Protein AF-A0A821YCB8-F1 (afdb_monomer_lite)

Foldseek 3Di:
DVCLVPDPDDVSSVVVLVVCCVVCVLALLSLLVSLVVLLVVLVDDVPPPDPVPVVPPPPDDDPDDDDDDDDDDDPSNVRSVVSNVSSLVSLCSLVVSVDLAQLSLVLNLLVCVQVVVLVVSLVSLVSSCVSCVQALVSLLVNLVSLVSDPDNDPVNLQSSLVSLCCSQVPDHDCLCPPVNVVSLQVLLLSCLVPVVPPCSCPPPDPVSRDQQWAQKKKKKKKSDFQWFKKKWKQAFVRDIDIQVNQADPQGKGWDHGSNGTIDIIMITHRDHDFDKMWIKMWGADDPDPDSNQWMKMKMWMWGRRSDPPIDIHIFIDTGNDHGDIGTGDMDGDPPPVVPPCVVCVVPPPPDPVAWQAPQAAQQPRDPRARFKKKAFQQQQRHIHHPVCVVVVSQCVRPRHHSPTHIDIDGHNPPCPPDLSPDRQQPAWQAPAAAPQPRDPGQGFKWKQWPVGGIHHSVCVVVCVDDPPTDIDIHGHHD

Radius of gyration: 27.01 Å; chains: 1; bounding box: 58×59×82 Å

Structure (mmCIF, N/CA/C/O backbone):
data_AF-A0A821YCB8-F1
#
_entry.id   AF-A0A821YCB8-F1
#
loop_
_atom_site.group_PDB
_atom_site.id
_atom_site.type_symbol
_atom_site.label_atom_id
_atom_site.label_alt_id
_atom_site.label_comp_id
_atom_site.label_asym_id
_atom_site.label_entity_id
_atom_site.label_seq_id
_atom_site.pdbx_PDB_ins_code
_atom_site.Cartn_x
_atom_site.Cartn_y
_atom_site.Cartn_z
_atom_site.occupancy
_atom_site.B_iso_or_equiv
_atom_site.auth_seq_id
_atom_site.auth_comp_id
_atom_site.auth_asym_id
_atom_site.auth_atom_id
_atom_site.pdbx_PDB_model_num
ATOM 1 N N . MET A 1 1 ? -16.887 1.663 26.866 1.00 72.56 1 MET A N 1
ATOM 2 C CA . MET A 1 1 ? -17.347 2.264 25.593 1.00 72.56 1 MET A CA 1
ATOM 3 C C . MET A 1 1 ? -18.757 2.841 25.676 1.00 72.56 1 MET A C 1
ATOM 5 O O . MET A 1 1 ? -18.925 3.984 25.273 1.00 72.56 1 MET A O 1
ATOM 9 N N . ASP A 1 2 ? -19.744 2.137 26.234 1.00 75.94 2 ASP A N 1
ATOM 10 C CA . ASP A 1 2 ? -21.153 2.592 26.218 1.00 75.94 2 ASP A CA 1
ATOM 11 C C . ASP A 1 2 ? -21.387 3.951 26.894 1.00 75.94 2 ASP A C 1
ATOM 13 O O . ASP A 1 2 ? -22.091 4.799 26.352 1.00 75.94 2 ASP A O 1
ATOM 17 N N . LYS A 1 3 ? -20.701 4.220 28.015 1.00 76.12 3 LYS A N 1
ATOM 18 C CA . LYS A 1 3 ? -20.752 5.528 28.693 1.00 76.12 3 LYS A CA 1
ATOM 19 C C . LYS A 1 3 ? -20.265 6.676 27.800 1.00 76.12 3 LYS A C 1
ATOM 21 O O . LYS A 1 3 ? -20.901 7.722 27.748 1.00 76.12 3 LYS A O 1
ATOM 26 N N . ILE A 1 4 ? -19.165 6.474 27.071 1.00 77.56 4 ILE A N 1
ATOM 27 C CA . ILE A 1 4 ? -18.590 7.489 26.172 1.00 77.56 4 ILE A CA 1
ATOM 28 C C . ILE A 1 4 ? -19.491 7.687 24.951 1.00 77.56 4 ILE A C 1
ATOM 30 O O . ILE A 1 4 ? -19.751 8.820 24.573 1.00 77.56 4 ILE A O 1
ATOM 34 N N . LYS A 1 5 ? -20.039 6.608 24.378 1.00 76.81 5 LYS A N 1
ATOM 35 C CA . LYS A 1 5 ? -20.983 6.697 23.251 1.00 76.81 5 LYS A CA 1
ATOM 36 C C . LYS A 1 5 ? -22.289 7.414 23.616 1.00 76.81 5 LYS A C 1
ATOM 38 O O . LYS A 1 5 ? -22.926 7.986 22.742 1.00 76.81 5 LYS A O 1
ATOM 43 N N . SER A 1 6 ? -22.678 7.403 24.893 1.00 74.94 6 SER A N 1
ATOM 44 C CA . SER A 1 6 ? -23.862 8.117 25.394 1.00 74.94 6 SER A CA 1
ATOM 45 C C . SER A 1 6 ? -23.642 9.614 25.676 1.00 74.94 6 SER A C 1
ATOM 47 O O . SER A 1 6 ? -24.578 10.302 26.081 1.00 74.94 6 SER A O 1
ATOM 49 N N . SER A 1 7 ? -22.424 10.138 25.494 1.00 75.00 7 SER A N 1
ATOM 50 C CA . SER A 1 7 ? -22.111 11.545 25.771 1.00 75.00 7 SER A CA 1
ATOM 51 C C . SER A 1 7 ? -22.818 12.498 24.805 1.00 75.00 7 SER A C 1
ATOM 53 O O . SER A 1 7 ? -22.852 12.248 23.603 1.00 75.00 7 SER A O 1
ATOM 55 N N . THR A 1 8 ? -23.287 13.639 25.307 1.00 68.94 8 THR A N 1
ATOM 56 C CA . THR A 1 8 ? -24.001 14.650 24.509 1.00 68.94 8 THR A CA 1
ATOM 57 C C . THR A 1 8 ? -23.088 15.666 23.819 1.00 68.94 8 THR A C 1
ATOM 59 O O . THR A 1 8 ? -23.525 16.320 22.876 1.00 68.94 8 THR A O 1
ATOM 62 N N . ASN A 1 9 ? -21.838 15.829 24.271 1.00 77.50 9 ASN A N 1
ATOM 63 C CA . ASN A 1 9 ? -20.856 16.734 23.667 1.00 77.50 9 ASN A CA 1
ATOM 64 C C . ASN A 1 9 ? -19.400 16.270 23.898 1.00 77.50 9 ASN A C 1
ATOM 66 O O . ASN A 1 9 ? -19.131 15.424 24.758 1.00 77.50 9 ASN A O 1
ATOM 70 N N . LEU A 1 10 ? -18.462 16.860 23.144 1.00 79.50 10 LEU A N 1
ATOM 71 C CA . LEU A 1 10 ? -17.020 16.568 23.179 1.00 79.50 10 LEU A CA 1
ATOM 72 C C . LEU A 1 10 ? -16.418 16.601 24.593 1.00 79.50 10 LEU A C 1
ATOM 74 O O . LEU A 1 10 ? -15.664 15.707 24.974 1.00 79.50 10 LEU A O 1
ATOM 78 N N . GLN A 1 11 ? -16.733 17.638 25.372 1.00 79.44 11 GLN A N 1
ATOM 79 C CA . GLN A 1 11 ? -16.132 17.848 26.691 1.00 79.44 11 GLN A CA 1
ATOM 80 C C . GLN A 1 11 ? -16.571 16.773 27.687 1.00 79.44 11 GLN A C 1
ATOM 82 O O . GLN A 1 11 ? -15.747 16.253 28.438 1.00 79.44 11 GLN A O 1
ATOM 87 N N . VAL A 1 12 ? -17.850 16.390 27.655 1.00 84.81 12 VAL A N 1
ATOM 88 C CA . VAL A 1 12 ? -18.380 15.293 28.470 1.00 84.81 12 VAL A CA 1
ATOM 89 C C . VAL A 1 12 ? -17.726 13.973 28.063 1.00 84.81 12 VAL A C 1
ATOM 91 O O . VAL A 1 12 ? -17.289 13.226 28.937 1.00 84.81 12 VAL A O 1
ATOM 94 N N . ALA A 1 13 ? -17.583 13.704 26.760 1.00 84.12 13 ALA A N 1
ATOM 95 C CA . ALA A 1 13 ? -16.898 12.506 26.271 1.00 84.12 13 ALA A CA 1
ATOM 96 C C . ALA A 1 13 ? -15.454 12.419 26.796 1.00 84.12 13 ALA A C 1
ATOM 98 O O . ALA A 1 13 ? -15.029 11.377 27.302 1.00 84.12 13 ALA A O 1
ATOM 99 N N . TYR A 1 14 ? -14.715 13.530 26.728 1.00 83.00 14 TYR A N 1
ATOM 100 C CA . TYR A 1 14 ? -13.330 13.595 27.191 1.00 83.00 14 TYR A CA 1
ATOM 101 C C . TYR A 1 14 ? -13.216 13.473 28.716 1.00 83.00 14 TYR A C 1
ATOM 103 O O . TYR A 1 14 ? -12.328 12.784 29.214 1.00 83.00 14 TYR A O 1
ATOM 111 N N . GLN A 1 15 ? -14.146 14.057 29.475 1.00 83.69 15 GLN A N 1
ATOM 112 C CA . GLN A 1 15 ? -14.168 13.911 30.931 1.00 83.69 15 GLN A CA 1
ATOM 113 C C . GLN A 1 15 ? -14.460 12.468 31.366 1.00 83.69 15 GLN A C 1
ATOM 115 O O . GLN A 1 15 ? -13.841 11.973 32.310 1.00 83.69 15 GLN A O 1
ATOM 120 N N . ILE A 1 16 ? -15.360 11.767 30.666 1.00 86.88 16 ILE A N 1
ATOM 121 C CA . ILE A 1 16 ? -15.608 10.339 30.909 1.00 86.88 16 ILE A CA 1
ATOM 122 C C . ILE A 1 16 ? -14.332 9.536 30.637 1.00 86.88 16 ILE A C 1
ATOM 124 O O . ILE A 1 16 ? -13.970 8.689 31.452 1.00 86.88 16 ILE A O 1
ATOM 128 N N . TYR A 1 17 ? -13.614 9.834 29.548 1.00 86.69 17 TYR A N 1
ATOM 129 C CA . TYR A 1 17 ? -12.307 9.230 29.279 1.00 86.69 17 TYR A CA 1
ATOM 130 C C . TYR A 1 17 ? -11.317 9.452 30.435 1.00 86.69 17 TYR A C 1
ATOM 132 O O . TYR A 1 17 ? -10.706 8.487 30.887 1.00 86.69 17 TYR A O 1
ATOM 140 N N . LEU A 1 18 ? -11.182 10.679 30.953 1.00 85.69 18 LEU A N 1
ATOM 141 C CA . LEU A 1 18 ? -10.259 10.976 32.058 1.00 85.69 18 LEU A CA 1
ATOM 142 C C . LEU A 1 18 ? -10.586 10.181 33.330 1.00 85.69 18 LEU A C 1
ATOM 144 O O . LEU A 1 18 ? -9.669 9.706 34.002 1.00 85.69 18 LEU A O 1
ATOM 148 N N . ASN A 1 19 ? -11.872 10.006 33.636 1.00 87.00 19 ASN A N 1
ATOM 149 C CA . ASN A 1 19 ? -12.313 9.230 34.794 1.00 87.00 19 ASN A CA 1
ATOM 150 C C . ASN A 1 19 ? -12.021 7.731 34.610 1.00 87.00 19 ASN A C 1
ATOM 152 O O . ASN A 1 19 ? -11.480 7.088 35.504 1.00 87.00 19 ASN A O 1
ATOM 156 N N . GLU A 1 20 ? -12.338 7.174 33.438 1.00 87.56 20 GLU A N 1
ATOM 157 C CA . GLU A 1 20 ? -12.141 5.747 33.148 1.00 87.56 20 GLU A CA 1
ATOM 158 C C . GLU A 1 20 ? -10.653 5.399 32.931 1.00 87.56 20 GLU A C 1
ATOM 160 O O . GLU A 1 20 ? -10.237 4.277 33.225 1.00 87.56 20 GLU A O 1
ATOM 165 N N . ARG A 1 21 ? -9.810 6.356 32.497 1.00 85.19 21 ARG A N 1
ATOM 166 C CA . ARG A 1 21 ? -8.357 6.157 32.312 1.00 85.19 21 ARG A CA 1
ATOM 167 C C . ARG A 1 21 ? -7.697 5.613 33.576 1.00 85.19 21 ARG A C 1
ATOM 169 O O . ARG A 1 21 ? -6.786 4.802 33.467 1.00 85.19 21 ARG A O 1
ATOM 176 N N . GLN A 1 22 ? -8.160 6.006 34.763 1.00 81.94 22 GLN A N 1
ATOM 177 C CA . GLN A 1 22 ? -7.607 5.518 36.031 1.00 81.94 22 GLN A CA 1
ATOM 178 C C . GLN A 1 22 ? -7.753 3.998 36.187 1.00 81.94 22 GLN A C 1
ATOM 180 O O . GLN A 1 22 ? -6.857 3.344 36.715 1.00 81.94 22 GLN A O 1
ATOM 185 N N . SER A 1 23 ? -8.852 3.426 35.692 1.00 86.25 23 SER A N 1
ATOM 186 C CA . SER A 1 23 ? -9.135 1.991 35.784 1.00 86.25 23 SER A CA 1
ATOM 187 C C . SER A 1 23 ? -8.474 1.176 34.671 1.00 86.25 23 SER A C 1
ATOM 189 O O . SER A 1 23 ? -8.124 0.020 34.892 1.00 86.25 23 SER A O 1
ATOM 191 N N . TYR A 1 24 ? -8.263 1.772 33.493 1.00 84.06 24 TYR A N 1
ATOM 192 C CA . TYR A 1 24 ? -7.744 1.083 32.302 1.00 84.06 24 TYR A CA 1
ATOM 193 C C . TYR A 1 24 ? -6.355 1.565 31.866 1.00 84.06 24 TYR A C 1
ATOM 195 O O . TYR A 1 24 ? -5.937 1.306 30.740 1.00 84.06 24 TYR A O 1
ATOM 203 N N . ALA A 1 25 ? -5.612 2.230 32.756 1.00 77.75 25 ALA A N 1
ATOM 204 C CA . ALA A 1 25 ? -4.367 2.926 32.428 1.00 77.75 25 ALA A CA 1
ATOM 205 C C . ALA A 1 25 ? -3.329 2.058 31.701 1.00 77.75 25 ALA A C 1
ATOM 207 O O . ALA A 1 25 ? -2.576 2.589 30.894 1.00 77.75 25 ALA A O 1
ATOM 208 N N . LYS A 1 26 ? -3.300 0.746 31.975 1.00 80.75 26 LYS A N 1
ATOM 209 C CA . LYS A 1 26 ? -2.349 -0.225 31.406 1.00 80.75 26 LYS A CA 1
ATOM 210 C C . LYS A 1 26 ? -2.875 -0.989 30.187 1.00 80.75 26 LYS A C 1
ATOM 212 O O . LYS A 1 26 ? -2.212 -1.909 29.726 1.00 80.75 26 LYS A O 1
ATOM 217 N N . SER A 1 27 ? -4.076 -0.678 29.702 1.00 85.25 27 SER A N 1
ATOM 218 C CA . SER A 1 27 ? -4.721 -1.405 28.607 1.00 85.25 27 SER A CA 1
ATOM 219 C C . SER A 1 27 ? -4.570 -0.632 27.291 1.00 85.25 27 SER A C 1
ATOM 221 O O . SER A 1 27 ? -5.209 0.407 27.131 1.00 85.25 27 SER A O 1
ATOM 223 N N . PRO A 1 28 ? -3.768 -1.105 26.318 1.00 82.31 28 PRO A N 1
ATOM 224 C CA . PRO A 1 28 ? -3.627 -0.415 25.036 1.00 82.31 28 PRO A CA 1
ATOM 225 C C . PRO A 1 28 ? -4.937 -0.351 24.241 1.00 82.31 28 PRO A C 1
ATOM 227 O O . PRO A 1 28 ? -5.244 0.671 23.630 1.00 82.31 28 PRO A O 1
ATOM 230 N N . SER A 1 29 ? -5.741 -1.421 24.284 1.00 83.62 29 SER A N 1
ATOM 231 C CA . SER A 1 29 ? -7.026 -1.496 23.580 1.00 83.62 29 SER A CA 1
ATOM 232 C C . SER A 1 29 ? -7.989 -0.387 24.004 1.00 83.62 29 SER A C 1
ATOM 234 O O . SER A 1 29 ? -8.654 0.185 23.145 1.00 83.62 29 SER A O 1
ATOM 236 N N . PHE A 1 30 ? -7.989 -0.008 25.287 1.00 86.25 30 PHE A N 1
ATOM 237 C CA . PHE A 1 30 ? -8.768 1.118 25.803 1.00 86.25 30 PHE A CA 1
ATOM 238 C C . PHE A 1 30 ? -8.435 2.436 25.085 1.00 86.25 30 PHE A C 1
ATOM 240 O O . PHE A 1 30 ? -9.341 3.138 24.633 1.00 86.25 30 PHE A O 1
ATOM 247 N N . TYR A 1 31 ? -7.150 2.767 24.931 1.00 84.75 31 TYR A N 1
ATOM 248 C CA . TYR A 1 31 ? -6.736 4.003 24.259 1.00 84.75 31 TYR A CA 1
ATOM 249 C C . TYR A 1 31 ? -7.060 3.982 22.762 1.00 84.75 31 TYR A C 1
ATOM 251 O O . TYR A 1 31 ? -7.510 4.992 22.216 1.00 84.75 31 TYR A O 1
ATOM 259 N N . PHE A 1 32 ? -6.890 2.840 22.093 1.00 84.69 32 PHE A N 1
ATOM 260 C CA . PHE A 1 32 ? -7.240 2.710 20.679 1.00 84.69 32 PHE A CA 1
ATOM 261 C C . PHE A 1 32 ? -8.749 2.813 20.430 1.00 84.69 32 PHE A C 1
ATOM 263 O O . PHE A 1 32 ? -9.163 3.505 19.502 1.00 84.69 32 PHE A O 1
ATOM 270 N N . ASP A 1 33 ? -9.579 2.170 21.252 1.00 85.62 33 ASP A N 1
ATOM 271 C CA . ASP A 1 33 ? -11.039 2.201 21.102 1.00 85.62 33 ASP A CA 1
ATOM 272 C C . ASP A 1 33 ? -11.583 3.621 21.288 1.00 85.62 33 ASP A C 1
ATOM 274 O O . ASP A 1 33 ? -12.412 4.096 20.507 1.00 85.62 33 ASP A O 1
ATOM 278 N N . ILE A 1 34 ? -11.082 4.324 22.308 1.00 86.88 34 ILE A N 1
ATOM 279 C CA . ILE A 1 34 ? -11.509 5.690 22.602 1.00 86.88 34 ILE A CA 1
ATOM 280 C C . ILE A 1 34 ? -10.988 6.654 21.540 1.00 86.88 34 ILE A C 1
ATOM 282 O O . ILE A 1 34 ? -11.780 7.421 21.001 1.00 86.88 34 ILE A O 1
ATOM 286 N N . SER A 1 35 ? -9.703 6.610 21.180 1.00 86.06 35 SER A N 1
ATOM 287 C CA . SER A 1 35 ? -9.177 7.483 20.118 1.00 86.06 35 SER A CA 1
ATOM 288 C C . SER A 1 35 ? -9.914 7.274 18.790 1.00 86.06 35 SER A C 1
ATOM 290 O O . SER A 1 35 ? -10.313 8.251 18.159 1.00 86.06 35 SER A O 1
ATOM 292 N N . SER A 1 36 ? -10.205 6.022 18.416 1.00 85.00 36 SER A N 1
ATOM 293 C CA . SER A 1 36 ? -11.003 5.692 17.225 1.00 85.00 36 SER A CA 1
ATOM 294 C C . SER A 1 36 ? -12.398 6.317 17.264 1.00 85.00 36 SER A C 1
ATOM 296 O O . SER A 1 36 ? -12.869 6.832 16.251 1.00 85.00 36 SER A O 1
ATOM 298 N N . TYR A 1 37 ? -13.047 6.337 18.433 1.00 87.06 37 TYR A N 1
ATOM 299 C CA . TYR A 1 37 ? -14.326 7.023 18.606 1.00 87.06 37 TYR A CA 1
ATOM 300 C C . TYR A 1 37 ? -14.207 8.534 18.359 1.00 87.06 37 TYR A C 1
ATOM 302 O O . TYR A 1 37 ? -14.986 9.075 17.575 1.00 87.06 37 TYR A O 1
ATOM 310 N N . PHE A 1 38 ? -13.207 9.208 18.935 1.00 85.31 38 PHE A N 1
ATOM 311 C CA . PHE A 1 38 ? -12.985 10.640 18.690 1.00 85.31 38 PHE A CA 1
ATOM 312 C C . PHE A 1 38 ? -12.712 10.934 17.204 1.00 85.31 38 PHE A C 1
ATOM 314 O O . PHE A 1 38 ? -13.330 11.836 16.641 1.00 85.31 38 PHE A O 1
ATOM 321 N N . PHE A 1 39 ? -11.889 10.123 16.531 1.00 84.38 39 PHE A N 1
ATOM 322 C CA . PHE A 1 39 ? -11.669 10.259 15.086 1.00 84.38 39 PHE A CA 1
ATOM 323 C C . PHE A 1 39 ? -12.941 10.017 14.261 1.00 84.38 39 PHE A C 1
ATOM 325 O O . PHE A 1 39 ? -13.139 10.668 13.238 1.00 84.38 39 PHE A O 1
ATOM 332 N N . SER A 1 40 ? -13.825 9.111 14.692 1.00 82.88 40 SER A N 1
ATOM 333 C CA . SER A 1 40 ? -15.095 8.865 13.996 1.00 82.88 40 SER A CA 1
ATOM 334 C C . SER A 1 40 ? -16.049 10.063 14.067 1.00 82.88 40 SER A C 1
ATOM 336 O O . SER A 1 40 ? -16.742 10.350 13.093 1.00 82.88 40 SER A O 1
ATOM 338 N N . LEU A 1 41 ? -16.037 10.810 15.178 1.00 82.62 41 LEU A N 1
ATOM 339 C CA . LEU A 1 41 ? -16.846 12.021 15.341 1.00 82.62 41 LEU A CA 1
ATOM 340 C C . LEU A 1 41 ? -16.345 13.169 14.459 1.00 82.62 41 LEU A C 1
ATOM 342 O O . LEU A 1 41 ? -17.163 13.875 13.867 1.00 82.62 41 LEU A O 1
ATOM 346 N N . ALA A 1 42 ? -15.023 13.292 14.296 1.00 76.56 42 ALA A N 1
ATOM 347 C CA . ALA A 1 42 ? -14.410 14.261 13.384 1.00 76.56 42 ALA A CA 1
ATOM 348 C C . ALA A 1 42 ? -14.820 14.047 11.910 1.00 76.56 42 ALA A C 1
ATOM 350 O O . ALA A 1 42 ? -14.833 14.996 11.134 1.00 76.56 42 ALA A O 1
ATOM 351 N N . ARG A 1 43 ? -15.191 12.814 11.526 1.00 66.44 43 ARG A N 1
ATOM 352 C CA . ARG A 1 43 ? -15.569 12.423 10.150 1.00 66.44 43 ARG A CA 1
ATOM 353 C C . ARG A 1 43 ? -17.081 12.484 9.857 1.00 66.44 43 ARG A C 1
ATOM 355 O O . ARG A 1 43 ? -17.508 12.083 8.775 1.00 66.44 43 ARG A O 1
ATOM 362 N N . SER A 1 44 ? -17.912 12.918 10.807 1.00 45.50 44 SER A N 1
ATOM 363 C CA . SER A 1 44 ? -19.381 12.892 10.683 1.00 45.50 44 SER A CA 1
ATOM 364 C C . SER A 1 44 ? -19.946 13.981 9.726 1.00 45.50 44 SER A C 1
ATOM 366 O O . SER A 1 44 ? -19.297 14.992 9.469 1.00 45.50 44 SER A O 1
ATOM 368 N N . PRO A 1 45 ? -21.143 13.786 9.124 1.00 36.88 45 PRO A N 1
ATOM 369 C CA . PRO A 1 45 ? -21.494 14.257 7.773 1.00 36.88 45 PRO A CA 1
ATOM 370 C C . PRO A 1 45 ? -21.863 15.744 7.618 1.00 36.88 45 PRO A C 1
ATOM 372 O O . PRO A 1 45 ? -22.367 16.128 6.562 1.00 36.88 45 PRO A O 1
ATOM 375 N N . THR A 1 46 ? -21.614 16.599 8.609 1.00 31.06 46 THR A N 1
ATOM 376 C CA . THR A 1 46 ? -21.758 18.058 8.430 1.00 31.06 46 THR A CA 1
ATOM 377 C C . THR A 1 46 ? -20.641 18.670 7.579 1.00 31.06 46 THR A C 1
ATOM 379 O O . THR A 1 46 ? -20.788 19.797 7.120 1.00 31.06 46 THR A O 1
ATOM 382 N N . SER A 1 47 ? -19.581 17.912 7.286 1.00 31.62 47 SER A N 1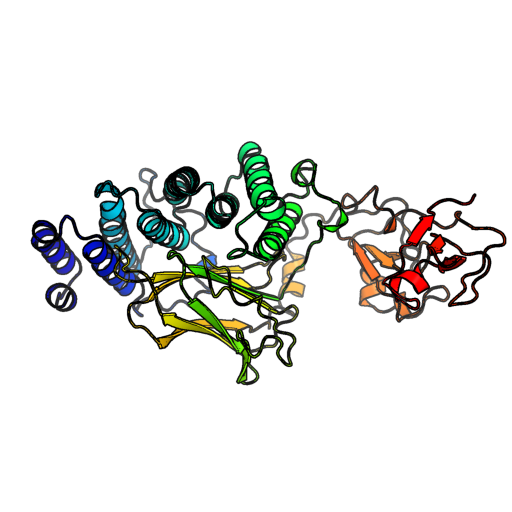
ATOM 383 C CA . SER A 1 47 ? -18.511 18.256 6.342 1.00 31.62 47 SER A CA 1
ATOM 384 C C . SER A 1 47 ? -18.409 17.221 5.213 1.00 31.62 47 SER A C 1
ATOM 386 O O . SER A 1 47 ? -17.352 16.667 4.930 1.00 31.62 47 SER A O 1
ATOM 388 N N . LYS A 1 48 ? -19.517 16.945 4.511 1.00 29.88 48 LYS A N 1
ATOM 389 C CA . LYS A 1 48 ? -19.421 16.364 3.162 1.00 29.88 48 LYS A CA 1
ATOM 390 C C . LYS A 1 48 ? -18.968 17.446 2.181 1.00 29.88 48 LYS A C 1
ATOM 392 O O . LYS A 1 48 ? -19.774 17.962 1.411 1.00 29.88 48 LYS A O 1
ATOM 397 N N . SER A 1 49 ? -17.679 17.755 2.182 1.00 24.73 49 SER A N 1
ATOM 398 C CA . SER A 1 49 ? -17.006 17.967 0.909 1.00 24.73 49 SER A CA 1
ATOM 399 C C . SER A 1 49 ? -16.409 16.618 0.520 1.00 24.73 49 SER A C 1
ATOM 401 O O . SER A 1 49 ? -15.822 15.904 1.333 1.00 24.73 49 SER A O 1
ATOM 403 N N . SER A 1 50 ? -16.679 16.189 -0.709 1.00 28.41 50 SER A N 1
ATOM 404 C CA . SER A 1 50 ? -16.029 15.026 -1.305 1.00 28.41 50 SER A CA 1
ATOM 405 C C . SER A 1 50 ? -14.522 15.096 -1.060 1.00 28.41 50 SER A C 1
ATOM 407 O O . SER A 1 50 ? -13.965 16.192 -1.102 1.00 28.41 50 SER A O 1
ATOM 409 N N . ALA A 1 51 ? -13.850 13.951 -0.918 1.00 35.69 51 ALA A N 1
ATOM 410 C CA . ALA A 1 51 ? -12.384 13.826 -0.840 1.00 35.69 51 ALA A CA 1
ATOM 411 C C . ALA A 1 51 ? -11.605 14.538 -1.985 1.00 35.69 51 ALA A C 1
ATOM 413 O O . ALA A 1 51 ? -10.382 14.580 -1.990 1.00 35.69 51 ALA A O 1
ATOM 414 N N . ILE A 1 52 ? -12.321 15.152 -2.930 1.00 30.80 52 ILE A N 1
ATOM 415 C CA . ILE A 1 52 ? -11.858 15.989 -4.034 1.00 30.80 52 ILE A CA 1
ATOM 416 C C . ILE A 1 52 ? -11.616 17.465 -3.625 1.00 30.80 52 ILE A C 1
ATOM 418 O O . ILE A 1 52 ? -10.775 18.113 -4.244 1.00 30.80 52 ILE A O 1
ATOM 422 N N . ASP A 1 53 ? -12.257 18.004 -2.579 1.00 25.78 53 ASP A N 1
ATOM 423 C CA . ASP A 1 53 ? -12.138 19.440 -2.236 1.00 25.78 53 ASP A CA 1
ATOM 424 C C . ASP A 1 53 ? -11.108 19.743 -1.132 1.00 25.78 53 ASP A C 1
ATOM 426 O O . ASP A 1 53 ? -10.524 20.828 -1.107 1.00 25.78 53 ASP A O 1
ATOM 430 N N . THR A 1 54 ? -10.808 18.786 -0.251 1.00 28.81 54 THR A N 1
ATOM 431 C CA . THR A 1 54 ? -9.866 18.982 0.873 1.00 28.81 54 THR A CA 1
ATOM 432 C C . THR A 1 54 ? -8.391 18.873 0.445 1.00 28.81 54 THR A C 1
ATOM 434 O O . THR A 1 54 ? -7.489 19.278 1.177 1.00 28.81 54 THR A O 1
ATOM 437 N N . PHE A 1 55 ? -8.126 18.397 -0.778 1.00 30.92 55 PHE A N 1
ATOM 438 C CA . PHE A 1 55 ? -6.774 18.202 -1.321 1.00 30.92 55 PHE A CA 1
ATOM 439 C C . PHE A 1 55 ? -6.058 19.520 -1.684 1.00 30.92 55 PHE A C 1
ATOM 441 O O . PHE A 1 55 ? -4.833 19.581 -1.682 1.00 30.92 55 PHE A O 1
ATOM 448 N N . ASN A 1 56 ? -6.797 20.608 -1.937 1.00 27.48 56 ASN A N 1
ATOM 449 C CA . ASN A 1 56 ? -6.212 21.878 -2.394 1.00 27.48 56 ASN A CA 1
ATOM 450 C C . ASN A 1 56 ? -5.938 22.909 -1.279 1.00 27.48 56 ASN A C 1
ATOM 452 O O . ASN A 1 56 ? -5.435 23.989 -1.584 1.00 27.48 56 ASN A O 1
ATOM 456 N N . GLN A 1 57 ? -6.246 22.621 -0.004 1.00 27.28 57 GLN A N 1
ATOM 457 C CA . GLN A 1 57 ? -6.099 23.603 1.091 1.00 27.28 57 GLN A CA 1
ATOM 458 C C . GLN A 1 57 ? -5.112 23.221 2.208 1.00 27.28 57 GLN A C 1
ATOM 460 O O . GLN A 1 57 ? -4.669 24.106 2.936 1.00 27.28 57 GLN A O 1
ATOM 465 N N . HIS A 1 58 ? -4.681 21.962 2.327 1.00 30.73 58 HIS A N 1
ATOM 466 C CA . HIS A 1 58 ? -3.816 21.538 3.443 1.00 30.73 58 HIS A CA 1
ATOM 467 C C . HIS A 1 58 ? -2.303 21.686 3.218 1.00 30.73 58 HIS A C 1
ATOM 469 O O . HIS A 1 58 ? -1.516 21.316 4.087 1.00 30.73 58 HIS A O 1
ATOM 475 N N . HIS A 1 59 ? -1.859 22.305 2.120 1.00 26.73 59 HIS A N 1
ATOM 476 C CA . HIS A 1 59 ? -0.424 22.494 1.871 1.00 26.73 59 HIS A CA 1
ATOM 477 C C . HIS A 1 59 ? 0.258 23.563 2.748 1.00 26.73 59 HIS A C 1
ATOM 479 O O . HIS A 1 59 ? 1.454 23.811 2.588 1.00 26.73 59 HIS A O 1
ATOM 485 N N . SER A 1 60 ? -0.449 24.181 3.700 1.00 26.67 60 SER A N 1
ATOM 486 C CA . SER A 1 60 ? 0.140 25.204 4.566 1.00 26.67 60 SER A CA 1
ATOM 487 C C . SER A 1 60 ? -0.593 25.394 5.897 1.00 26.67 60 SER A C 1
ATOM 489 O O . SER A 1 60 ? -1.085 26.484 6.164 1.00 26.67 60 SER A O 1
ATOM 491 N N . MET A 1 61 ? -0.652 24.388 6.771 1.00 25.06 61 MET A N 1
ATOM 492 C CA . MET A 1 61 ? -0.896 24.655 8.197 1.00 25.06 61 MET A CA 1
ATOM 493 C C . MET A 1 61 ? 0.009 23.790 9.070 1.00 25.06 61 MET A C 1
ATOM 495 O O . MET A 1 61 ? -0.246 22.620 9.333 1.00 25.06 61 MET A O 1
ATOM 499 N N . SER A 1 62 ? 1.099 24.414 9.516 1.00 24.58 62 SER A N 1
ATOM 500 C CA . SER A 1 62 ? 1.885 23.959 10.654 1.00 24.58 62 SER A CA 1
ATOM 501 C C . SER A 1 62 ? 0.984 23.913 11.892 1.00 24.58 62 SER A C 1
ATOM 503 O O . SER A 1 62 ? 0.451 24.940 12.307 1.00 24.58 62 SER A O 1
ATOM 505 N N . ILE A 1 63 ? 0.846 22.735 12.502 1.00 35.75 63 ILE A N 1
ATOM 506 C CA . ILE A 1 63 ? 0.171 22.557 13.801 1.00 35.75 63 ILE A CA 1
ATOM 507 C C . ILE A 1 63 ? 1.010 23.161 14.954 1.00 35.75 63 ILE A C 1
ATOM 509 O O . ILE A 1 63 ? 0.520 23.321 16.068 1.00 35.75 63 ILE A O 1
ATOM 513 N N . PHE A 1 64 ? 2.245 23.606 14.691 1.00 28.92 64 PHE A N 1
ATOM 514 C CA . PHE A 1 64 ? 3.098 24.291 15.663 1.00 28.92 64 PHE A CA 1
ATOM 515 C C . PHE A 1 64 ? 3.790 25.506 15.032 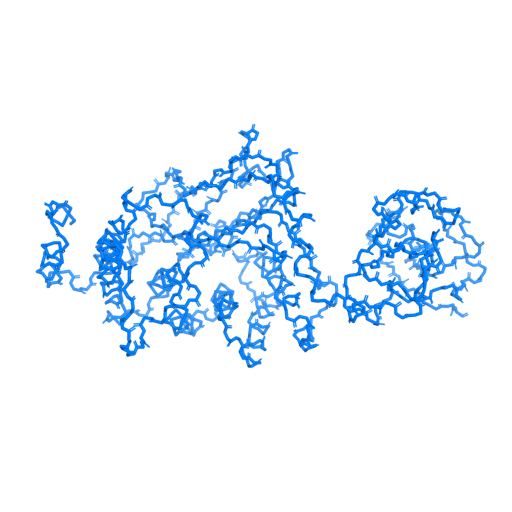1.00 28.92 64 PHE A C 1
ATOM 517 O O . PHE A 1 64 ? 4.928 25.448 14.572 1.00 28.92 64 PHE A O 1
ATOM 524 N N . GLY A 1 65 ? 3.088 26.637 15.001 1.00 22.61 65 GLY A N 1
ATOM 525 C CA . GLY A 1 65 ? 3.641 27.931 14.608 1.00 22.61 65 GLY A CA 1
ATOM 526 C C . GLY A 1 65 ? 2.848 29.056 15.257 1.00 22.61 65 GLY A C 1
ATOM 527 O O . GLY A 1 65 ? 1.631 29.116 15.122 1.00 22.61 65 GLY A O 1
ATOM 528 N N . ALA A 1 66 ? 3.536 29.906 16.016 1.00 23.50 66 ALA A N 1
ATOM 529 C CA . ALA A 1 66 ? 2.951 31.006 16.766 1.00 23.50 66 ALA A CA 1
ATOM 530 C C . ALA A 1 66 ? 2.094 31.936 15.885 1.00 23.50 66 ALA A C 1
ATOM 532 O O . ALA A 1 66 ? 2.459 32.253 14.758 1.00 23.50 66 ALA A O 1
ATOM 533 N N . GLN A 1 67 ? 0.963 32.352 16.461 1.00 27.42 67 GLN A N 1
ATOM 534 C CA . GLN A 1 67 ? 0.061 33.441 16.075 1.00 27.42 67 GLN A CA 1
ATOM 535 C C . GLN A 1 67 ? 0.396 34.210 14.783 1.00 27.42 67 GLN A C 1
ATOM 537 O O . GLN A 1 67 ? 1.330 34.999 14.737 1.00 27.42 67 GLN A O 1
ATOM 542 N N . THR A 1 68 ? -0.512 34.145 13.812 1.00 21.61 68 THR A N 1
ATOM 543 C CA . THR A 1 68 ? -1.247 35.335 13.346 1.00 21.61 68 THR A CA 1
ATOM 544 C C . THR A 1 68 ? -2.572 34.878 12.742 1.00 21.61 68 THR A C 1
ATOM 546 O O . THR A 1 68 ? -2.632 34.188 11.729 1.00 21.61 68 THR A O 1
ATOM 549 N N . VAL A 1 69 ? -3.656 35.221 13.434 1.00 31.92 69 VAL A N 1
ATOM 550 C CA . VAL A 1 69 ? -5.033 34.957 13.017 1.00 31.92 69 VAL A CA 1
ATOM 551 C C . VAL A 1 69 ? -5.325 35.770 11.758 1.00 31.92 69 VAL A C 1
ATOM 553 O O . VAL A 1 69 ? -5.247 36.997 11.785 1.00 31.92 69 VAL A O 1
ATOM 556 N N . SER A 1 70 ? -5.726 35.102 10.678 1.00 24.88 70 SER A N 1
ATOM 557 C CA . SER A 1 70 ? -6.564 35.726 9.656 1.00 24.88 70 SER A CA 1
ATOM 558 C C . SER A 1 70 ? -7.803 34.859 9.435 1.00 24.88 70 SER A C 1
ATOM 560 O O . SER A 1 70 ? -7.739 33.647 9.250 1.00 24.88 70 SER A O 1
ATOM 562 N N . ASN A 1 71 ? -8.946 35.510 9.626 1.00 34.44 71 ASN A N 1
ATOM 563 C CA . ASN A 1 71 ? -10.257 34.928 9.867 1.00 34.44 71 ASN A CA 1
ATOM 564 C C . ASN A 1 71 ? -10.868 34.289 8.615 1.00 34.44 71 ASN A C 1
ATOM 566 O O . ASN A 1 71 ? -11.083 34.998 7.631 1.00 34.44 71 ASN A O 1
ATOM 570 N N . LYS A 1 72 ? -11.236 33.002 8.720 1.00 33.75 72 LYS A N 1
ATOM 571 C CA . LYS A 1 72 ? -12.476 32.360 8.216 1.00 33.75 72 LYS A CA 1
ATOM 572 C C . LYS A 1 72 ? -12.368 30.831 8.372 1.00 33.75 72 LYS A C 1
ATOM 574 O O . LYS A 1 72 ? -12.287 30.106 7.391 1.00 33.75 72 LYS A O 1
ATOM 579 N N . THR A 1 73 ? -12.366 30.332 9.603 1.00 34.97 73 THR A N 1
ATOM 580 C CA . THR A 1 73 ? -12.670 28.918 9.884 1.00 34.97 73 THR A CA 1
ATOM 581 C C . THR A 1 73 ? -14.131 28.825 10.306 1.00 34.97 73 THR A C 1
ATOM 583 O O . THR A 1 73 ? -14.581 29.588 11.163 1.00 34.97 73 THR A O 1
ATOM 586 N N . SER A 1 74 ? -14.907 27.964 9.644 1.00 40.22 74 SER A N 1
ATOM 587 C CA . SER A 1 74 ? -16.313 27.755 9.992 1.00 40.22 74 SER A CA 1
ATOM 588 C C . SER A 1 74 ? -16.416 27.045 11.354 1.00 40.22 74 SER A C 1
ATOM 590 O O . SER A 1 74 ? -15.486 26.351 11.769 1.00 40.22 74 SER A O 1
ATOM 592 N N . SER A 1 75 ? -17.521 27.221 12.089 1.00 48.28 75 SER A N 1
ATOM 593 C CA . SER A 1 75 ? -17.690 26.615 13.423 1.00 48.28 75 SER A CA 1
ATOM 594 C C . SER A 1 75 ? -17.625 25.082 13.402 1.00 48.28 75 SER A C 1
ATOM 596 O O . SER A 1 75 ? -17.178 24.486 14.373 1.00 48.28 75 SER A O 1
ATOM 598 N N . SER A 1 76 ? -18.005 24.446 12.288 1.00 51.81 76 SER A N 1
ATOM 599 C CA . SER A 1 76 ? -17.896 22.995 12.098 1.00 51.81 76 SER A CA 1
ATOM 600 C C . SER A 1 76 ? -16.453 22.512 11.932 1.00 51.81 76 SER A C 1
ATOM 602 O O . SER A 1 76 ? -16.114 21.442 12.434 1.00 51.81 76 SER A O 1
ATOM 604 N N . ASP A 1 77 ? -15.589 23.298 11.282 1.00 50.00 77 ASP A N 1
ATOM 605 C CA . ASP A 1 77 ? -14.175 22.934 11.085 1.00 50.00 77 ASP A CA 1
ATOM 606 C C . ASP A 1 77 ? -13.385 23.057 12.395 1.00 50.00 77 ASP A C 1
ATOM 608 O O . ASP A 1 77 ? -12.468 22.283 12.672 1.00 50.00 77 ASP A O 1
ATOM 612 N N . LEU A 1 78 ? -13.765 24.025 13.235 1.00 56.91 78 LEU A N 1
ATOM 613 C CA . LEU A 1 78 ? -13.221 24.195 14.583 1.00 56.91 78 LEU A CA 1
ATOM 614 C C . LEU A 1 78 ? -13.548 22.997 15.481 1.00 56.91 78 LEU A C 1
ATOM 616 O O . LEU A 1 78 ? -12.668 22.540 16.210 1.00 56.91 78 LEU A O 1
ATOM 620 N N . ASP A 1 79 ? -14.768 22.465 15.400 1.00 59.56 79 ASP A N 1
ATOM 621 C CA . ASP A 1 79 ? -15.178 21.301 16.187 1.00 59.56 79 ASP A CA 1
ATOM 622 C C . ASP A 1 79 ? -14.473 20.020 15.711 1.00 59.56 79 ASP A C 1
ATOM 624 O O . ASP A 1 79 ? -13.939 19.278 16.539 1.00 59.56 79 ASP A O 1
ATOM 628 N N . ALA A 1 80 ? -14.382 19.784 14.395 1.00 64.62 80 ALA A N 1
ATOM 629 C CA . ALA A 1 80 ? -13.673 18.630 13.827 1.00 64.62 80 ALA A CA 1
ATOM 630 C C . ALA A 1 80 ? -12.193 18.584 14.255 1.00 64.62 80 ALA A C 1
ATOM 632 O O . ALA A 1 80 ? -11.712 17.546 14.718 1.00 64.62 80 ALA A O 1
ATOM 633 N N . ASN A 1 81 ? -11.509 19.734 14.218 1.00 73.75 81 ASN A N 1
ATOM 634 C CA . ASN A 1 81 ? -10.123 19.864 14.676 1.00 73.75 81 ASN A CA 1
ATOM 635 C C . ASN A 1 81 ? -9.953 19.544 16.172 1.00 73.75 81 ASN A C 1
ATOM 637 O O . ASN A 1 81 ? -8.922 19.007 16.579 1.00 73.75 81 ASN A O 1
ATOM 641 N N . GLN A 1 82 ? -10.951 19.843 17.012 1.00 74.12 82 GLN A N 1
ATOM 642 C CA . GLN A 1 82 ? -10.886 19.506 18.436 1.00 74.12 82 GLN A CA 1
ATOM 643 C C . GLN A 1 82 ? -11.052 18.002 18.682 1.00 74.12 82 GLN A C 1
ATOM 645 O O . GLN A 1 82 ? -10.310 17.440 19.491 1.00 74.12 82 GLN A O 1
ATOM 650 N N . TYR A 1 83 ? -11.979 17.332 17.987 1.00 79.06 83 TYR A N 1
ATOM 651 C CA . TYR A 1 83 ? -12.116 15.873 18.076 1.00 79.06 83 TYR A CA 1
ATOM 652 C C . TYR A 1 83 ? -10.828 15.167 17.640 1.00 79.06 83 TYR A C 1
ATOM 654 O O . TYR A 1 83 ? -10.373 14.255 18.333 1.00 79.06 83 TYR A O 1
ATOM 662 N N . GLU A 1 84 ? -10.209 15.618 16.547 1.00 79.31 84 GLU A N 1
ATOM 663 C CA . GLU A 1 84 ? -8.935 15.076 16.069 1.00 79.31 84 GLU A CA 1
ATOM 664 C C . GLU A 1 84 ? -7.800 15.301 17.076 1.00 79.31 84 GLU A C 1
ATOM 666 O O . GLU A 1 84 ? -7.076 14.360 17.405 1.00 79.31 84 GLU A O 1
ATOM 671 N N . TYR A 1 85 ? -7.701 16.504 17.655 1.00 79.38 85 TYR A N 1
ATOM 672 C CA . TYR A 1 85 ? -6.724 16.820 18.700 1.00 79.38 85 TYR A CA 1
ATOM 673 C C . TYR A 1 85 ? -6.848 15.892 19.918 1.00 79.38 85 TYR A C 1
ATOM 675 O O . TYR A 1 85 ? -5.851 15.335 20.389 1.00 79.38 85 TYR A O 1
ATOM 683 N N . PHE A 1 86 ? -8.065 15.695 20.437 1.00 78.56 86 PHE A N 1
ATOM 684 C CA . PHE A 1 86 ? -8.282 14.797 21.573 1.00 78.56 86 PHE A CA 1
ATOM 685 C C . PHE A 1 86 ? -8.044 13.333 21.197 1.00 78.56 86 PHE A C 1
ATOM 687 O O . PHE A 1 86 ? -7.422 12.611 21.975 1.00 78.56 86 PHE A O 1
ATOM 694 N N . GLY A 1 87 ? -8.464 12.905 20.003 1.00 80.69 87 GLY A N 1
ATOM 695 C CA . GLY A 1 87 ? -8.185 11.566 19.484 1.00 80.69 87 GLY A CA 1
ATOM 696 C C . GLY A 1 87 ? -6.685 11.276 19.420 1.00 80.69 87 GLY A C 1
ATOM 697 O O . GLY A 1 87 ? -6.234 10.261 19.953 1.00 80.69 87 GLY A O 1
ATOM 698 N N . LEU A 1 88 ? -5.904 12.206 18.863 1.00 80.50 88 LEU A N 1
ATOM 699 C CA . LEU A 1 88 ? -4.448 12.118 18.783 1.00 80.50 88 LEU A CA 1
ATOM 700 C C . LEU A 1 88 ? -3.808 12.056 20.173 1.00 80.50 88 LEU A C 1
ATOM 702 O O . LEU A 1 88 ? -2.994 11.174 20.433 1.00 80.50 88 LEU A O 1
ATOM 706 N N . ARG A 1 89 ? -4.215 12.942 21.088 1.00 78.56 89 ARG A N 1
ATOM 707 C CA . ARG A 1 89 ? -3.688 12.977 22.459 1.00 78.56 89 ARG A CA 1
ATOM 708 C C . ARG A 1 89 ? -3.962 11.683 23.228 1.00 78.56 89 ARG A C 1
ATOM 710 O O . ARG A 1 89 ? -3.142 11.255 24.033 1.00 78.56 89 ARG A O 1
ATOM 717 N N . ILE A 1 90 ? -5.126 11.071 23.018 1.00 82.19 90 ILE A N 1
ATOM 718 C CA . ILE A 1 90 ? -5.478 9.788 23.640 1.00 82.19 90 ILE A CA 1
ATOM 719 C C . ILE A 1 90 ? -4.645 8.660 23.030 1.00 82.19 90 ILE A C 1
ATOM 721 O O . ILE A 1 90 ? -4.124 7.831 23.773 1.00 82.19 90 ILE A O 1
ATOM 725 N N . LEU A 1 91 ? -4.486 8.653 21.704 1.00 82.25 91 LEU A N 1
ATOM 726 C CA . LEU A 1 91 ? -3.700 7.656 20.982 1.00 82.25 91 LEU A CA 1
ATOM 727 C C . LEU A 1 91 ? -2.228 7.659 21.412 1.00 82.25 91 LEU A C 1
ATOM 729 O O . LEU A 1 91 ? -1.663 6.599 21.662 1.00 82.25 91 LEU A O 1
ATOM 733 N N . THR A 1 92 ? -1.603 8.833 21.540 1.00 79.06 92 THR A N 1
ATOM 734 C CA . THR A 1 92 ? -0.183 8.935 21.912 1.00 79.06 92 THR A CA 1
ATOM 735 C C . THR A 1 92 ? 0.107 8.444 23.329 1.00 79.06 92 THR A C 1
ATOM 737 O O . THR A 1 92 ? 1.236 8.047 23.595 1.00 79.06 92 THR A O 1
ATOM 740 N N . ASN A 1 93 ? -0.893 8.371 24.218 1.00 80.38 93 ASN A N 1
ATOM 741 C CA . ASN A 1 93 ? -0.711 7.780 25.552 1.00 80.38 93 ASN A CA 1
ATOM 742 C C . ASN A 1 93 ? -0.375 6.283 25.490 1.00 80.38 93 ASN A C 1
ATOM 744 O O . ASN A 1 93 ? 0.158 5.747 26.455 1.00 80.38 93 ASN A O 1
ATOM 748 N N . VAL A 1 94 ? -0.640 5.603 24.365 1.00 80.69 94 VAL A N 1
ATOM 749 C CA . VAL A 1 94 ? -0.169 4.225 24.146 1.00 80.69 94 VAL A CA 1
ATOM 750 C C . VAL A 1 94 ? 1.360 4.153 24.203 1.00 80.69 94 VAL A C 1
ATOM 752 O O . VAL A 1 94 ? 1.900 3.170 24.701 1.00 80.69 94 VAL A O 1
ATOM 755 N N . LEU A 1 95 ? 2.058 5.200 23.749 1.00 76.31 95 LEU A N 1
ATOM 756 C CA . LEU A 1 95 ? 3.522 5.269 23.772 1.00 76.31 95 LEU A CA 1
ATOM 757 C C . LEU A 1 95 ? 4.071 5.442 25.199 1.00 76.31 95 LEU A C 1
ATOM 759 O O . LEU A 1 95 ? 5.183 5.009 25.476 1.00 76.31 95 LEU A O 1
ATOM 763 N N . GLU A 1 96 ? 3.280 6.010 26.117 1.00 75.12 96 GLU A N 1
ATOM 764 C CA . GLU A 1 96 ? 3.630 6.149 27.543 1.00 75.12 96 GLU A CA 1
ATOM 765 C C . GLU A 1 96 ? 3.536 4.821 28.311 1.00 75.12 96 GLU A C 1
ATOM 767 O O . GLU A 1 96 ? 3.950 4.745 29.463 1.00 75.12 96 GLU A O 1
ATOM 772 N N . LEU A 1 97 ? 2.974 3.766 27.706 1.00 69.44 97 LEU A N 1
ATOM 773 C CA . LEU A 1 97 ? 2.870 2.455 28.352 1.00 69.44 97 LEU A CA 1
ATOM 774 C C . LEU A 1 97 ? 4.214 1.718 28.421 1.00 69.44 97 LEU A C 1
ATOM 776 O O . LEU A 1 97 ? 4.273 0.673 29.065 1.00 69.44 97 LEU A O 1
ATOM 780 N N . GLU A 1 98 ? 5.250 2.236 27.747 1.00 63.66 98 GLU A N 1
ATOM 781 C CA . GLU A 1 98 ? 6.606 1.663 27.686 1.00 63.66 98 GLU A CA 1
ATOM 782 C C . GLU A 1 98 ? 6.608 0.178 27.281 1.00 63.66 98 GLU A C 1
ATOM 784 O O . GLU A 1 98 ? 7.444 -0.623 27.693 1.00 63.66 98 GLU A O 1
ATOM 789 N N . LEU A 1 99 ? 5.635 -0.206 26.452 1.00 67.06 99 LEU A N 1
ATOM 790 C CA . LEU A 1 99 ? 5.548 -1.544 25.890 1.00 67.06 99 LEU A CA 1
ATOM 791 C C . LEU A 1 99 ? 6.394 -1.587 24.616 1.00 67.06 99 LEU A C 1
ATOM 793 O O . LEU A 1 99 ? 6.025 -0.981 23.610 1.00 67.06 99 LEU A O 1
ATOM 797 N N . GLU A 1 100 ? 7.481 -2.358 24.628 1.00 71.25 100 GLU A N 1
ATOM 798 C CA . GLU A 1 100 ? 8.317 -2.651 23.450 1.00 71.25 100 GLU A CA 1
ATOM 799 C C . GLU A 1 100 ? 7.609 -3.615 22.475 1.00 71.25 100 GLU A C 1
ATOM 801 O O . GLU A 1 100 ? 8.134 -4.655 22.080 1.00 71.25 100 GLU A O 1
ATOM 806 N N . SER A 1 101 ? 6.364 -3.306 22.106 1.00 83.69 101 SER A N 1
ATOM 807 C CA . SER A 1 101 ? 5.565 -4.091 21.166 1.00 83.69 101 SER A CA 1
ATOM 808 C C . SER A 1 101 ? 5.552 -3.415 19.793 1.00 83.69 101 SER A C 1
ATOM 810 O O . SER A 1 101 ? 4.888 -2.388 19.625 1.00 83.69 101 SER A O 1
ATOM 812 N N . PRO A 1 102 ? 6.207 -4.001 18.774 1.00 84.88 102 PRO A N 1
ATOM 813 C CA . PRO A 1 102 ? 6.205 -3.465 17.412 1.00 84.88 102 PRO A CA 1
ATOM 814 C C . PRO A 1 102 ? 4.800 -3.317 16.827 1.00 84.88 102 PRO A C 1
ATOM 816 O O . PRO A 1 102 ? 4.537 -2.359 16.110 1.00 84.88 102 PRO A O 1
ATOM 819 N N . GLN A 1 103 ? 3.875 -4.210 17.189 1.00 85.44 103 GLN A N 1
ATOM 820 C CA . GLN A 1 103 ? 2.481 -4.131 16.758 1.00 85.44 103 GLN A CA 1
ATOM 821 C C . GLN A 1 103 ? 1.790 -2.857 17.281 1.00 85.44 103 GLN A C 1
ATOM 823 O O . GLN A 1 103 ? 1.124 -2.146 16.525 1.00 85.44 103 GLN A O 1
ATOM 828 N N . LEU A 1 104 ? 1.969 -2.540 18.572 1.00 84.69 104 LEU A N 1
ATOM 829 C CA . LEU A 1 104 ? 1.411 -1.323 19.176 1.00 84.69 104 LEU A CA 1
ATOM 830 C C . LEU A 1 104 ? 1.971 -0.073 18.505 1.00 84.69 104 LEU A C 1
ATOM 832 O O . LEU A 1 104 ? 1.218 0.831 18.139 1.00 84.69 104 LEU A O 1
ATOM 836 N N . LEU A 1 105 ? 3.289 -0.055 18.318 1.00 86.62 105 LEU A N 1
ATOM 837 C CA . LEU A 1 105 ? 3.994 1.047 17.683 1.00 86.62 105 LEU A CA 1
ATOM 838 C C . LEU A 1 105 ? 3.531 1.241 16.233 1.00 86.62 105 LEU A C 1
ATOM 840 O O . LEU A 1 105 ? 3.227 2.371 15.858 1.00 86.62 105 LEU A O 1
ATOM 844 N N . ARG A 1 106 ? 3.391 0.165 15.441 1.00 90.56 106 ARG A N 1
ATOM 845 C CA . ARG A 1 106 ? 2.879 0.241 14.059 1.00 90.56 106 ARG A CA 1
ATOM 846 C C . ARG A 1 106 ? 1.457 0.773 14.008 1.00 90.56 106 ARG A C 1
ATOM 848 O O . ARG A 1 106 ? 1.181 1.638 13.188 1.00 90.56 106 ARG A O 1
ATOM 855 N N . THR A 1 107 ? 0.578 0.333 14.910 1.00 88.81 107 THR A N 1
ATOM 856 C CA . THR A 1 107 ? -0.800 0.850 14.969 1.00 88.81 107 THR A CA 1
ATOM 857 C C . THR A 1 107 ? -0.820 2.368 15.172 1.00 88.81 107 THR A C 1
ATOM 859 O O . THR A 1 107 ? -1.529 3.083 14.461 1.00 88.81 107 THR A O 1
ATOM 862 N N . VAL A 1 108 ? -0.020 2.880 16.116 1.00 88.00 108 VAL A N 1
ATOM 863 C CA . VAL A 1 108 ? 0.098 4.330 16.340 1.00 88.00 108 VAL A CA 1
ATOM 864 C C . VAL A 1 108 ? 0.704 5.011 15.111 1.00 88.00 108 VAL A C 1
ATOM 866 O O . VAL A 1 108 ? 0.157 6.006 14.639 1.00 88.00 108 VAL A O 1
ATOM 869 N N . ALA A 1 109 ? 1.786 4.462 14.555 1.00 90.12 109 ALA A N 1
ATOM 870 C CA . ALA A 1 109 ? 2.473 5.025 13.399 1.00 90.12 109 ALA A CA 1
ATOM 871 C C . ALA A 1 109 ? 1.561 5.113 12.165 1.00 90.12 109 ALA A C 1
ATOM 873 O O . ALA A 1 109 ? 1.472 6.179 11.567 1.00 90.12 109 ALA A O 1
ATOM 874 N N . TYR A 1 110 ? 0.810 4.060 11.829 1.00 91.31 110 TYR A N 1
ATOM 875 C CA . TYR A 1 110 ? -0.141 4.055 10.708 1.00 91.31 110 TYR A CA 1
ATOM 876 C C . TYR A 1 110 ? -1.185 5.153 10.847 1.00 91.31 110 TYR A C 1
ATOM 878 O O . TYR A 1 110 ? -1.480 5.858 9.881 1.00 91.31 110 TYR A O 1
ATOM 886 N N . LYS A 1 111 ? -1.689 5.369 12.064 1.00 86.44 111 LYS A N 1
ATOM 887 C CA . LYS A 1 111 ? -2.634 6.453 12.309 1.00 86.44 111 LYS A CA 1
ATOM 888 C C . LYS A 1 111 ? -1.988 7.831 12.157 1.00 86.44 111 LYS A C 1
ATOM 890 O O . LYS A 1 111 ? -2.603 8.722 11.586 1.00 86.44 111 LYS A O 1
ATOM 895 N N . LEU A 1 112 ? -0.749 8.014 12.614 1.00 85.44 112 LEU A N 1
ATOM 896 C CA . LEU A 1 112 ? -0.008 9.263 12.404 1.00 85.44 112 LEU A CA 1
ATOM 897 C C . LEU A 1 112 ? 0.260 9.533 10.918 1.00 85.44 112 LEU A C 1
ATOM 899 O O . LEU A 1 112 ? 0.158 10.681 10.491 1.00 85.44 112 LEU A O 1
ATOM 903 N N . VAL A 1 113 ? 0.554 8.493 10.130 1.00 89.75 113 VAL A N 1
ATOM 904 C CA . VAL A 1 113 ? 0.714 8.596 8.671 1.00 89.75 113 VAL A CA 1
ATOM 905 C C . VAL A 1 113 ? -0.589 9.007 7.999 1.00 89.75 113 VAL A C 1
ATOM 907 O O . VAL A 1 113 ? -0.578 9.911 7.169 1.00 89.75 113 VAL A O 1
ATOM 910 N N . GLU A 1 114 ? -1.714 8.403 8.383 1.00 86.56 114 GLU A N 1
ATOM 911 C CA . GLU A 1 114 ? -3.039 8.783 7.875 1.00 86.56 114 GLU A CA 1
ATOM 912 C C . GLU A 1 114 ? -3.374 10.257 8.165 1.00 86.56 114 GLU A C 1
ATOM 914 O O . GLU A 1 114 ? -3.993 10.918 7.338 1.00 86.56 114 GLU A O 1
ATOM 919 N N . LEU A 1 115 ? -2.935 10.784 9.313 1.00 81.88 115 LEU A N 1
ATOM 920 C CA . LEU A 1 115 ? -3.111 12.190 9.703 1.00 81.88 115 LEU A CA 1
ATOM 921 C C . LEU A 1 115 ? -2.039 13.133 9.116 1.00 81.88 115 LEU A C 1
ATOM 923 O O . LEU A 1 115 ? -2.046 14.327 9.403 1.00 81.88 115 LEU A O 1
ATOM 927 N N . GLY A 1 116 ? -1.078 12.625 8.336 1.00 84.50 116 GLY A N 1
ATOM 928 C CA . GLY A 1 116 ? 0.011 13.428 7.767 1.00 84.50 116 GLY A CA 1
ATOM 929 C C . GLY A 1 116 ? 1.052 13.916 8.786 1.00 84.50 116 GLY A C 1
ATOM 930 O O . GLY A 1 116 ? 1.848 14.807 8.488 1.00 84.50 116 GLY A O 1
ATOM 931 N N . LEU A 1 117 ? 1.098 13.338 9.989 1.00 81.44 117 LEU A N 1
ATOM 932 C CA . LEU A 1 117 ? 2.033 13.694 11.065 1.00 81.44 117 LEU A CA 1
ATOM 933 C C . LEU A 1 117 ? 3.381 12.969 10.904 1.00 81.44 117 LEU A C 1
ATOM 935 O O . LEU A 1 117 ? 3.833 12.237 11.789 1.00 81.44 117 LEU A O 1
ATOM 939 N N . ILE A 1 118 ? 4.030 13.198 9.760 1.00 84.50 118 ILE A N 1
ATOM 940 C CA . ILE A 1 118 ? 5.202 12.447 9.277 1.00 84.50 118 ILE A CA 1
ATOM 941 C C . ILE A 1 118 ? 6.351 12.423 10.296 1.00 84.50 118 ILE A C 1
ATOM 943 O O . ILE A 1 118 ? 6.859 11.354 10.619 1.00 84.50 118 ILE A O 1
ATOM 947 N N . ASN A 1 119 ? 6.705 13.573 10.879 1.00 79.62 119 ASN A N 1
ATOM 948 C CA . ASN A 1 119 ? 7.824 13.675 11.828 1.00 79.62 119 ASN A CA 1
ATOM 949 C C . ASN A 1 119 ? 7.617 12.833 13.101 1.00 79.62 119 ASN A C 1
ATOM 951 O O . ASN A 1 119 ? 8.574 12.314 13.670 1.00 79.62 119 ASN A O 1
ATOM 955 N N . LEU A 1 120 ? 6.370 12.712 13.574 1.00 80.06 120 LEU A N 1
ATOM 956 C CA . LEU A 1 120 ? 6.059 11.889 14.746 1.00 80.06 120 LEU A CA 1
ATOM 957 C C . LEU A 1 120 ? 6.116 10.403 14.387 1.00 80.06 120 LEU A C 1
ATOM 959 O O . LEU A 1 120 ? 6.687 9.616 15.139 1.00 80.06 120 LEU A O 1
ATOM 963 N N . ALA A 1 121 ? 5.568 10.036 13.225 1.00 86.75 121 ALA A N 1
ATOM 964 C CA . ALA A 1 121 ? 5.616 8.670 12.722 1.00 86.75 121 ALA A CA 1
ATOM 965 C C . ALA A 1 121 ? 7.061 8.199 12.473 1.00 86.75 121 ALA A C 1
ATOM 967 O O . ALA A 1 121 ? 7.375 7.045 12.751 1.00 86.75 121 ALA A O 1
ATOM 968 N N . GLU A 1 122 ? 7.952 9.086 12.016 1.00 86.12 122 GLU A N 1
ATOM 969 C CA . GLU A 1 122 ? 9.345 8.751 11.693 1.00 86.12 122 GLU A CA 1
ATOM 970 C C . GLU A 1 122 ? 10.094 8.197 12.901 1.00 86.12 122 GLU A C 1
ATOM 972 O O . GLU A 1 122 ? 10.700 7.129 12.812 1.00 86.12 122 GLU A O 1
ATOM 977 N N . ASN A 1 123 ? 9.992 8.865 14.052 1.00 82.38 123 ASN A N 1
ATOM 978 C CA . ASN A 1 123 ? 10.630 8.403 15.286 1.00 82.38 123 ASN A CA 1
ATOM 979 C C . ASN A 1 123 ? 10.147 7.002 15.687 1.00 82.38 123 ASN A C 1
ATOM 981 O O . ASN A 1 123 ? 10.939 6.170 16.132 1.00 82.38 123 ASN A O 1
ATOM 985 N N . ILE A 1 124 ? 8.855 6.726 15.489 1.00 85.75 124 ILE A N 1
ATOM 986 C CA . ILE A 1 124 ? 8.258 5.431 15.814 1.00 85.75 124 ILE A CA 1
ATOM 987 C C . ILE A 1 124 ? 8.737 4.355 14.832 1.00 85.75 124 ILE A C 1
ATOM 989 O O . ILE A 1 124 ? 9.171 3.296 15.277 1.00 85.75 124 ILE A O 1
ATOM 993 N N . PHE A 1 125 ? 8.735 4.611 13.520 1.00 90.38 125 PHE A N 1
ATOM 994 C CA . PHE A 1 125 ? 9.225 3.641 12.532 1.00 90.38 125 PHE A CA 1
ATOM 995 C C . PHE A 1 125 ? 10.720 3.368 12.649 1.00 90.38 125 PHE A C 1
ATOM 997 O O . PHE A 1 125 ? 11.133 2.219 12.515 1.00 90.38 125 PHE A O 1
ATOM 1004 N N . ARG A 1 126 ? 11.532 4.379 12.975 1.00 88.69 126 ARG A N 1
ATOM 1005 C CA . ARG A 1 126 ? 12.953 4.177 13.292 1.00 88.69 126 ARG A CA 1
ATOM 1006 C C . ARG A 1 126 ? 13.128 3.248 14.493 1.00 88.69 126 ARG A C 1
ATOM 1008 O O . ARG A 1 126 ? 13.990 2.375 14.465 1.00 88.69 126 ARG A O 1
ATOM 1015 N N . HIS A 1 127 ? 12.294 3.390 15.523 1.00 85.56 127 HIS A N 1
ATOM 1016 C CA . HIS A 1 127 ? 12.327 2.495 16.677 1.00 85.56 127 HIS A CA 1
ATOM 1017 C C . HIS A 1 127 ? 11.837 1.076 16.335 1.00 85.56 127 HIS A C 1
ATOM 1019 O O . HIS A 1 127 ? 12.497 0.104 16.698 1.00 85.56 127 HIS A O 1
ATOM 1025 N N . ILE A 1 128 ? 10.746 0.942 15.570 1.00 88.81 128 ILE A N 1
ATOM 1026 C CA . ILE A 1 128 ? 10.250 -0.352 15.068 1.00 88.81 128 ILE A CA 1
ATOM 1027 C C . ILE A 1 128 ? 11.341 -1.076 14.272 1.00 88.81 128 ILE A C 1
ATOM 1029 O O . ILE A 1 128 ? 11.569 -2.260 14.504 1.00 88.81 128 ILE A O 1
ATOM 1033 N N . LEU A 1 129 ? 12.066 -0.360 13.409 1.00 91.19 129 LEU A N 1
ATOM 1034 C CA . LEU A 1 129 ? 13.166 -0.914 12.624 1.00 91.19 129 LEU A CA 1
ATOM 1035 C C . LEU A 1 129 ? 14.289 -1.495 13.493 1.00 91.19 129 LEU A C 1
ATOM 1037 O O . LEU A 1 129 ? 14.864 -2.521 13.139 1.00 91.19 129 LEU A O 1
ATOM 1041 N N . ILE A 1 130 ? 14.586 -0.880 14.641 1.00 88.94 130 ILE A N 1
ATOM 1042 C CA . ILE A 1 130 ? 15.557 -1.420 15.605 1.00 88.94 130 ILE A CA 1
ATOM 1043 C C . ILE A 1 130 ? 15.014 -2.707 16.239 1.00 88.94 130 ILE A C 1
ATOM 1045 O O . ILE A 1 130 ? 15.723 -3.713 16.286 1.00 88.94 130 ILE A O 1
ATOM 1049 N N . LEU A 1 131 ? 13.755 -2.691 16.689 1.00 85.56 131 LEU A N 1
ATOM 1050 C CA . LEU A 1 131 ? 13.109 -3.836 17.344 1.00 85.56 131 LEU A CA 1
ATOM 1051 C C . LEU A 1 131 ? 12.896 -5.030 16.398 1.00 85.56 131 LEU A C 1
ATOM 1053 O O . LEU A 1 131 ? 12.877 -6.177 16.843 1.00 85.56 131 LEU A O 1
ATOM 1057 N N . ARG A 1 132 ? 12.698 -4.768 15.102 1.00 89.19 132 ARG A N 1
ATOM 1058 C CA . ARG A 1 132 ? 12.361 -5.756 14.069 1.00 89.19 132 ARG A CA 1
ATOM 1059 C C . ARG A 1 132 ? 13.213 -5.579 12.813 1.00 89.19 132 ARG A C 1
ATOM 1061 O O . ARG A 1 132 ? 12.725 -5.552 11.693 1.00 89.19 132 ARG A O 1
ATOM 1068 N N . SER A 1 133 ? 14.529 -5.533 12.988 1.00 91.38 133 SER A N 1
ATOM 1069 C CA . SER A 1 133 ? 15.483 -5.467 11.865 1.00 91.38 133 SER A CA 1
ATOM 1070 C C . SER A 1 133 ? 15.552 -6.752 11.021 1.00 91.38 133 SER A C 1
ATOM 1072 O O . SER A 1 133 ? 16.219 -6.784 9.988 1.00 91.38 133 SER A O 1
ATOM 1074 N N . ASN A 1 134 ? 14.874 -7.816 11.456 1.00 89.56 134 ASN A N 1
ATOM 1075 C CA . ASN A 1 134 ? 14.803 -9.113 10.790 1.00 89.56 134 ASN A CA 1
ATOM 1076 C C . ASN A 1 134 ? 13.598 -9.268 9.845 1.00 89.56 134 ASN A C 1
ATOM 1078 O O . ASN A 1 134 ? 13.470 -10.315 9.215 1.00 89.56 134 ASN A O 1
ATOM 1082 N N . GLU A 1 135 ? 12.716 -8.271 9.745 1.00 91.25 135 GLU A N 1
ATOM 1083 C CA . GLU A 1 135 ? 11.583 -8.294 8.816 1.00 91.25 135 GLU A CA 1
ATOM 1084 C C . GLU A 1 135 ? 11.732 -7.195 7.743 1.00 91.25 135 GLU A C 1
ATOM 1086 O O . GLU A 1 135 ? 12.163 -6.078 8.048 1.00 91.25 135 GLU A O 1
ATOM 1091 N N . PRO A 1 136 ? 11.332 -7.459 6.490 1.00 94.44 136 PRO A N 1
ATOM 1092 C CA . PRO A 1 136 ? 11.426 -6.471 5.416 1.00 94.44 136 PRO A CA 1
ATOM 1093 C C . PRO A 1 136 ? 10.457 -5.293 5.593 1.00 94.44 136 PRO A C 1
ATOM 1095 O O . PRO A 1 136 ? 10.773 -4.166 5.206 1.00 94.44 136 PRO A O 1
ATOM 1098 N N . GLN A 1 137 ? 9.291 -5.525 6.205 1.00 92.81 137 GLN A N 1
ATOM 1099 C CA . GLN A 1 137 ? 8.253 -4.503 6.372 1.00 92.81 137 GLN A CA 1
ATOM 1100 C C . GLN A 1 137 ? 8.754 -3.280 7.150 1.00 92.81 137 GLN A C 1
ATOM 1102 O O . GLN A 1 137 ? 8.473 -2.155 6.754 1.00 92.81 137 GLN A O 1
ATOM 1107 N N . SER A 1 138 ? 9.557 -3.480 8.198 1.00 94.44 138 SER A N 1
ATOM 1108 C CA . SER A 1 138 ? 10.130 -2.384 8.988 1.00 94.44 138 SER A CA 1
ATOM 1109 C C . SER A 1 138 ? 10.965 -1.405 8.150 1.00 94.44 138 SER A C 1
ATOM 1111 O O . SER A 1 138 ? 10.900 -0.193 8.357 1.00 94.44 138 SER A O 1
ATOM 1113 N N . PHE A 1 139 ? 11.729 -1.912 7.176 1.00 97.00 139 PHE A N 1
ATOM 1114 C CA . PHE A 1 139 ? 12.510 -1.077 6.257 1.00 97.00 139 PHE A CA 1
ATOM 1115 C C . PHE A 1 139 ? 11.603 -0.375 5.246 1.00 97.00 139 PHE A C 1
ATOM 1117 O O . PHE A 1 139 ? 11.764 0.820 4.995 1.00 97.00 139 PHE A O 1
ATOM 1124 N N . ARG A 1 140 ? 10.637 -1.114 4.685 1.00 95.56 140 ARG A N 1
ATOM 1125 C CA . ARG A 1 140 ? 9.682 -0.597 3.700 1.00 95.56 140 ARG A CA 1
ATOM 1126 C C . ARG A 1 140 ? 8.815 0.525 4.275 1.00 95.56 140 ARG A C 1
ATOM 1128 O O . ARG A 1 140 ? 8.672 1.557 3.627 1.00 95.56 140 ARG A O 1
ATOM 1135 N N . ASP A 1 141 ? 8.279 0.353 5.480 1.00 95.00 141 ASP A N 1
ATOM 1136 C CA . ASP A 1 141 ? 7.415 1.337 6.137 1.00 95.00 141 ASP A CA 1
ATOM 1137 C C . ASP A 1 141 ? 8.161 2.661 6.379 1.00 95.00 141 ASP A C 1
ATOM 1139 O O . ASP A 1 141 ? 7.644 3.733 6.056 1.00 95.00 141 ASP A O 1
ATOM 1143 N N . LEU A 1 142 ? 9.409 2.599 6.866 1.00 94.50 142 LEU A N 1
ATOM 1144 C CA . LEU A 1 142 ? 10.243 3.792 7.035 1.00 94.50 142 LEU A CA 1
ATOM 1145 C C . LEU A 1 142 ? 10.569 4.449 5.685 1.00 94.50 142 LEU A C 1
ATOM 1147 O O . LEU A 1 142 ? 10.487 5.670 5.563 1.00 94.50 142 LEU A O 1
ATOM 1151 N N . ALA A 1 143 ? 10.897 3.659 4.659 1.00 95.19 143 ALA A N 1
ATOM 1152 C CA . ALA A 1 143 ? 11.203 4.185 3.332 1.00 95.19 143 ALA A CA 1
ATOM 1153 C C . ALA A 1 143 ? 9.999 4.919 2.721 1.00 95.19 143 ALA A C 1
ATOM 1155 O O . ALA A 1 143 ? 10.142 6.042 2.238 1.00 95.19 143 ALA A O 1
ATOM 1156 N N . LEU A 1 144 ? 8.807 4.317 2.795 1.00 93.81 144 LEU A N 1
ATOM 1157 C CA . LEU A 1 144 ? 7.560 4.924 2.329 1.00 93.81 144 LEU A CA 1
ATOM 1158 C C . LEU A 1 144 ? 7.214 6.188 3.108 1.00 93.81 144 LEU A C 1
ATOM 1160 O O . LEU A 1 144 ? 6.789 7.166 2.502 1.00 93.81 144 LEU A O 1
ATOM 1164 N N . LEU A 1 145 ? 7.423 6.204 4.426 1.00 92.62 145 LEU A N 1
ATOM 1165 C CA . LEU A 1 145 ? 7.197 7.406 5.217 1.00 92.62 145 LEU A CA 1
ATOM 1166 C C . LEU A 1 145 ? 8.112 8.555 4.779 1.00 92.62 145 LEU A C 1
ATOM 1168 O O . LEU A 1 145 ? 7.646 9.673 4.561 1.00 92.62 145 LEU A O 1
ATOM 1172 N N . LEU A 1 146 ? 9.413 8.289 4.656 1.00 90.38 146 LEU A N 1
ATOM 1173 C CA . LEU A 1 146 ? 10.399 9.309 4.301 1.00 90.38 146 LEU A CA 1
ATOM 1174 C C . LEU A 1 146 ? 10.128 9.902 2.906 1.00 90.38 146 LEU A C 1
ATOM 1176 O O . LEU A 1 146 ? 10.400 11.082 2.683 1.00 90.38 146 LEU A O 1
ATOM 1180 N N . GLN A 1 147 ? 9.529 9.129 1.990 1.00 88.38 147 GLN A N 1
ATOM 1181 C CA . GLN A 1 147 ? 9.077 9.612 0.676 1.00 88.38 147 GLN A CA 1
ATOM 1182 C C . GLN A 1 147 ? 7.948 10.652 0.731 1.00 88.38 147 GLN A C 1
ATOM 1184 O O . GLN A 1 147 ? 7.802 11.428 -0.222 1.00 88.38 147 GLN A O 1
ATOM 1189 N N . GLU A 1 148 ? 7.152 10.658 1.804 1.00 84.19 148 GLU A N 1
ATOM 1190 C CA . GLU A 1 148 ? 6.042 11.599 2.015 1.00 84.19 148 GLU A CA 1
ATOM 1191 C C . GLU A 1 148 ? 6.510 12.944 2.590 1.00 84.19 148 GLU A C 1
ATOM 1193 O O . GLU A 1 148 ? 5.742 13.906 2.631 1.00 84.19 148 GLU A O 1
ATOM 1198 N N . SER A 1 149 ? 7.770 13.052 3.025 1.00 78.81 149 SER A N 1
ATOM 1199 C CA . SER A 1 149 ? 8.299 14.307 3.559 1.00 78.81 149 SER A CA 1
ATOM 1200 C C . SER A 1 149 ? 8.341 15.395 2.478 1.00 78.81 149 SER A C 1
ATOM 1202 O O . SER A 1 149 ? 8.831 15.189 1.368 1.00 78.81 149 SER A O 1
ATOM 1204 N N . THR A 1 150 ? 7.834 16.589 2.796 1.00 68.62 150 THR A N 1
ATOM 1205 C CA . THR A 1 150 ? 7.752 17.717 1.849 1.00 68.62 150 THR A CA 1
ATOM 1206 C C . THR A 1 150 ? 9.112 18.345 1.544 1.00 68.62 150 THR A C 1
ATOM 1208 O O . THR A 1 150 ? 9.285 18.944 0.486 1.00 68.62 150 THR A O 1
ATOM 1211 N N . ASN A 1 151 ? 10.092 18.172 2.437 1.00 69.25 151 ASN A N 1
ATOM 1212 C CA . ASN A 1 151 ? 11.449 18.706 2.319 1.00 69.25 151 ASN A CA 1
ATOM 1213 C C . ASN A 1 151 ? 12.478 17.573 2.412 1.00 69.25 151 ASN A C 1
ATOM 1215 O O . ASN A 1 151 ? 13.220 17.459 3.391 1.00 69.25 151 ASN A O 1
ATOM 1219 N N . ILE A 1 152 ? 12.517 16.715 1.390 1.00 70.88 152 ILE A N 1
ATOM 1220 C CA . ILE A 1 152 ? 13.456 15.588 1.360 1.00 70.88 152 ILE A CA 1
ATOM 1221 C C . ILE A 1 152 ? 14.877 16.112 1.136 1.00 70.88 152 ILE A C 1
ATOM 1223 O O . ILE A 1 152 ? 15.237 16.571 0.052 1.00 70.88 152 ILE A O 1
ATOM 1227 N N . GLN A 1 153 ? 15.693 16.045 2.185 1.00 74.81 153 GLN A N 1
ATOM 1228 C CA . GLN A 1 153 ? 17.118 16.344 2.112 1.00 74.81 153 GLN A CA 1
ATOM 1229 C C . GLN A 1 153 ? 17.871 15.222 1.387 1.00 74.81 153 GLN A C 1
ATOM 1231 O O . GLN A 1 153 ? 17.447 14.068 1.400 1.00 74.81 153 GLN A O 1
ATOM 1236 N N . TYR A 1 154 ? 19.037 15.537 0.818 1.00 72.12 154 TYR A N 1
ATOM 1237 C CA . TYR A 1 154 ? 19.882 14.561 0.114 1.00 72.12 154 TYR A CA 1
ATOM 1238 C C . TYR A 1 154 ? 20.196 13.303 0.948 1.00 72.12 154 TYR A C 1
ATOM 1240 O O . TYR A 1 154 ? 20.188 12.185 0.430 1.00 72.12 154 TYR A O 1
ATOM 1248 N N . ASN A 1 155 ? 20.408 13.473 2.257 1.00 75.88 155 ASN A N 1
ATOM 1249 C CA . ASN A 1 155 ? 20.650 12.358 3.173 1.00 75.88 155 ASN A CA 1
ATOM 1250 C C . ASN A 1 155 ? 19.447 11.404 3.239 1.00 75.88 155 ASN A C 1
ATOM 1252 O O . ASN A 1 155 ? 19.637 10.194 3.166 1.00 75.88 155 ASN A O 1
ATOM 1256 N N . HIS A 1 156 ? 18.220 11.936 3.280 1.00 82.00 156 HIS A N 1
ATOM 1257 C CA . HIS A 1 156 ? 17.004 11.121 3.247 1.00 82.00 156 HIS A CA 1
ATOM 1258 C C . HIS A 1 156 ? 16.828 10.412 1.904 1.00 82.00 156 HIS A C 1
ATOM 1260 O O . HIS A 1 156 ? 16.401 9.268 1.886 1.00 82.00 156 HIS A O 1
ATOM 1266 N N . ILE A 1 157 ? 17.206 11.028 0.779 1.00 85.56 157 ILE A N 1
ATOM 1267 C CA . ILE A 1 157 ? 17.165 10.348 -0.527 1.00 85.56 157 ILE A CA 1
ATOM 1268 C C . ILE A 1 157 ? 18.052 9.100 -0.545 1.00 85.56 157 ILE A C 1
ATOM 1270 O O . ILE A 1 157 ? 17.644 8.044 -1.035 1.00 85.56 157 ILE A O 1
ATOM 1274 N N . THR A 1 158 ? 19.263 9.228 -0.004 1.00 86.31 158 THR A N 1
ATOM 1275 C CA . THR A 1 158 ? 20.215 8.116 0.066 1.00 86.31 158 THR A CA 1
ATOM 1276 C C . THR A 1 158 ? 19.697 7.042 1.019 1.00 86.31 158 THR A C 1
ATOM 1278 O O . THR A 1 158 ? 19.685 5.866 0.671 1.00 86.31 158 THR A O 1
ATOM 1281 N N . GLU A 1 159 ? 19.186 7.444 2.183 1.00 90.69 159 GLU A N 1
ATOM 1282 C CA . GLU A 1 159 ? 18.581 6.536 3.158 1.00 90.69 159 GLU A CA 1
ATOM 1283 C C . GLU A 1 159 ? 17.394 5.757 2.572 1.00 90.69 159 GLU A C 1
ATOM 1285 O O . GLU A 1 159 ? 17.383 4.532 2.641 1.00 90.69 159 GLU A O 1
ATOM 1290 N N . ILE A 1 160 ? 16.438 6.434 1.926 1.00 92.50 160 ILE A N 1
ATOM 1291 C CA . ILE A 1 160 ? 15.279 5.805 1.273 1.00 92.50 160 ILE A CA 1
ATOM 1292 C C . ILE A 1 160 ? 15.738 4.735 0.278 1.00 92.50 160 ILE A C 1
ATOM 1294 O O . ILE A 1 160 ? 15.226 3.616 0.281 1.00 92.50 160 ILE A O 1
ATOM 1298 N N . SER A 1 161 ? 16.720 5.071 -0.562 1.00 90.12 161 SER A N 1
ATOM 1299 C CA . SER A 1 161 ? 17.292 4.138 -1.531 1.00 90.12 161 SER A CA 1
ATOM 1300 C C . SER A 1 161 ? 17.863 2.890 -0.856 1.00 90.12 161 SER A C 1
ATOM 1302 O O . SER A 1 161 ? 17.581 1.775 -1.290 1.00 90.12 161 SER A O 1
ATOM 1304 N N . GLU A 1 162 ? 18.662 3.060 0.196 1.00 92.06 162 GLU A N 1
ATOM 1305 C CA . GLU A 1 162 ? 19.284 1.938 0.902 1.00 92.06 162 GLU A CA 1
ATOM 1306 C C . GLU A 1 162 ? 18.259 1.083 1.658 1.00 92.06 162 GLU A C 1
ATOM 1308 O O . GLU A 1 162 ? 18.365 -0.144 1.645 1.00 92.06 162 GLU A O 1
ATOM 1313 N N . LEU A 1 163 ? 17.218 1.693 2.233 1.00 95.81 163 LEU A N 1
ATOM 1314 C CA . LEU A 1 163 ? 16.109 0.965 2.854 1.00 95.81 163 LEU A CA 1
ATOM 1315 C C . LEU A 1 163 ? 15.379 0.082 1.830 1.00 95.81 163 LEU A C 1
ATOM 1317 O O . LEU A 1 163 ? 15.197 -1.110 2.078 1.00 95.81 163 LEU A O 1
ATOM 1321 N N . PHE A 1 164 ? 15.023 0.612 0.653 1.00 95.44 164 PHE A N 1
ATOM 1322 C CA . PHE A 1 164 ? 14.400 -0.203 -0.397 1.00 95.44 164 PHE A CA 1
ATOM 1323 C C . PHE A 1 164 ? 15.337 -1.286 -0.929 1.00 95.44 164 PHE A C 1
ATOM 1325 O O . PHE A 1 164 ? 14.916 -2.429 -1.081 1.00 95.44 164 PHE A O 1
ATOM 1332 N N . LYS A 1 165 ? 16.613 -0.968 -1.180 1.00 93.31 165 LYS A N 1
ATOM 1333 C CA . LYS A 1 165 ? 17.602 -1.968 -1.614 1.00 93.31 165 LYS A CA 1
ATOM 1334 C C . LYS A 1 165 ? 17.751 -3.086 -0.591 1.00 93.31 165 LYS A C 1
ATOM 1336 O O . LYS A 1 165 ? 17.856 -4.241 -0.990 1.00 93.31 165 LYS A O 1
ATOM 1341 N N . LYS A 1 166 ? 17.715 -2.769 0.707 1.00 95.19 166 LYS A N 1
ATOM 1342 C CA . LYS A 1 166 ? 17.737 -3.774 1.770 1.00 95.19 166 LYS A CA 1
ATOM 1343 C C . LYS A 1 166 ? 16.540 -4.716 1.666 1.00 95.19 166 LYS A C 1
ATOM 1345 O O . LYS A 1 166 ? 16.743 -5.915 1.796 1.00 95.19 166 LYS A O 1
ATOM 1350 N N . VAL A 1 167 ? 15.338 -4.205 1.387 1.00 95.62 167 VAL A N 1
ATOM 1351 C CA . VAL A 1 167 ? 14.143 -5.038 1.152 1.00 95.62 167 VAL A CA 1
ATOM 1352 C C . VAL A 1 167 ? 14.294 -5.891 -0.107 1.00 95.62 167 VAL A C 1
ATOM 1354 O O . VAL A 1 167 ? 14.049 -7.088 -0.053 1.00 95.62 167 VAL A O 1
ATOM 1357 N N . ILE A 1 168 ? 14.741 -5.306 -1.218 1.00 93.69 168 ILE A N 1
ATOM 1358 C CA . ILE A 1 168 ? 14.789 -5.969 -2.532 1.00 93.69 168 ILE A CA 1
ATOM 1359 C C . ILE A 1 168 ? 15.890 -7.036 -2.619 1.00 93.69 168 ILE A C 1
ATOM 1361 O O . ILE A 1 168 ? 15.696 -8.075 -3.239 1.00 93.69 168 ILE A O 1
ATOM 1365 N N . LEU A 1 169 ? 17.065 -6.761 -2.047 1.00 93.06 169 LEU A N 1
ATOM 1366 C CA . LEU A 1 169 ? 18.260 -7.610 -2.147 1.00 93.06 169 LEU A CA 1
ATOM 1367 C C . LEU A 1 169 ? 18.531 -8.412 -0.866 1.00 93.06 169 LEU A C 1
ATOM 1369 O O . LEU A 1 169 ? 19.512 -9.152 -0.800 1.00 93.06 169 LEU A O 1
ATOM 1373 N N . GLY A 1 170 ? 17.725 -8.210 0.176 1.00 91.62 170 GLY A N 1
ATOM 1374 C CA . GLY A 1 170 ? 17.863 -8.901 1.451 1.00 91.62 170 GLY A CA 1
ATOM 1375 C C . GLY A 1 170 ? 17.405 -10.353 1.375 1.00 91.62 170 GLY A C 1
ATOM 1376 O O . GLY A 1 170 ? 16.486 -10.694 0.638 1.00 91.62 170 GLY A O 1
ATOM 1377 N N . GLU A 1 171 ? 18.033 -11.204 2.182 1.00 92.12 171 GLU A N 1
ATOM 1378 C CA . GLU A 1 171 ? 17.538 -12.555 2.435 1.00 92.12 171 GLU A CA 1
ATOM 1379 C C . GLU A 1 171 ? 16.512 -12.497 3.568 1.00 92.12 171 GLU A C 1
ATOM 1381 O O . GLU A 1 171 ? 16.834 -12.108 4.695 1.00 92.12 171 GLU A O 1
ATOM 1386 N N . TRP A 1 172 ? 15.274 -12.869 3.255 1.00 91.88 172 TRP A N 1
ATOM 1387 C CA . TRP A 1 172 ? 14.153 -12.847 4.187 1.00 91.88 172 TRP A CA 1
ATOM 1388 C C . TRP A 1 172 ? 13.594 -14.250 4.390 1.00 91.88 172 TRP A C 1
ATOM 1390 O O . TRP A 1 172 ? 13.766 -15.136 3.553 1.00 91.88 172 TRP A O 1
ATOM 1400 N N . ASP A 1 173 ? 12.901 -14.450 5.511 1.00 89.56 173 ASP A N 1
ATOM 1401 C CA . ASP A 1 173 ? 12.123 -15.669 5.716 1.00 89.56 173 ASP A CA 1
ATOM 1402 C C . ASP A 1 173 ? 11.110 -15.844 4.569 1.00 89.56 173 ASP A C 1
ATOM 1404 O O . ASP A 1 173 ? 10.500 -14.874 4.118 1.00 89.56 173 ASP A O 1
ATOM 1408 N N . ASN A 1 174 ? 10.913 -17.083 4.110 1.00 86.38 174 ASN A N 1
ATOM 1409 C CA . ASN A 1 174 ? 10.037 -17.422 2.983 1.00 86.38 174 ASN A CA 1
ATOM 1410 C C . ASN A 1 174 ? 8.581 -16.960 3.172 1.00 86.38 174 ASN A C 1
ATOM 1412 O O . ASN A 1 174 ? 7.834 -16.833 2.206 1.00 86.38 174 ASN A O 1
ATOM 1416 N N . ARG A 1 175 ? 8.166 -16.693 4.409 1.00 84.12 175 ARG A N 1
ATOM 1417 C CA . ARG A 1 175 ? 6.863 -16.098 4.708 1.00 84.12 175 ARG A CA 1
ATOM 1418 C C . ARG A 1 175 ? 6.704 -14.669 4.139 1.00 84.12 175 ARG A C 1
ATOM 1420 O O . ARG A 1 175 ? 5.594 -14.212 3.928 1.00 84.12 175 ARG A O 1
ATOM 1427 N N . PHE A 1 176 ? 7.803 -13.982 3.822 1.00 85.44 176 PHE A N 1
ATOM 1428 C CA . PHE A 1 176 ? 7.808 -12.657 3.188 1.00 85.44 176 PHE A CA 1
ATOM 1429 C C . PHE A 1 176 ? 8.102 -12.690 1.681 1.00 85.44 176 PHE A C 1
ATOM 1431 O O . PHE A 1 176 ? 8.437 -11.654 1.109 1.00 85.44 176 PHE A O 1
ATOM 1438 N N . ALA A 1 177 ? 8.044 -13.862 1.045 1.00 81.25 177 ALA A N 1
ATOM 1439 C CA . ALA A 1 177 ? 8.383 -14.005 -0.368 1.00 81.25 177 ALA A CA 1
ATOM 1440 C C . ALA A 1 177 ? 7.586 -13.032 -1.255 1.00 81.25 177 ALA A C 1
ATOM 1442 O O . ALA A 1 177 ? 6.384 -12.875 -1.066 1.00 81.25 177 ALA A O 1
ATOM 1443 N N . GLU A 1 178 ? 8.249 -12.446 -2.256 1.00 84.25 178 GLU A N 1
ATOM 1444 C CA . GLU A 1 178 ? 7.704 -11.495 -3.240 1.00 84.25 178 GLU A CA 1
ATOM 1445 C C . GLU A 1 178 ? 7.502 -10.052 -2.749 1.00 84.25 178 GLU A C 1
ATOM 1447 O O . GLU A 1 178 ? 7.173 -9.182 -3.562 1.00 84.25 178 GLU A O 1
ATOM 1452 N N . ILE A 1 179 ? 7.796 -9.733 -1.482 1.00 89.31 179 ILE A N 1
ATOM 1453 C CA . ILE A 1 179 ? 7.798 -8.334 -1.015 1.00 89.31 179 ILE A CA 1
ATOM 1454 C C . ILE A 1 179 ? 8.793 -7.462 -1.797 1.00 89.31 179 ILE A C 1
ATOM 1456 O O . ILE A 1 179 ? 8.573 -6.261 -1.985 1.00 89.31 179 ILE A O 1
ATOM 1460 N N . GLU A 1 180 ? 9.869 -8.067 -2.303 1.00 90.50 180 GLU A N 1
ATOM 1461 C CA . GLU A 1 180 ? 10.858 -7.433 -3.165 1.00 90.50 180 GLU A CA 1
ATOM 1462 C C . GLU A 1 180 ? 10.240 -6.853 -4.444 1.00 90.50 180 GLU A C 1
ATOM 1464 O O . GLU A 1 180 ? 10.715 -5.827 -4.926 1.00 90.50 180 GLU A O 1
ATOM 1469 N N . VAL A 1 181 ? 9.157 -7.441 -4.970 1.00 89.75 181 VAL A N 1
ATOM 1470 C CA . VAL A 1 181 ? 8.486 -6.962 -6.190 1.00 89.75 181 VAL A CA 1
ATOM 1471 C C . VAL A 1 181 ? 7.750 -5.654 -5.911 1.00 89.75 181 VAL A C 1
ATOM 1473 O O . VAL A 1 181 ? 7.944 -4.668 -6.629 1.00 89.75 181 VAL A O 1
ATOM 1476 N N . THR A 1 182 ? 6.966 -5.609 -4.831 1.00 91.75 182 THR A N 1
ATOM 1477 C CA . THR A 1 182 ? 6.256 -4.395 -4.406 1.00 91.75 182 THR A CA 1
ATOM 1478 C C . THR A 1 182 ? 7.240 -3.287 -4.027 1.00 91.75 182 THR A C 1
ATOM 1480 O O . THR A 1 182 ? 7.103 -2.148 -4.481 1.00 91.75 182 THR A O 1
ATOM 1483 N N . ALA A 1 183 ? 8.286 -3.618 -3.263 1.00 94.19 183 ALA A N 1
ATOM 1484 C CA . ALA A 1 183 ? 9.336 -2.671 -2.893 1.00 94.19 183 ALA A CA 1
ATOM 1485 C C . ALA A 1 183 ? 10.101 -2.143 -4.119 1.00 94.19 183 ALA A C 1
ATOM 1487 O O . ALA A 1 183 ? 10.451 -0.963 -4.178 1.00 94.19 183 ALA A O 1
ATOM 1488 N N . LEU A 1 184 ? 10.329 -2.985 -5.133 1.00 92.56 184 LEU A N 1
ATOM 1489 C CA . LEU A 1 184 ? 10.963 -2.571 -6.381 1.00 92.56 184 LEU A CA 1
ATOM 1490 C C . LEU A 1 184 ? 10.081 -1.609 -7.183 1.00 92.56 184 LEU A C 1
ATOM 1492 O O . LEU A 1 184 ? 10.600 -0.658 -7.772 1.00 92.56 184 LEU A O 1
ATOM 1496 N N . HIS A 1 185 ? 8.762 -1.814 -7.213 1.00 91.75 185 HIS A N 1
ATOM 1497 C CA . HIS A 1 185 ? 7.837 -0.877 -7.861 1.00 91.75 185 HIS A CA 1
ATOM 1498 C C . HIS A 1 185 ? 7.880 0.502 -7.185 1.00 91.75 185 HIS A C 1
ATOM 1500 O O . HIS A 1 185 ? 7.960 1.529 -7.865 1.00 91.75 185 HIS A O 1
ATOM 1506 N N . GLU A 1 186 ? 7.945 0.519 -5.855 1.00 94.06 186 GLU A N 1
ATOM 1507 C CA . GLU A 1 186 ? 8.031 1.732 -5.033 1.00 94.06 186 GLU A CA 1
ATOM 1508 C C . GLU A 1 186 ? 9.364 2.465 -5.186 1.00 94.06 186 GLU A C 1
ATOM 1510 O O . GLU A 1 186 ? 9.385 3.690 -5.350 1.00 94.06 186 GLU A O 1
ATOM 1515 N N . LEU A 1 187 ? 10.476 1.727 -5.214 1.00 92.56 187 LEU A N 1
ATOM 1516 C CA . LEU A 1 187 ? 11.792 2.287 -5.509 1.00 92.56 187 LEU A CA 1
ATOM 1517 C C . LEU A 1 187 ? 11.853 2.848 -6.933 1.00 92.56 187 LEU A C 1
ATOM 1519 O O . LEU A 1 187 ? 12.424 3.911 -7.158 1.00 92.56 187 LEU A O 1
ATOM 1523 N N . ASN A 1 188 ? 11.245 2.176 -7.909 1.00 90.62 188 ASN A N 1
ATOM 1524 C CA . ASN A 1 188 ? 11.216 2.663 -9.286 1.00 90.62 188 ASN A CA 1
ATOM 1525 C C . ASN A 1 188 ? 10.438 3.972 -9.433 1.00 90.62 188 ASN A C 1
ATOM 1527 O O . ASN A 1 188 ? 10.870 4.867 -10.165 1.00 90.62 188 ASN A O 1
ATOM 1531 N N . TRP A 1 189 ? 9.323 4.117 -8.713 1.00 89.88 189 TRP A N 1
ATOM 1532 C CA . TRP A 1 189 ? 8.630 5.398 -8.609 1.00 89.88 189 TRP A CA 1
ATOM 1533 C C . TRP A 1 189 ? 9.519 6.469 -7.966 1.00 89.88 189 TRP A C 1
ATOM 1535 O O . TRP A 1 189 ? 9.609 7.585 -8.475 1.00 89.88 189 TRP A O 1
ATOM 1545 N N . PHE A 1 190 ? 10.230 6.125 -6.892 1.00 89.06 190 PHE A N 1
ATOM 1546 C CA . PHE A 1 190 ? 11.156 7.039 -6.226 1.00 89.06 190 PHE A CA 1
ATOM 1547 C C . PHE A 1 190 ? 12.266 7.540 -7.150 1.00 89.06 190 PHE A C 1
ATOM 1549 O O . PHE A 1 190 ? 12.480 8.745 -7.270 1.00 89.06 190 PHE A O 1
ATOM 1556 N N . ILE A 1 191 ? 12.935 6.616 -7.845 1.00 86.94 191 ILE A N 1
ATOM 1557 C CA . ILE A 1 191 ? 13.988 6.922 -8.816 1.00 86.94 191 ILE A CA 1
ATOM 1558 C C . ILE A 1 191 ? 13.438 7.836 -9.909 1.00 86.94 191 ILE A C 1
ATOM 1560 O O . ILE A 1 191 ? 14.099 8.799 -10.285 1.00 86.94 191 ILE A O 1
ATOM 1564 N N . PHE A 1 192 ? 12.226 7.571 -10.403 1.00 84.62 192 PHE A N 1
ATOM 1565 C CA . PHE A 1 192 ? 11.586 8.427 -11.396 1.00 84.62 192 PHE A CA 1
ATOM 1566 C C . PHE A 1 192 ? 11.311 9.838 -10.849 1.00 84.62 192 PHE A C 1
ATOM 1568 O O . PHE A 1 192 ? 11.670 10.822 -11.497 1.00 84.62 192 PHE A O 1
ATOM 1575 N N . LYS A 1 193 ? 10.745 9.949 -9.639 1.00 83.44 193 LYS A N 1
ATOM 1576 C CA . LYS A 1 193 ? 10.433 11.228 -8.976 1.00 83.44 193 LYS A CA 1
ATOM 1577 C C . LYS A 1 193 ? 11.687 12.074 -8.709 1.00 83.44 193 LYS A C 1
ATOM 1579 O O . LYS A 1 193 ? 11.630 13.294 -8.830 1.00 83.44 193 LYS A O 1
ATOM 1584 N N . PHE A 1 194 ? 12.816 11.439 -8.390 1.00 78.88 194 PHE A N 1
ATOM 1585 C CA . PHE A 1 194 ? 14.079 12.101 -8.034 1.00 78.88 194 PHE A CA 1
ATOM 1586 C C . PHE A 1 194 ? 15.193 11.919 -9.080 1.00 78.88 194 PHE A C 1
ATOM 1588 O O . PHE A 1 194 ? 16.369 12.089 -8.768 1.00 78.88 194 PHE A O 1
ATOM 1595 N N . HIS A 1 195 ? 14.847 11.632 -10.341 1.00 68.38 195 HIS A N 1
ATOM 1596 C CA . HIS A 1 195 ? 15.799 11.256 -11.400 1.00 68.38 195 HIS A CA 1
ATOM 1597 C C . HIS A 1 195 ? 16.948 12.262 -11.629 1.00 68.38 195 HIS A C 1
ATOM 1599 O O . HIS A 1 195 ? 18.027 11.887 -12.085 1.00 68.38 195 HIS A O 1
ATOM 1605 N N . GLN A 1 196 ? 16.766 13.545 -11.294 1.00 58.91 196 GLN A N 1
ATOM 1606 C CA . GLN A 1 196 ? 17.842 14.544 -11.389 1.00 58.91 196 GLN A CA 1
ATOM 1607 C C . GLN A 1 196 ? 19.019 14.272 -10.425 1.00 58.91 196 GLN A C 1
ATOM 1609 O O . GLN A 1 196 ? 20.107 14.813 -10.613 1.00 58.91 196 GLN A O 1
ATOM 1614 N N . GLN A 1 197 ? 18.845 13.403 -9.426 1.00 58.66 197 GLN A N 1
ATOM 1615 C CA . GLN A 1 197 ? 19.874 12.993 -8.472 1.00 58.66 197 GLN A CA 1
ATOM 1616 C C . GLN A 1 197 ? 20.458 11.636 -8.895 1.00 58.66 197 GLN A C 1
ATOM 1618 O O . GLN A 1 197 ? 20.013 10.572 -8.472 1.00 58.66 197 GLN A O 1
ATOM 1623 N N . GLN A 1 198 ? 21.480 11.680 -9.756 1.00 51.94 198 GLN A N 1
ATOM 1624 C CA . GLN A 1 198 ? 22.055 10.536 -10.492 1.00 51.94 198 GLN A CA 1
ATOM 1625 C C . GLN A 1 198 ? 22.603 9.358 -9.645 1.00 51.94 198 GLN A C 1
ATOM 1627 O O . GLN A 1 198 ? 23.058 8.371 -10.216 1.00 51.94 198 GLN A O 1
ATOM 1632 N N . GLN A 1 199 ? 22.581 9.421 -8.309 1.00 63.06 199 GLN A N 1
ATOM 1633 C CA . GLN A 1 199 ? 23.226 8.433 -7.428 1.00 63.06 199 GLN A CA 1
ATOM 1634 C C . GLN A 1 199 ? 22.268 7.414 -6.781 1.00 63.06 199 GLN A C 1
ATOM 1636 O O . GLN A 1 199 ? 22.733 6.431 -6.217 1.00 63.06 199 GLN A O 1
ATOM 1641 N N . ILE A 1 200 ? 20.945 7.585 -6.896 1.00 66.31 200 ILE A N 1
ATOM 1642 C CA . ILE A 1 200 ? 19.942 6.724 -6.225 1.00 66.31 200 ILE A CA 1
ATOM 1643 C C . ILE A 1 200 ? 19.986 5.282 -6.764 1.00 66.31 200 ILE A C 1
ATOM 1645 O O . ILE A 1 200 ? 20.007 4.307 -6.018 1.00 66.31 200 ILE A O 1
ATOM 1649 N N . ALA A 1 201 ? 20.068 5.151 -8.086 1.00 61.06 201 ALA A N 1
ATOM 1650 C CA . ALA A 1 201 ? 20.124 3.874 -8.792 1.00 61.06 201 ALA A CA 1
ATOM 1651 C C . ALA A 1 201 ? 21.494 3.177 -8.727 1.00 61.06 201 ALA A C 1
ATOM 1653 O O . ALA A 1 201 ? 21.619 2.027 -9.151 1.00 61.06 201 ALA A O 1
ATOM 1654 N N . ALA A 1 202 ? 22.535 3.861 -8.239 1.00 61.25 202 ALA A N 1
ATOM 1655 C CA . ALA A 1 202 ? 23.871 3.288 -8.175 1.00 61.25 202 ALA A CA 1
ATOM 1656 C C . ALA A 1 202 ? 23.832 2.036 -7.287 1.00 61.25 202 ALA A C 1
ATOM 1658 O O . ALA A 1 202 ? 23.323 2.122 -6.177 1.00 61.25 202 ALA A O 1
ATOM 1659 N N . SER A 1 203 ? 24.370 0.915 -7.781 1.00 69.94 203 SER A N 1
ATOM 1660 C CA . SER A 1 203 ? 24.368 -0.442 -7.191 1.00 69.94 203 SER A CA 1
ATOM 1661 C C . SER A 1 203 ? 23.206 -1.382 -7.541 1.00 69.94 203 SER A C 1
ATOM 1663 O O . SER A 1 203 ? 23.372 -2.586 -7.355 1.00 69.94 203 SER A O 1
ATOM 1665 N N . LEU A 1 204 ? 22.088 -0.905 -8.104 1.00 76.44 204 LEU A N 1
ATOM 1666 C CA . LEU A 1 204 ? 21.021 -1.798 -8.575 1.00 76.44 204 LEU A CA 1
ATOM 1667 C C . LEU A 1 204 ? 21.254 -2.198 -10.040 1.00 76.44 204 LEU A C 1
ATOM 1669 O O . LEU A 1 204 ? 21.703 -1.388 -10.851 1.00 76.44 204 LEU A O 1
ATOM 1673 N N . ASP A 1 205 ? 20.944 -3.445 -10.400 1.00 80.81 205 ASP A N 1
ATOM 1674 C CA . ASP A 1 205 ? 20.987 -3.881 -11.798 1.00 80.81 205 ASP A CA 1
ATOM 1675 C C . ASP A 1 205 ? 20.019 -3.030 -12.638 1.00 80.81 205 ASP A C 1
ATOM 1677 O O . ASP A 1 205 ? 18.829 -2.934 -12.332 1.00 80.81 205 ASP A O 1
ATOM 1681 N N . ASN A 1 206 ? 20.517 -2.444 -13.729 1.00 79.94 206 ASN A N 1
ATOM 1682 C CA . ASN A 1 206 ? 19.733 -1.612 -14.644 1.00 79.94 206 ASN A CA 1
ATOM 1683 C C . ASN A 1 206 ? 18.475 -2.315 -15.185 1.00 79.94 206 ASN A C 1
ATOM 1685 O O . ASN A 1 206 ? 17.529 -1.639 -15.580 1.00 79.94 206 ASN A O 1
ATOM 1689 N N . ARG A 1 207 ? 18.439 -3.654 -15.209 1.00 83.69 207 ARG A N 1
ATOM 1690 C CA . ARG A 1 207 ? 17.255 -4.438 -15.602 1.00 83.69 207 ARG A CA 1
ATOM 1691 C C . ARG A 1 207 ? 16.086 -4.292 -14.628 1.00 83.69 207 ARG A C 1
ATOM 1693 O O . ARG A 1 207 ? 14.942 -4.448 -15.044 1.00 83.69 207 ARG A O 1
ATOM 1700 N N . LEU A 1 208 ? 16.367 -3.995 -13.361 1.00 81.50 208 LEU A N 1
ATOM 1701 C CA . LEU A 1 208 ? 15.365 -3.794 -12.313 1.00 81.50 208 LEU A CA 1
ATOM 1702 C C . LEU A 1 208 ? 14.807 -2.364 -12.318 1.00 81.50 208 LEU A C 1
ATOM 1704 O O . LEU A 1 208 ? 13.770 -2.105 -11.710 1.00 81.50 208 LEU A O 1
ATOM 1708 N N . ILE A 1 209 ? 15.462 -1.438 -13.026 1.00 85.00 209 ILE A N 1
ATOM 1709 C CA . ILE A 1 209 ? 15.084 -0.028 -13.050 1.00 85.00 209 ILE A CA 1
ATOM 1710 C C . ILE A 1 209 ? 14.110 0.226 -14.198 1.00 85.00 209 ILE A C 1
ATOM 1712 O O . ILE A 1 209 ? 14.502 0.397 -15.356 1.00 85.00 209 ILE A O 1
ATOM 1716 N N . ARG A 1 210 ? 12.815 0.270 -13.882 1.00 82.62 210 ARG A N 1
ATOM 1717 C CA . ARG A 1 210 ? 11.760 0.530 -14.861 1.00 82.62 210 ARG A CA 1
ATOM 1718 C C . ARG A 1 210 ? 10.609 1.309 -14.249 1.00 82.62 210 ARG A C 1
ATOM 1720 O O . ARG A 1 210 ? 9.977 0.869 -13.298 1.00 82.62 210 ARG A O 1
ATOM 1727 N N . HIS A 1 211 ? 10.279 2.440 -14.865 1.00 84.62 211 HIS A N 1
ATOM 1728 C CA . HIS A 1 211 ? 9.091 3.194 -14.493 1.00 84.62 211 HIS A CA 1
ATOM 1729 C C . HIS A 1 211 ? 7.822 2.470 -14.983 1.00 84.62 211 HIS A C 1
ATOM 1731 O O . HIS A 1 211 ? 7.647 2.256 -16.187 1.00 84.62 211 HIS A O 1
ATOM 1737 N N . LEU A 1 212 ? 6.957 2.074 -14.045 1.00 85.19 212 LEU A N 1
ATOM 1738 C CA . LEU A 1 212 ? 5.759 1.259 -14.280 1.00 85.19 212 LEU A CA 1
ATOM 1739 C C . LEU A 1 212 ? 4.491 2.003 -13.814 1.00 85.19 212 LEU A C 1
ATOM 1741 O O . LEU A 1 212 ? 3.920 1.648 -12.784 1.00 85.19 212 LEU A O 1
ATOM 1745 N N . PRO A 1 213 ? 4.048 3.057 -14.523 1.00 88.75 213 PRO A N 1
ATOM 1746 C CA . PRO A 1 213 ? 2.854 3.794 -14.129 1.00 88.75 213 PRO A CA 1
ATOM 1747 C C . PRO A 1 213 ? 1.579 2.971 -14.362 1.00 88.75 213 PRO A C 1
ATOM 1749 O O . PRO A 1 213 ? 1.461 2.255 -15.364 1.00 88.75 213 PRO A O 1
ATOM 1752 N N . VAL A 1 214 ? 0.612 3.118 -13.457 1.00 89.62 214 VAL A N 1
ATOM 1753 C CA . VAL A 1 214 ? -0.714 2.482 -13.515 1.00 89.62 214 VAL A CA 1
ATOM 1754 C C . VAL A 1 214 ? -1.802 3.488 -13.137 1.00 89.62 214 VAL A C 1
ATOM 1756 O O . VAL A 1 214 ? -1.529 4.485 -12.472 1.00 89.62 214 VAL A O 1
ATOM 1759 N N . ASP A 1 215 ? -3.038 3.257 -13.574 1.00 92.19 215 ASP A N 1
ATOM 1760 C CA . ASP A 1 215 ? -4.147 4.176 -13.295 1.00 92.19 215 ASP A CA 1
ATOM 1761 C C . ASP A 1 215 ? -4.728 3.981 -11.893 1.00 92.19 215 ASP A C 1
ATOM 1763 O O . ASP A 1 215 ? -5.128 4.958 -11.263 1.00 92.19 215 ASP A O 1
ATOM 1767 N N . LEU A 1 216 ? -4.737 2.748 -11.383 1.00 94.06 216 LEU A N 1
ATOM 1768 C CA . LEU A 1 216 ? -5.144 2.440 -10.015 1.00 94.06 216 LEU A CA 1
ATOM 1769 C C . LEU A 1 216 ? -4.166 1.430 -9.405 1.00 94.06 216 LEU A C 1
ATOM 1771 O O . LEU A 1 216 ? -3.891 0.388 -9.999 1.00 94.06 216 LEU A O 1
ATOM 1775 N N . ARG A 1 217 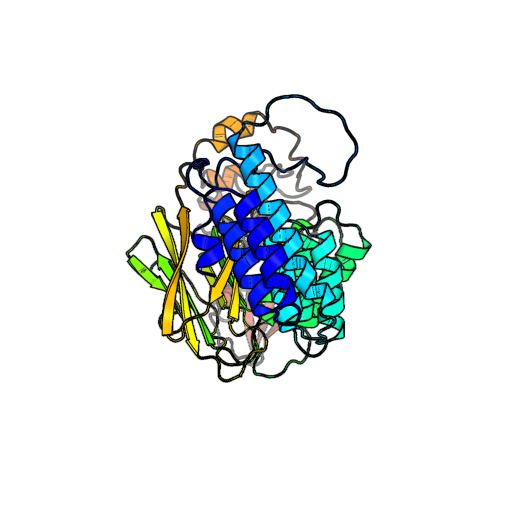? -3.639 1.753 -8.224 1.00 95.31 217 ARG A N 1
ATOM 1776 C CA . ARG A 1 217 ? -2.836 0.858 -7.384 1.00 95.31 217 ARG A CA 1
ATOM 1777 C C . ARG A 1 217 ? -3.386 0.900 -5.968 1.00 95.31 217 ARG A C 1
ATOM 1779 O O . ARG A 1 217 ? -3.524 1.981 -5.407 1.00 95.31 217 ARG A O 1
ATOM 1786 N N . ILE A 1 218 ? -3.688 -0.252 -5.391 1.00 95.62 218 ILE A N 1
ATOM 1787 C CA . ILE A 1 218 ? -4.167 -0.370 -4.012 1.00 95.62 218 ILE A CA 1
ATOM 1788 C C . ILE A 1 218 ? -3.200 -1.285 -3.279 1.00 95.62 218 ILE A C 1
ATOM 1790 O O . ILE A 1 218 ? -2.903 -2.361 -3.777 1.00 95.62 218 ILE A O 1
ATOM 1794 N N . VAL A 1 219 ? -2.698 -0.856 -2.125 1.00 94.62 219 VAL A N 1
ATOM 1795 C CA . VAL A 1 219 ? -1.752 -1.631 -1.320 1.00 94.62 219 VAL A CA 1
ATOM 1796 C C . VAL A 1 219 ? -2.280 -1.739 0.099 1.00 94.62 219 VAL A C 1
ATOM 1798 O O . VAL A 1 219 ? -2.394 -0.732 0.797 1.00 94.62 219 VAL A O 1
ATOM 1801 N N . LEU A 1 220 ? -2.604 -2.953 0.517 1.00 93.12 220 LEU A N 1
ATOM 1802 C CA . LEU A 1 220 ? -3.053 -3.299 1.857 1.00 93.12 220 LEU A CA 1
ATOM 1803 C C . LEU A 1 220 ? -1.854 -3.766 2.686 1.00 93.12 220 LEU A C 1
ATOM 1805 O O . LEU A 1 220 ? -1.147 -4.683 2.285 1.00 93.12 220 LEU A O 1
ATOM 1809 N N . VAL A 1 221 ? -1.645 -3.163 3.854 1.00 92.00 221 VAL A N 1
ATOM 1810 C CA . VAL A 1 221 ? -0.686 -3.621 4.872 1.00 92.00 221 VAL A CA 1
ATOM 1811 C C . VAL A 1 221 ? -1.377 -3.765 6.223 1.00 92.00 221 VAL A C 1
ATOM 1813 O O . VAL A 1 221 ? -2.424 -3.157 6.460 1.00 92.00 221 VAL A O 1
ATOM 1816 N N . TRP A 1 222 ? -0.783 -4.537 7.130 1.00 90.00 222 TRP A N 1
ATOM 1817 C CA . TRP A 1 222 ? -1.312 -4.737 8.477 1.00 90.00 222 TRP A CA 1
ATOM 1818 C C . TRP A 1 222 ? -0.215 -4.794 9.543 1.00 90.00 222 TRP A C 1
ATOM 1820 O O . TRP A 1 222 ? 0.965 -4.984 9.250 1.00 90.00 222 TRP A O 1
ATOM 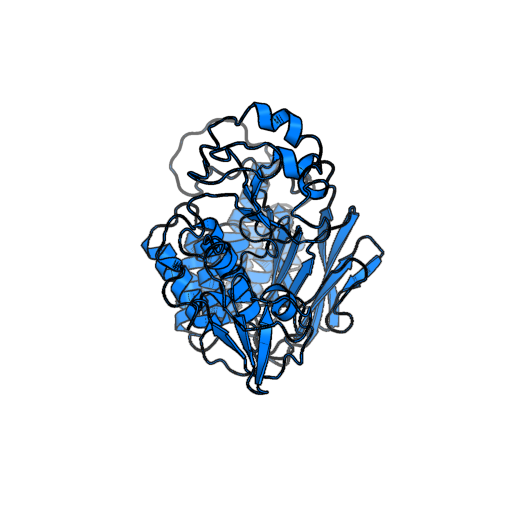1830 N N . ASP A 1 223 ? -0.617 -4.564 10.792 1.00 83.69 223 ASP A N 1
ATOM 1831 C CA . ASP A 1 223 ? 0.269 -4.406 11.951 1.00 83.69 223 ASP A CA 1
ATOM 1832 C C . ASP A 1 223 ? 0.647 -5.723 12.648 1.00 83.69 223 ASP A C 1
ATOM 1834 O O . ASP A 1 223 ? 1.567 -5.730 13.472 1.00 83.69 223 ASP A O 1
ATOM 1838 N N . THR A 1 224 ? -0.090 -6.801 12.365 1.00 78.44 224 THR A N 1
ATOM 1839 C CA . THR A 1 224 ? -0.046 -8.079 13.088 1.00 78.44 224 THR A CA 1
ATOM 1840 C C . THR A 1 224 ? 0.704 -9.138 12.295 1.00 78.44 224 THR A C 1
ATOM 1842 O O . THR A 1 224 ? 0.498 -9.294 11.101 1.00 78.44 224 THR A O 1
ATOM 1845 N N . ASP A 1 225 ? 1.564 -9.885 12.966 1.00 76.25 225 ASP A N 1
ATOM 1846 C CA . ASP A 1 225 ? 2.284 -10.971 12.323 1.00 76.25 225 ASP A CA 1
ATOM 1847 C C . ASP A 1 225 ? 1.446 -12.252 12.234 1.00 76.25 225 ASP A C 1
ATOM 1849 O O . ASP A 1 225 ? 0.617 -12.489 13.108 1.00 76.25 225 ASP A O 1
ATOM 1853 N N . ASP A 1 226 ? 1.740 -13.114 11.258 1.00 70.00 226 ASP A N 1
ATOM 1854 C CA . ASP A 1 226 ? 1.092 -14.426 11.092 1.00 70.00 226 ASP A CA 1
ATOM 1855 C C . ASP A 1 226 ? -0.443 -14.318 11.001 1.00 70.00 226 ASP A C 1
ATOM 1857 O O . ASP A 1 226 ? -1.194 -15.111 11.576 1.00 70.00 226 ASP A O 1
ATOM 1861 N N . THR A 1 227 ? -0.892 -13.283 10.285 1.00 73.88 227 THR A N 1
ATOM 1862 C CA . THR A 1 227 ? -2.303 -12.980 10.057 1.00 73.88 227 THR A CA 1
ATOM 1863 C C . THR A 1 227 ? -2.633 -13.070 8.576 1.00 73.88 227 THR A C 1
ATOM 1865 O O . THR A 1 227 ? -1.859 -12.618 7.738 1.00 73.88 227 THR A O 1
ATOM 1868 N N . ASP A 1 228 ? -3.819 -13.601 8.291 1.00 80.44 228 ASP A N 1
ATOM 1869 C CA . ASP A 1 228 ? -4.392 -13.717 6.955 1.00 80.44 228 ASP A CA 1
ATOM 1870 C C . ASP A 1 228 ? -5.446 -12.613 6.731 1.00 80.44 228 ASP A C 1
ATOM 1872 O O . ASP A 1 228 ? -6.526 -12.605 7.354 1.00 80.44 228 ASP A O 1
ATOM 1876 N N . VAL A 1 229 ? -5.077 -11.636 5.898 1.00 84.31 229 VAL A N 1
ATOM 1877 C CA . VAL A 1 229 ? -5.901 -10.487 5.527 1.00 84.31 229 VAL A CA 1
ATOM 1878 C C . VAL A 1 229 ? -5.908 -10.337 4.007 1.00 84.31 229 VAL A C 1
ATOM 1880 O O . VAL A 1 229 ? -4.932 -9.871 3.427 1.00 84.31 229 VAL A O 1
ATOM 1883 N N . ASP A 1 230 ? -7.056 -10.620 3.399 1.00 88.00 230 ASP A N 1
ATOM 1884 C CA . ASP A 1 230 ? -7.225 -10.565 1.948 1.00 88.00 230 ASP A CA 1
ATOM 1885 C C . ASP A 1 230 ? -7.797 -9.221 1.490 1.00 88.00 230 ASP A C 1
ATOM 1887 O O . ASP A 1 230 ? -8.822 -8.739 1.996 1.00 88.00 230 ASP A O 1
ATOM 1891 N N . LEU A 1 231 ? -7.194 -8.658 0.450 1.00 92.81 231 LEU A N 1
ATOM 1892 C CA . LEU A 1 231 ? -7.690 -7.535 -0.323 1.00 92.81 231 LEU A CA 1
ATOM 1893 C C . LEU A 1 231 ? -8.672 -8.029 -1.393 1.00 92.81 231 LEU A C 1
ATOM 1895 O O . LEU A 1 231 ? -8.384 -8.888 -2.222 1.00 92.81 231 LEU A O 1
ATOM 1899 N N . HIS A 1 232 ? -9.847 -7.411 -1.405 1.00 95.19 232 HIS A N 1
ATOM 1900 C CA . HIS A 1 232 ? -10.893 -7.645 -2.387 1.00 95.19 232 HIS A CA 1
ATOM 1901 C C . HIS A 1 232 ? -11.206 -6.333 -3.108 1.00 95.19 232 HIS A C 1
ATOM 1903 O O . HIS A 1 232 ? -11.534 -5.324 -2.476 1.00 95.19 232 HIS A O 1
ATOM 1909 N N . VAL A 1 233 ? -11.139 -6.335 -4.437 1.00 95.81 233 VAL A N 1
ATOM 1910 C CA . VAL A 1 233 ? -11.463 -5.165 -5.261 1.00 95.81 233 VAL A CA 1
ATOM 1911 C C . VAL A 1 233 ? -12.594 -5.519 -6.208 1.00 95.81 233 VAL A C 1
ATOM 1913 O O . VAL A 1 233 ? -12.429 -6.350 -7.094 1.00 95.81 233 VAL A O 1
ATOM 1916 N N . ILE A 1 234 ? -13.744 -4.869 -6.037 1.00 96.19 234 ILE A N 1
ATOM 1917 C CA . ILE A 1 234 ? -14.862 -4.990 -6.975 1.00 96.19 234 ILE A CA 1
ATOM 1918 C C . ILE A 1 234 ? -14.782 -3.866 -7.981 1.00 96.19 234 ILE A C 1
ATOM 1920 O O . ILE A 1 234 ? -14.822 -2.687 -7.624 1.00 96.19 234 ILE A O 1
ATOM 1924 N N . GLU A 1 235 ? -14.692 -4.256 -9.236 1.00 95.12 235 GLU A N 1
ATOM 1925 C CA . GLU A 1 235 ? -14.511 -3.384 -10.378 1.00 95.12 235 GLU A CA 1
ATOM 1926 C C . GLU A 1 235 ? -15.861 -2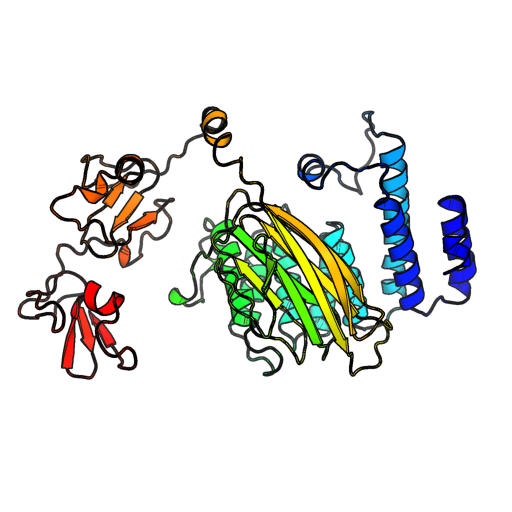.866 -10.912 1.00 95.12 235 GLU A C 1
ATOM 1928 O O . GLU A 1 235 ? -16.921 -3.424 -10.608 1.00 95.12 235 GLU A O 1
ATOM 1933 N N . PRO A 1 236 ? -15.870 -1.801 -11.738 1.00 94.38 236 PRO A N 1
ATOM 1934 C CA . PRO A 1 236 ? -17.108 -1.208 -12.248 1.00 94.38 236 PRO A CA 1
ATOM 1935 C C . PRO A 1 236 ? -17.983 -2.143 -13.093 1.00 94.38 236 PRO A C 1
ATOM 1937 O O . PRO A 1 236 ? -19.186 -1.917 -13.210 1.00 94.38 236 PRO A O 1
ATOM 1940 N N . ASN A 1 237 ? -17.397 -3.185 -13.688 1.00 90.81 237 ASN A N 1
ATOM 1941 C CA . ASN A 1 237 ? -18.117 -4.233 -14.419 1.00 90.81 237 ASN A CA 1
ATOM 1942 C C . ASN A 1 237 ? -18.821 -5.244 -13.484 1.00 90.81 237 ASN A C 1
ATOM 1944 O O . ASN A 1 237 ? -19.538 -6.115 -13.973 1.00 90.81 237 ASN A O 1
ATOM 1948 N N . GLY A 1 238 ? -18.638 -5.127 -12.164 1.00 92.94 238 GLY A N 1
ATOM 1949 C CA . GLY A 1 238 ? -19.169 -6.038 -11.150 1.00 92.94 238 GLY A CA 1
ATOM 1950 C C . GLY A 1 238 ? -18.289 -7.259 -10.871 1.00 92.94 238 GLY A C 1
ATOM 1951 O O . GLY A 1 238 ? -18.672 -8.086 -10.047 1.00 92.94 238 GLY A O 1
ATOM 1952 N N . GLU A 1 239 ? -17.139 -7.380 -11.534 1.00 93.38 239 GLU A N 1
ATOM 1953 C CA . GLU A 1 239 ? -16.165 -8.447 -11.305 1.00 93.38 239 GLU A CA 1
ATOM 1954 C C . GLU A 1 239 ? -15.361 -8.183 -10.026 1.00 93.38 239 GLU A C 1
ATOM 1956 O O . GLU A 1 239 ? -15.101 -7.035 -9.667 1.00 93.38 239 GLU A O 1
ATOM 1961 N N . GLU A 1 240 ? -14.994 -9.246 -9.314 1.00 95.75 240 GLU A N 1
ATOM 1962 C CA . GLU A 1 240 ? -14.249 -9.171 -8.057 1.00 95.75 240 GLU A CA 1
ATOM 1963 C C . GLU A 1 240 ? -12.852 -9.773 -8.235 1.00 95.75 240 GLU A C 1
ATOM 1965 O O . GLU A 1 240 ? -12.720 -10.948 -8.580 1.00 95.75 240 GLU A O 1
ATOM 1970 N N . CYS A 1 241 ? -11.822 -8.968 -7.971 1.00 92.56 241 CYS A N 1
ATOM 1971 C CA . CYS A 1 241 ? -10.420 -9.373 -7.939 1.00 92.56 241 CYS A CA 1
ATOM 1972 C C . CYS A 1 241 ? -9.990 -9.661 -6.497 1.00 92.56 241 CYS A C 1
ATOM 1974 O O . CYS A 1 241 ? -10.151 -8.799 -5.628 1.00 92.56 241 CYS A O 1
ATOM 1976 N N . TYR A 1 242 ? -9.461 -10.858 -6.245 1.00 92.56 242 TYR A N 1
ATOM 1977 C CA . TYR A 1 242 ? -9.006 -11.317 -4.924 1.00 92.56 242 TYR A CA 1
ATOM 1978 C C . TYR A 1 242 ? -8.090 -12.544 -5.067 1.00 92.56 242 TYR A C 1
ATOM 1980 O O . TYR A 1 242 ? -7.902 -13.049 -6.176 1.00 92.56 242 TYR A O 1
ATOM 1988 N N . TYR A 1 243 ? -7.541 -13.072 -3.968 1.00 85.19 243 TYR A N 1
ATOM 1989 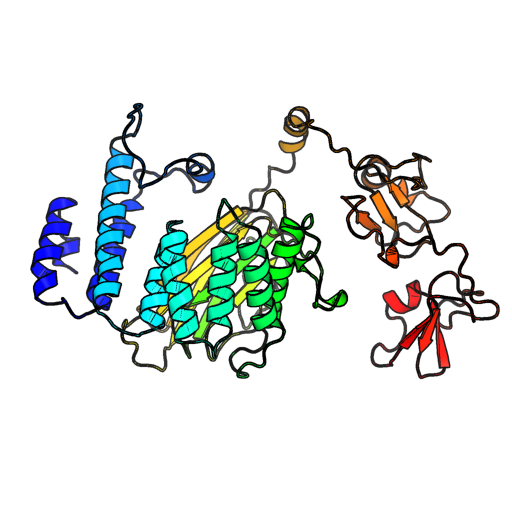C CA . TYR A 1 243 ? -6.501 -14.115 -3.984 1.00 85.19 243 TYR A CA 1
ATOM 1990 C C . TYR A 1 243 ? -6.788 -15.337 -4.885 1.00 85.19 243 TYR A C 1
ATOM 1992 O O . TYR A 1 243 ? -5.861 -15.900 -5.473 1.00 85.19 243 TYR A O 1
ATOM 2000 N N . SER A 1 244 ? -8.054 -15.759 -5.038 1.00 86.62 244 SER A N 1
ATOM 2001 C CA . SER A 1 244 ? -8.414 -16.895 -5.910 1.00 86.62 244 SER A CA 1
ATOM 2002 C C . SER A 1 244 ? -8.847 -16.497 -7.330 1.00 86.62 244 SER A C 1
ATOM 2004 O O . SER A 1 244 ? -8.796 -17.330 -8.233 1.00 86.62 244 SER A O 1
ATOM 2006 N N . HIS A 1 245 ? -9.189 -15.224 -7.555 1.00 89.12 245 HIS A N 1
ATOM 2007 C CA . HIS A 1 245 ? -9.452 -14.639 -8.872 1.00 89.12 245 HIS A CA 1
ATOM 2008 C C . HIS A 1 245 ? -8.481 -13.475 -9.103 1.00 89.12 245 HIS A C 1
ATOM 2010 O O . HIS A 1 245 ? -8.830 -12.306 -8.961 1.00 89.12 245 HIS A O 1
ATOM 2016 N N . LYS A 1 246 ? -7.236 -13.813 -9.457 1.00 88.25 246 LYS A N 1
ATOM 2017 C CA . LYS A 1 246 ? -6.129 -12.845 -9.469 1.00 88.25 246 LYS A CA 1
ATOM 2018 C C . LYS A 1 246 ? -6.070 -11.917 -10.675 1.00 88.25 246 LYS A C 1
ATOM 2020 O O . LYS A 1 246 ? -5.363 -10.924 -10.603 1.00 88.25 246 LYS A O 1
ATOM 2025 N N . ASN A 1 247 ? -6.724 -12.269 -11.782 1.00 90.38 247 ASN A N 1
ATOM 2026 C CA . ASN A 1 247 ? -6.694 -11.509 -13.032 1.00 90.38 247 ASN A CA 1
ATOM 2027 C C . ASN A 1 247 ? -8.118 -11.311 -13.539 1.00 90.38 247 ASN A C 1
ATOM 2029 O O . ASN A 1 247 ? -8.769 -12.305 -13.846 1.00 90.38 247 ASN A O 1
ATOM 2033 N N . THR A 1 248 ? -8.565 -10.066 -13.667 1.00 88.88 248 THR A N 1
ATOM 2034 C CA . THR A 1 248 ? -9.926 -9.727 -14.111 1.00 88.88 248 THR A CA 1
ATOM 2035 C C . THR A 1 248 ? -9.995 -9.392 -15.598 1.00 88.88 248 THR A C 1
ATOM 2037 O O . THR A 1 248 ? -8.977 -9.143 -16.256 1.00 88.88 248 THR A O 1
ATOM 2040 N N . ALA A 1 249 ? -11.209 -9.325 -16.152 1.00 83.94 249 ALA A N 1
ATOM 2041 C CA . ALA A 1 249 ? -11.437 -9.048 -17.568 1.00 83.94 249 ALA A CA 1
ATOM 2042 C C . ALA A 1 249 ? -10.935 -7.664 -18.016 1.00 83.94 249 ALA A C 1
ATOM 2044 O O . ALA A 1 249 ? -10.547 -7.496 -19.175 1.00 83.94 249 ALA A O 1
ATOM 2045 N N . ILE A 1 250 ? -10.918 -6.667 -17.123 1.00 84.00 250 ILE A N 1
ATOM 2046 C CA . ILE A 1 250 ? -10.405 -5.319 -17.435 1.00 84.00 250 ILE A CA 1
ATOM 2047 C C . ILE A 1 250 ? -8.891 -5.187 -17.214 1.00 84.00 250 ILE A C 1
ATOM 2049 O O . ILE A 1 250 ? -8.329 -4.114 -17.440 1.00 84.00 250 ILE A O 1
ATOM 2053 N N . GLY A 1 251 ? -8.220 -6.274 -16.819 1.00 85.88 251 GLY A N 1
ATOM 2054 C CA . GLY A 1 251 ? -6.776 -6.319 -16.602 1.00 85.88 251 GLY A CA 1
ATOM 2055 C C . GLY A 1 251 ? -6.339 -5.873 -15.209 1.00 85.88 251 GLY A C 1
ATOM 2056 O O . GLY A 1 251 ? -5.199 -5.427 -15.057 1.00 85.88 251 GLY A O 1
ATOM 2057 N N . GLY A 1 252 ? -7.231 -5.953 -14.220 1.00 85.19 252 GLY A N 1
ATOM 2058 C CA . GLY A 1 252 ? -6.872 -5.840 -12.814 1.00 85.19 252 GLY A CA 1
ATOM 2059 C C . GLY A 1 252 ? -6.103 -7.081 -12.384 1.00 85.19 252 GLY A C 1
ATOM 2060 O O . GLY A 1 252 ? -6.457 -8.196 -12.766 1.00 85.19 252 GLY A O 1
ATOM 2061 N N . MET A 1 253 ? -5.038 -6.883 -11.617 1.00 89.06 253 MET A N 1
ATOM 2062 C CA . MET A 1 253 ? -4.172 -7.955 -11.140 1.00 89.06 253 MET A CA 1
ATOM 2063 C C . MET A 1 253 ? -3.911 -7.780 -9.651 1.00 89.06 253 MET A C 1
ATOM 2065 O O . MET A 1 253 ? -3.523 -6.689 -9.242 1.00 89.06 253 MET A O 1
ATOM 2069 N N . ILE A 1 254 ? -4.085 -8.837 -8.861 1.00 88.38 254 ILE A N 1
ATOM 2070 C CA . ILE A 1 254 ? -3.677 -8.853 -7.452 1.00 88.38 254 ILE A CA 1
ATOM 2071 C C . ILE A 1 254 ? -2.362 -9.619 -7.280 1.00 88.38 254 ILE A C 1
ATOM 2073 O O . ILE A 1 254 ? -2.082 -10.573 -8.016 1.00 88.38 254 ILE A O 1
ATOM 2077 N N . SER A 1 255 ? -1.544 -9.180 -6.329 1.00 83.25 255 SER A N 1
ATOM 2078 C CA . SER A 1 255 ? -0.292 -9.821 -5.951 1.00 83.25 255 SER A CA 1
ATOM 2079 C C . SER A 1 255 ? -0.524 -11.239 -5.441 1.00 83.25 255 SER A C 1
ATOM 2081 O O . SER A 1 255 ? -1.646 -11.742 -5.321 1.00 83.25 255 SER A O 1
ATOM 2083 N N . ARG A 1 256 ? 0.571 -11.928 -5.132 1.00 75.81 256 ARG A N 1
ATOM 2084 C CA . ARG A 1 256 ? 0.466 -13.161 -4.371 1.00 75.81 256 ARG A CA 1
ATOM 2085 C C . ARG A 1 256 ? -0.174 -12.897 -3.007 1.00 75.81 256 ARG A C 1
ATOM 2087 O O . ARG A 1 256 ? -0.054 -11.812 -2.450 1.00 75.81 256 ARG A O 1
ATOM 2094 N N . ASP A 1 257 ? -0.861 -13.932 -2.554 1.00 65.81 257 ASP A N 1
ATOM 2095 C CA . ASP A 1 257 ? -1.543 -14.034 -1.275 1.00 65.81 257 ASP A CA 1
ATOM 2096 C C . ASP A 1 257 ? -0.514 -14.259 -0.157 1.00 65.81 257 ASP A C 1
ATOM 2098 O O . ASP A 1 257 ? 0.271 -15.223 -0.202 1.00 65.81 257 ASP A O 1
ATOM 2102 N N . PHE A 1 258 ? -0.503 -13.347 0.814 1.00 67.44 258 PHE A N 1
ATOM 2103 C CA . PHE A 1 258 ? 0.396 -13.365 1.966 1.00 67.44 258 PHE A CA 1
ATOM 2104 C C . PHE A 1 258 ? -0.288 -14.009 3.179 1.00 67.44 258 PHE A C 1
ATOM 2106 O O . PHE A 1 258 ? -0.612 -13.357 4.164 1.00 67.44 258 PHE A O 1
ATOM 2113 N N . THR A 1 259 ? -0.422 -15.334 3.136 1.00 64.25 259 THR A N 1
ATOM 2114 C CA . THR A 1 259 ? -1.064 -16.128 4.209 1.00 64.25 259 THR A CA 1
ATOM 2115 C C . THR A 1 259 ? -0.260 -16.271 5.510 1.00 64.25 259 THR A C 1
ATOM 2117 O O . THR A 1 259 ? -0.785 -16.762 6.510 1.00 64.25 259 THR A O 1
ATOM 2120 N N . ARG A 1 260 ? 1.043 -15.955 5.506 1.00 54.31 260 ARG A N 1
ATOM 2121 C CA . ARG A 1 260 ? 1.947 -16.145 6.654 1.00 54.31 260 ARG A CA 1
ATOM 2122 C C . ARG A 1 260 ? 2.883 -14.956 6.752 1.00 54.31 260 ARG A C 1
ATOM 2124 O O . ARG A 1 260 ? 3.781 -14.835 5.937 1.00 54.31 260 ARG A O 1
ATOM 2131 N N . GLY A 1 261 ? 2.717 -14.108 7.758 1.00 62.56 261 GLY A N 1
ATOM 2132 C CA . GLY A 1 261 ? 3.587 -12.954 7.977 1.00 62.56 261 GLY A CA 1
ATOM 2133 C C . GLY A 1 261 ? 2.831 -11.633 7.938 1.00 62.56 261 GLY A C 1
ATOM 2134 O O . GLY A 1 261 ? 1.668 -11.554 8.331 1.00 62.56 261 GLY A O 1
ATOM 2135 N N . TYR A 1 262 ? 3.521 -10.598 7.472 1.00 62.78 262 TYR A N 1
ATOM 2136 C CA . TYR A 1 262 ? 2.926 -9.301 7.186 1.00 62.78 262 TYR A CA 1
ATOM 2137 C C . TYR A 1 262 ? 2.716 -9.172 5.678 1.00 62.78 262 TYR A C 1
ATOM 2139 O O . TYR A 1 262 ? 3.516 -9.703 4.907 1.00 62.78 262 TYR A O 1
ATOM 2147 N N . GLY A 1 263 ? 1.686 -8.431 5.273 1.00 65.94 263 GLY A N 1
ATOM 2148 C CA . GLY A 1 263 ? 1.492 -8.030 3.882 1.00 65.94 263 GLY A CA 1
ATOM 2149 C C . GLY A 1 263 ? 2.687 -7.228 3.337 1.00 65.94 263 GLY A C 1
ATOM 2150 O O . GLY A 1 263 ? 3.624 -6.897 4.071 1.00 65.94 263 GLY A O 1
ATOM 2151 N N . PRO A 1 264 ? 2.655 -6.840 2.056 1.00 85.56 264 PRO A N 1
ATOM 2152 C CA . PRO A 1 264 ? 1.462 -6.244 1.472 1.00 85.56 264 PRO A CA 1
ATOM 2153 C C . PRO A 1 264 ? 0.684 -7.146 0.518 1.00 85.56 264 PRO A C 1
ATOM 2155 O O . PRO A 1 264 ? 1.279 -7.898 -0.240 1.00 85.56 264 PRO A O 1
ATOM 2158 N N . GLU A 1 265 ? -0.627 -6.934 0.434 1.00 88.75 265 GLU A N 1
ATOM 2159 C CA . GLU A 1 265 ? -1.380 -7.309 -0.765 1.00 88.75 265 GLU A CA 1
ATOM 2160 C C . GLU A 1 265 ? -1.553 -6.105 -1.682 1.00 88.75 265 GLU A C 1
ATOM 2162 O O . GLU A 1 265 ? -1.923 -5.014 -1.244 1.00 88.75 265 GLU A O 1
ATOM 2167 N N . GLU A 1 266 ? -1.280 -6.289 -2.967 1.00 93.00 266 GLU A N 1
ATOM 2168 C CA . GLU A 1 266 ? -1.263 -5.218 -3.951 1.00 93.00 266 GLU A CA 1
ATOM 2169 C C . GLU A 1 266 ? -2.193 -5.534 -5.121 1.00 93.00 266 GLU A C 1
ATOM 2171 O O . GLU A 1 266 ? -2.040 -6.549 -5.787 1.00 93.00 266 GLU A O 1
ATOM 2176 N N . TYR A 1 267 ? -3.118 -4.627 -5.420 1.00 95.25 267 TYR A N 1
ATOM 2177 C CA . TYR A 1 267 ? -3.897 -4.629 -6.654 1.00 95.25 267 TYR A CA 1
ATOM 2178 C C . TYR A 1 267 ? -3.359 -3.565 -7.616 1.00 95.25 267 TYR A C 1
ATOM 2180 O O . TYR A 1 267 ? -3.178 -2.405 -7.236 1.00 95.25 267 TYR A O 1
ATOM 2188 N N . LEU A 1 268 ? -3.153 -3.941 -8.877 1.00 93.62 268 LEU A N 1
ATOM 2189 C CA . LEU A 1 268 ? -2.689 -3.081 -9.961 1.00 93.62 268 LEU A CA 1
ATOM 2190 C C . LEU A 1 268 ? -3.667 -3.123 -11.133 1.00 93.62 268 LEU A C 1
ATOM 2192 O O . LEU A 1 268 ? -4.004 -4.190 -11.639 1.00 93.62 268 LEU A O 1
ATOM 2196 N N . LEU A 1 269 ? -4.038 -1.949 -11.639 1.00 91.94 269 LEU A N 1
ATOM 2197 C CA . LEU A 1 269 ? -4.807 -1.804 -12.868 1.00 91.94 269 LEU A CA 1
ATOM 2198 C C . LEU A 1 269 ? -4.168 -0.741 -13.757 1.00 91.94 269 LEU A C 1
ATOM 2200 O O . LEU A 1 269 ? -4.196 0.460 -13.477 1.00 91.94 269 LEU A O 1
ATOM 2204 N N . ARG A 1 270 ? -3.584 -1.192 -14.871 1.00 87.00 270 ARG A N 1
ATOM 2205 C CA . ARG A 1 270 ? -2.837 -0.311 -15.779 1.00 87.00 270 ARG A CA 1
ATOM 2206 C C . ARG A 1 270 ? -3.722 0.725 -16.469 1.00 87.00 270 ARG A C 1
ATOM 2208 O O . ARG A 1 270 ? -3.251 1.831 -16.705 1.00 87.00 270 ARG A O 1
ATOM 2215 N N . LYS A 1 271 ? -4.948 0.350 -16.840 1.00 87.94 271 LYS A N 1
ATOM 2216 C CA . LYS A 1 271 ? -5.912 1.218 -17.526 1.00 87.94 271 LYS A CA 1
ATOM 2217 C C . LYS A 1 271 ? -7.267 1.103 -16.846 1.00 87.94 271 LYS A C 1
ATOM 2219 O O . LYS A 1 271 ? -7.987 0.141 -17.096 1.00 87.94 271 LYS A O 1
ATOM 2224 N N . ALA A 1 272 ? -7.604 2.069 -16.002 1.00 90.31 272 ALA A N 1
ATOM 2225 C CA . ALA A 1 272 ? -8.862 2.032 -15.272 1.00 90.31 272 ALA A CA 1
ATOM 2226 C C . ALA A 1 272 ? -10.031 2.439 -16.181 1.00 90.31 272 ALA A C 1
ATOM 2228 O O . ALA A 1 272 ? -9.986 3.458 -16.877 1.00 90.31 272 ALA A O 1
ATOM 2229 N N . ILE A 1 273 ? -11.091 1.628 -16.192 1.00 90.56 273 ILE A N 1
ATOM 2230 C CA . ILE A 1 273 ? -12.361 1.996 -16.824 1.00 90.56 273 ILE A CA 1
ATOM 2231 C C . ILE A 1 273 ? -13.152 2.933 -15.911 1.00 90.56 273 ILE A C 1
ATOM 2233 O O . ILE A 1 273 ? -12.926 2.975 -14.698 1.00 90.56 273 ILE A O 1
ATOM 2237 N N . LYS A 1 274 ? -14.098 3.669 -16.499 1.00 92.06 274 LYS A N 1
ATOM 2238 C CA . LYS A 1 274 ? -14.954 4.579 -15.740 1.00 92.06 274 LYS A CA 1
ATOM 2239 C C . LYS A 1 274 ? -15.878 3.822 -14.790 1.00 92.06 274 LYS A C 1
ATOM 2241 O O . LYS A 1 274 ? -16.445 2.800 -15.171 1.00 92.06 274 LYS A O 1
ATOM 2246 N N . GLY A 1 275 ? -16.075 4.380 -13.601 1.00 92.69 275 GLY A N 1
ATOM 2247 C CA . GLY A 1 275 ? -17.033 3.894 -12.612 1.00 92.69 275 GLY A CA 1
ATOM 2248 C C . GLY A 1 275 ? -16.441 3.778 -11.214 1.00 92.69 275 GLY A C 1
ATOM 2249 O O . GLY A 1 275 ? -15.403 4.367 -10.908 1.00 92.69 275 GLY A O 1
ATOM 2250 N N . THR A 1 276 ? -17.132 3.038 -10.353 1.00 94.75 276 THR A N 1
ATOM 2251 C CA . THR A 1 276 ? -16.787 2.912 -8.935 1.00 94.75 276 THR A CA 1
ATOM 2252 C C . THR A 1 276 ? -16.090 1.587 -8.667 1.00 94.75 276 THR A C 1
ATOM 2254 O O . THR A 1 276 ? -16.647 0.528 -8.944 1.00 94.75 276 THR A O 1
ATOM 2257 N N . TYR A 1 277 ? -14.907 1.659 -8.066 1.00 95.25 277 TYR A N 1
ATOM 2258 C CA . TYR A 1 277 ? -14.173 0.520 -7.531 1.00 95.25 277 TYR A CA 1
ATOM 2259 C C . TYR A 1 277 ? -14.459 0.435 -6.033 1.00 95.25 277 TYR A C 1
ATOM 2261 O O . TYR A 1 277 ? -14.300 1.428 -5.319 1.00 95.25 277 TYR A O 1
ATOM 2269 N N . LYS A 1 278 ? -14.908 -0.719 -5.541 1.00 95.81 278 LYS A N 1
ATOM 2270 C CA . LYS A 1 278 ? -15.146 -0.930 -4.105 1.00 95.81 278 LYS A CA 1
ATOM 2271 C C . LYS A 1 278 ? -14.001 -1.741 -3.526 1.00 95.81 278 LYS A C 1
ATOM 2273 O O . LYS A 1 278 ? -13.756 -2.851 -3.987 1.00 95.81 278 LYS A O 1
ATOM 2278 N N . ILE A 1 279 ? -13.331 -1.188 -2.522 1.00 95.06 279 ILE A N 1
ATOM 2279 C CA . ILE A 1 279 ? -12.240 -1.850 -1.819 1.00 95.06 279 ILE A CA 1
ATOM 2280 C C . ILE A 1 279 ? -12.801 -2.461 -0.544 1.00 95.06 279 ILE A C 1
ATOM 2282 O O . ILE A 1 279 ? -13.360 -1.756 0.303 1.00 95.06 279 ILE A O 1
ATOM 2286 N N . ARG A 1 280 ? -12.632 -3.772 -0.405 1.00 93.56 280 ARG A N 1
ATOM 2287 C CA . ARG A 1 280 ? -13.017 -4.539 0.772 1.00 93.56 280 ARG A CA 1
ATOM 2288 C C . ARG A 1 280 ? -11.836 -5.323 1.298 1.00 93.56 280 ARG A C 1
ATOM 2290 O O . ARG A 1 280 ? -10.896 -5.618 0.567 1.00 93.56 280 ARG A O 1
ATOM 2297 N N . VAL A 1 281 ? -11.925 -5.682 2.566 1.00 90.44 281 VAL A N 1
ATOM 2298 C CA . VAL A 1 281 ? -10.940 -6.535 3.214 1.00 90.44 281 VAL A CA 1
ATOM 2299 C C . VAL A 1 281 ? -11.650 -7.679 3.907 1.00 90.44 281 VAL A C 1
ATOM 2301 O O . VAL A 1 281 ? -12.661 -7.464 4.581 1.00 90.44 281 VAL A O 1
ATOM 2304 N N . LYS A 1 282 ? -11.131 -8.892 3.733 1.00 86.56 282 LYS A N 1
ATOM 2305 C CA . LYS A 1 282 ? -11.626 -10.088 4.403 1.00 86.56 282 LYS A CA 1
ATOM 2306 C C . LYS A 1 282 ? -10.596 -10.574 5.408 1.00 86.56 282 LYS A C 1
ATOM 2308 O O . LYS A 1 282 ? -9.450 -10.831 5.071 1.00 86.56 282 LYS A O 1
ATOM 2313 N N . TYR A 1 283 ? -11.028 -10.713 6.653 1.00 81.31 283 TYR A N 1
ATOM 2314 C CA . TYR A 1 283 ? -10.163 -11.112 7.757 1.00 81.31 283 TYR A CA 1
ATOM 2315 C C . TYR A 1 283 ? -10.461 -12.556 8.165 1.00 81.31 283 TYR A C 1
ATOM 2317 O O . TYR A 1 283 ? -11.530 -12.827 8.715 1.00 81.31 283 TYR A O 1
ATOM 2325 N N . PHE A 1 284 ? -9.565 -13.503 7.878 1.00 69.00 284 PHE A N 1
ATOM 2326 C CA . PHE A 1 284 ? -9.874 -14.931 8.036 1.00 69.00 284 PHE A CA 1
ATOM 2327 C C . PHE A 1 284 ? -9.709 -15.429 9.471 1.00 69.00 284 PHE A C 1
ATOM 2329 O O . PHE A 1 284 ? -10.626 -16.076 9.992 1.00 69.00 284 PHE A O 1
ATOM 2336 N N . ALA A 1 285 ? -8.587 -15.116 10.119 1.00 60.06 285 ALA A N 1
ATOM 2337 C CA . ALA A 1 285 ? -8.353 -15.311 11.549 1.00 60.06 285 ALA A CA 1
ATOM 2338 C C . ALA A 1 285 ? -6.956 -14.810 11.940 1.00 60.06 285 ALA A C 1
ATOM 2340 O O . ALA A 1 285 ? -6.040 -14.778 11.125 1.00 60.06 285 ALA A O 1
ATOM 2341 N N . ASN A 1 286 ? -6.787 -14.520 13.229 1.00 60.62 286 ASN A N 1
ATOM 2342 C CA . ASN A 1 286 ? -5.481 -14.416 13.865 1.00 60.62 286 ASN A CA 1
ATOM 2343 C C . ASN A 1 286 ? -5.217 -15.698 14.671 1.00 60.62 286 ASN A C 1
ATOM 2345 O O . ASN A 1 286 ? -6.058 -16.113 15.476 1.00 60.62 286 ASN A O 1
ATOM 2349 N N . HIS A 1 287 ? -4.070 -16.338 14.442 1.00 52.28 287 HIS A N 1
ATOM 2350 C CA . HIS A 1 287 ? -3.625 -17.504 15.212 1.00 52.28 287 HIS A CA 1
ATOM 2351 C C . HIS A 1 287 ? -2.879 -17.116 16.507 1.00 52.28 287 HIS A C 1
ATOM 2353 O O . HIS A 1 287 ? -2.557 -17.992 17.312 1.00 52.28 287 HIS A O 1
ATOM 2359 N N . GLN A 1 288 ? -2.662 -15.819 16.760 1.00 53.72 288 GLN A N 1
ATOM 2360 C CA . GLN A 1 288 ? -1.983 -15.282 17.941 1.00 53.72 288 GLN A CA 1
ATOM 2361 C C . GLN A 1 288 ? -2.933 -14.531 18.893 1.00 53.72 288 GLN A C 1
ATOM 2363 O O . GLN A 1 288 ? -3.821 -13.781 18.485 1.00 53.72 288 GLN A O 1
ATOM 2368 N N . GLN A 1 289 ? -2.706 -14.670 20.205 1.00 49.69 289 GLN A N 1
ATOM 2369 C CA . GLN A 1 289 ? -3.279 -13.765 21.208 1.00 49.69 289 GLN A CA 1
ATOM 2370 C C . GLN A 1 289 ? -2.563 -12.409 21.120 1.00 49.69 289 GLN A C 1
ATOM 2372 O O . GLN A 1 289 ? -1.488 -12.228 21.686 1.00 49.69 289 GLN A O 1
ATOM 2377 N N . SER A 1 290 ? -3.141 -11.453 20.391 1.00 57.69 290 SER A N 1
ATOM 2378 C CA . SER A 1 290 ? -2.560 -10.113 20.267 1.00 57.69 290 SER A CA 1
ATOM 2379 C C . SER A 1 290 ? -2.781 -9.271 21.533 1.00 57.69 290 SER A C 1
ATOM 2381 O O . SER A 1 290 ? -3.899 -9.173 22.041 1.00 57.69 290 SER A O 1
ATOM 2383 N N . LEU A 1 291 ? -1.726 -8.586 21.993 1.00 55.44 291 LEU A N 1
ATOM 2384 C CA . LEU A 1 291 ? -1.769 -7.593 23.081 1.00 55.44 291 LEU A CA 1
ATOM 2385 C C . LEU A 1 291 ? -2.740 -6.432 22.806 1.00 55.44 291 LEU A C 1
ATOM 2387 O O . LEU A 1 291 ? -3.221 -5.793 23.742 1.00 55.44 291 LEU A O 1
ATOM 2391 N N . THR A 1 292 ? -3.019 -6.137 21.535 1.00 57.72 292 THR A N 1
ATOM 2392 C CA . THR A 1 292 ? -3.951 -5.078 21.124 1.00 57.72 292 THR A CA 1
ATOM 2393 C C . THR A 1 292 ? -5.393 -5.587 21.054 1.00 57.72 292 THR A C 1
ATOM 2395 O O . THR A 1 292 ? -6.321 -4.781 20.996 1.00 57.72 292 THR A O 1
ATOM 2398 N N . GLY A 1 293 ? -5.595 -6.910 21.039 1.00 63.53 293 GLY A N 1
ATOM 2399 C CA . GLY A 1 293 ? -6.888 -7.570 20.864 1.00 63.53 293 GLY A CA 1
ATOM 2400 C C . GLY A 1 293 ? -7.502 -7.463 19.460 1.00 63.53 293 GLY A C 1
ATOM 2401 O O . GLY A 1 293 ? -8.609 -7.959 19.275 1.00 63.53 293 GLY A O 1
ATOM 2402 N N . ALA A 1 294 ? -6.838 -6.817 18.490 1.00 76.19 294 ALA A N 1
ATOM 2403 C CA . ALA A 1 294 ? -7.364 -6.600 17.137 1.00 76.19 294 ALA A CA 1
ATOM 2404 C C . ALA A 1 294 ? -6.247 -6.279 16.127 1.00 76.19 294 ALA A C 1
ATOM 2406 O O . ALA A 1 294 ? -5.248 -5.660 16.484 1.00 76.19 294 ALA A O 1
ATOM 2407 N N . THR A 1 295 ? -6.442 -6.637 14.860 1.00 82.50 295 THR A N 1
ATOM 2408 C CA . THR A 1 295 ? -5.494 -6.314 13.782 1.00 82.50 295 THR A CA 1
ATOM 2409 C C . THR A 1 295 ? -5.839 -4.963 13.168 1.00 82.50 295 THR A C 1
ATOM 2411 O O . THR A 1 295 ? -6.992 -4.702 12.839 1.00 82.50 295 THR A O 1
ATOM 2414 N N . THR A 1 296 ? -4.853 -4.089 13.013 1.00 87.62 296 THR A N 1
ATOM 2415 C CA . THR A 1 296 ? -4.999 -2.805 12.323 1.00 87.62 296 THR A CA 1
ATOM 2416 C C . THR A 1 296 ? -4.472 -2.933 10.903 1.00 87.62 296 THR A C 1
ATOM 2418 O O . THR A 1 296 ? -3.318 -3.304 10.693 1.00 87.62 296 THR A O 1
ATOM 2421 N N . ILE A 1 297 ? -5.307 -2.574 9.933 1.00 90.31 297 ILE A N 1
ATOM 2422 C CA . ILE A 1 297 ? -4.929 -2.469 8.528 1.00 90.31 297 ILE A CA 1
ATOM 2423 C C . ILE A 1 297 ? -4.719 -1.010 8.132 1.00 90.31 297 ILE A C 1
ATOM 2425 O O . ILE A 1 297 ? -5.359 -0.099 8.667 1.00 90.31 297 ILE A O 1
ATOM 2429 N N . MET A 1 298 ? -3.858 -0.804 7.145 1.00 91.81 298 MET A N 1
ATOM 2430 C CA . MET A 1 298 ? -3.702 0.451 6.429 1.00 91.81 298 MET A CA 1
ATOM 2431 C C . MET A 1 298 ? -3.744 0.158 4.930 1.00 91.81 298 MET A C 1
ATOM 2433 O O . MET A 1 298 ? -3.004 -0.685 4.430 1.00 91.81 298 MET A O 1
ATOM 2437 N N . VAL A 1 299 ? -4.624 0.851 4.215 1.00 92.94 299 VAL A N 1
ATOM 2438 C CA . VAL A 1 299 ? -4.777 0.724 2.766 1.00 92.94 299 VAL A CA 1
ATOM 2439 C C . VAL A 1 299 ? -4.292 2.006 2.116 1.00 92.94 299 VAL A C 1
ATOM 2441 O O . VAL A 1 299 ? -4.847 3.077 2.362 1.00 92.94 299 VAL A O 1
ATOM 2444 N N . HIS A 1 300 ? -3.263 1.900 1.283 1.00 93.56 300 HIS A N 1
ATOM 2445 C CA . HIS A 1 300 ? -2.830 2.972 0.400 1.00 93.56 300 HIS A CA 1
ATOM 2446 C C . HIS A 1 300 ? -3.533 2.842 -0.943 1.00 93.56 300 HIS A C 1
ATOM 2448 O O . HIS A 1 300 ? -3.459 1.804 -1.593 1.00 93.56 300 HIS A O 1
ATOM 2454 N N . ILE A 1 301 ? -4.179 3.911 -1.379 1.00 94.50 301 ILE A N 1
ATOM 2455 C CA . ILE A 1 301 ? -4.941 3.956 -2.619 1.00 94.50 301 ILE A CA 1
ATOM 2456 C C . ILE A 1 301 ? -4.307 5.025 -3.483 1.00 94.50 301 ILE A C 1
ATOM 2458 O O . ILE A 1 301 ? -4.287 6.199 -3.125 1.00 94.50 301 ILE A O 1
ATOM 2462 N N . TYR A 1 302 ? -3.784 4.618 -4.625 1.00 94.25 302 TYR A N 1
ATOM 2463 C CA . TYR A 1 302 ? -3.139 5.503 -5.569 1.00 94.25 302 TYR A CA 1
ATOM 2464 C C . TYR A 1 302 ? -3.943 5.556 -6.860 1.00 94.25 302 TYR A C 1
ATOM 2466 O O . TYR A 1 302 ? -4.099 4.540 -7.540 1.00 94.25 302 TYR A O 1
ATOM 2474 N N . LYS A 1 303 ? -4.394 6.751 -7.239 1.00 94.38 303 LYS A N 1
ATOM 2475 C CA . LYS A 1 303 ? -4.881 7.030 -8.595 1.00 94.38 303 LYS A CA 1
ATOM 2476 C C . LYS A 1 303 ? -3.751 7.635 -9.411 1.00 94.38 303 LYS A C 1
ATOM 2478 O O . LYS A 1 303 ? -3.014 8.478 -8.904 1.00 94.38 303 LYS A O 1
ATOM 2483 N N . HIS A 1 304 ? -3.625 7.217 -10.664 1.00 93.00 304 HIS A N 1
ATOM 2484 C CA . HIS A 1 304 ? -2.552 7.622 -11.574 1.00 93.00 304 HIS A CA 1
ATOM 2485 C C . HIS A 1 304 ? -1.158 7.432 -10.950 1.00 93.00 304 HIS A C 1
ATOM 2487 O O . HIS A 1 304 ? -0.306 8.320 -10.997 1.00 93.00 304 HIS A O 1
ATOM 2493 N N . TYR A 1 305 ? -0.931 6.278 -10.320 1.00 92.06 305 TYR A N 1
ATOM 2494 C CA . TYR A 1 305 ? 0.354 5.946 -9.713 1.00 92.06 305 TYR A CA 1
ATOM 2495 C C . TYR A 1 305 ? 1.483 6.013 -10.745 1.00 92.06 305 TYR A C 1
ATOM 2497 O O . TYR A 1 305 ? 1.351 5.505 -11.863 1.00 92.06 305 TYR A O 1
ATOM 2505 N N . GLY A 1 306 ? 2.601 6.636 -10.384 1.00 86.25 306 GLY A N 1
ATOM 2506 C CA . GLY A 1 306 ? 3.698 6.859 -11.324 1.00 86.25 306 GLY A CA 1
ATOM 2507 C C . GLY A 1 306 ? 3.496 8.063 -12.254 1.00 86.25 306 GLY A C 1
ATOM 2508 O O . GLY A 1 306 ? 4.293 8.296 -13.157 1.00 86.25 306 GLY A O 1
ATOM 2509 N N . GLN A 1 307 ? 2.425 8.841 -12.101 1.00 87.12 307 GLN A N 1
ATOM 2510 C CA . GLN A 1 307 ? 2.128 9.972 -12.985 1.00 87.12 307 GLN A CA 1
ATOM 2511 C C . GLN A 1 307 ? 2.249 11.302 -12.230 1.00 87.12 307 GLN A C 1
ATOM 2513 O O . GLN A 1 307 ? 2.227 11.354 -11.002 1.00 87.12 307 GLN A O 1
ATOM 2518 N N . SER A 1 308 ? 2.388 12.410 -12.961 1.00 79.69 308 SER A N 1
ATOM 2519 C CA . SER A 1 308 ? 2.502 13.748 -12.356 1.00 79.69 308 SER A CA 1
ATOM 2520 C C . SER A 1 308 ? 1.235 14.183 -11.614 1.00 79.69 308 SER A C 1
ATOM 2522 O O . SER A 1 308 ? 1.311 15.003 -10.707 1.00 79.69 308 SER A O 1
ATOM 2524 N N . ASN A 1 309 ? 0.082 13.626 -11.986 1.00 83.81 309 ASN A N 1
ATOM 2525 C CA . ASN A 1 309 ? -1.216 13.824 -11.348 1.00 83.81 309 ASN A CA 1
ATOM 2526 C C . ASN A 1 309 ? -1.567 12.696 -10.360 1.00 83.81 309 ASN A C 1
ATOM 2528 O O . ASN A 1 309 ? -2.752 12.463 -10.117 1.00 83.81 309 ASN A O 1
ATOM 2532 N N . GLN A 1 310 ? -0.569 11.978 -9.828 1.00 89.44 310 GLN A N 1
ATOM 2533 C CA . GLN A 1 310 ? -0.797 10.940 -8.827 1.00 89.44 310 GLN A CA 1
ATOM 2534 C C . GLN A 1 310 ? -1.575 11.504 -7.633 1.00 89.44 310 GLN A C 1
ATOM 2536 O O . GLN A 1 310 ? -1.185 12.508 -7.039 1.00 89.44 310 GLN A O 1
ATOM 2541 N N . GLN A 1 311 ? -2.642 10.812 -7.249 1.00 90.25 311 GLN A N 1
ATOM 2542 C CA . GLN A 1 311 ? -3.400 11.079 -6.029 1.00 90.25 311 GLN A CA 1
ATOM 2543 C C . GLN A 1 311 ? -3.206 9.899 -5.087 1.00 90.25 311 GLN A C 1
ATOM 2545 O O . GLN A 1 311 ? -3.249 8.753 -5.534 1.00 90.25 311 GLN A O 1
ATOM 2550 N N . LYS A 1 312 ? -2.976 10.175 -3.804 1.00 90.25 312 LYS A N 1
ATOM 2551 C CA . LYS A 1 312 ? -2.831 9.157 -2.764 1.00 90.25 312 LYS A CA 1
ATOM 2552 C C . LYS A 1 312 ? -3.869 9.405 -1.681 1.00 90.25 312 LYS A C 1
ATOM 2554 O O . LYS A 1 312 ? -3.938 10.502 -1.138 1.00 90.25 312 LYS A O 1
ATOM 2559 N N . GLU A 1 313 ? -4.610 8.365 -1.344 1.00 89.19 313 GLU A N 1
ATOM 2560 C CA . GLU A 1 313 ? -5.485 8.311 -0.182 1.00 89.19 313 GLU A CA 1
ATOM 2561 C C . GLU A 1 313 ? -5.012 7.181 0.736 1.00 89.19 313 GLU A C 1
ATOM 2563 O O . GLU A 1 313 ? -4.458 6.175 0.283 1.00 89.19 313 GLU A O 1
ATOM 2568 N N . ILE A 1 314 ? -5.181 7.367 2.042 1.00 89.25 314 ILE A N 1
ATOM 2569 C CA . ILE A 1 314 ? -4.824 6.373 3.053 1.00 89.25 314 ILE A CA 1
ATOM 2570 C C . ILE A 1 314 ? -6.043 6.167 3.938 1.00 89.25 314 ILE A C 1
ATOM 2572 O O . ILE A 1 314 ? -6.615 7.135 4.435 1.00 89.25 314 ILE A O 1
ATOM 2576 N N . ALA A 1 315 ? -6.419 4.912 4.149 1.00 86.38 315 ALA A N 1
ATOM 2577 C CA . ALA A 1 315 ? -7.456 4.542 5.100 1.00 86.38 315 ALA A CA 1
ATOM 2578 C C . ALA A 1 315 ? -6.875 3.579 6.133 1.00 86.38 315 ALA A C 1
ATOM 2580 O O . ALA A 1 315 ? -6.233 2.597 5.763 1.00 86.38 315 ALA A O 1
ATOM 2581 N N . THR A 1 316 ? -7.115 3.839 7.420 1.00 87.25 316 THR A N 1
ATOM 2582 C CA . THR A 1 316 ? -6.812 2.877 8.490 1.00 87.25 316 THR A CA 1
ATOM 2583 C C . THR A 1 316 ? -8.093 2.322 9.097 1.00 87.25 316 THR A C 1
ATOM 2585 O O . THR A 1 316 ? -9.073 3.046 9.295 1.00 87.25 316 THR A O 1
ATOM 2588 N N . LEU A 1 317 ? -8.093 1.024 9.394 1.00 85.25 317 LEU A N 1
ATOM 2589 C CA . LEU A 1 317 ? -9.228 0.337 10.000 1.00 85.25 317 LEU A CA 1
ATOM 2590 C C . LEU A 1 317 ? -8.728 -0.701 11.001 1.00 85.25 317 LEU A C 1
ATOM 2592 O O . LEU A 1 317 ? -7.718 -1.362 10.778 1.00 85.25 317 LEU A O 1
ATOM 2596 N N . ARG A 1 318 ? -9.460 -0.864 12.103 1.00 82.75 318 ARG A N 1
ATOM 2597 C CA . ARG A 1 318 ? -9.177 -1.886 13.108 1.00 82.75 318 ARG A CA 1
ATOM 2598 C C . ARG A 1 318 ? -10.198 -3.015 13.015 1.00 82.75 318 ARG A C 1
ATOM 2600 O O . ARG A 1 318 ? -11.398 -2.779 13.125 1.00 82.75 318 ARG A O 1
ATOM 2607 N N . LEU A 1 319 ? -9.698 -4.225 12.812 1.00 80.62 319 LEU A N 1
ATOM 2608 C CA . LEU A 1 319 ? -10.445 -5.456 12.593 1.00 80.62 319 LEU A CA 1
ATOM 2609 C C . LEU A 1 319 ? -10.617 -6.187 13.929 1.00 80.62 319 LEU A C 1
ATOM 2611 O O . LEU A 1 319 ? -9.648 -6.691 14.500 1.00 80.62 319 LEU A O 1
ATOM 2615 N N . SER A 1 320 ? -11.844 -6.214 14.449 1.00 68.00 320 SER A N 1
ATOM 2616 C CA . SER A 1 320 ? -12.177 -6.817 15.749 1.00 68.00 320 SER A CA 1
ATOM 2617 C C . SER A 1 320 ? -12.958 -8.135 15.653 1.00 68.00 320 SER A C 1
ATOM 2619 O O . SER A 1 320 ? -13.002 -8.877 16.634 1.00 68.00 320 SER A O 1
ATOM 2621 N N . SER A 1 321 ? -13.556 -8.450 14.499 1.00 62.12 321 SER A N 1
ATOM 2622 C CA . SER A 1 321 ? -14.397 -9.633 14.266 1.00 62.12 321 SER A CA 1
ATOM 2623 C C . SER A 1 321 ? -13.783 -10.573 13.225 1.00 62.12 321 SER A C 1
ATOM 2625 O O . SER A 1 321 ? -13.600 -10.215 12.065 1.00 62.12 321 SER A O 1
ATOM 2627 N N . ASN A 1 322 ? -13.484 -11.811 13.624 1.00 64.31 322 ASN A N 1
ATOM 2628 C CA . ASN A 1 322 ? -12.980 -12.832 12.702 1.00 64.31 322 ASN A CA 1
ATOM 2629 C C . ASN A 1 322 ? -14.065 -13.212 11.671 1.00 64.31 322 ASN A C 1
ATOM 2631 O O . ASN A 1 322 ? -15.203 -13.482 12.055 1.00 64.31 322 ASN A O 1
ATOM 2635 N N . LYS A 1 323 ? -13.671 -13.358 10.398 1.00 63.78 323 LYS A N 1
ATOM 2636 C CA . LYS A 1 323 ? -14.453 -13.869 9.249 1.00 63.78 323 LYS A CA 1
ATOM 2637 C C . LYS A 1 323 ? -15.462 -12.916 8.603 1.00 63.78 323 LYS A C 1
ATOM 2639 O O . LYS A 1 323 ? -16.292 -13.370 7.814 1.00 63.78 323 LYS A O 1
ATOM 2644 N N . GLU A 1 324 ? -15.377 -11.619 8.870 1.00 74.06 324 GLU A N 1
ATOM 2645 C CA . GLU A 1 324 ? -16.208 -10.620 8.193 1.00 74.06 324 GLU A CA 1
ATOM 2646 C C . GLU A 1 324 ? -15.473 -9.985 7.003 1.00 74.06 324 GLU A C 1
ATOM 2648 O O . GLU A 1 324 ? -14.260 -9.768 7.035 1.00 74.06 324 GLU A O 1
ATOM 2653 N N . ILE A 1 325 ? -16.227 -9.713 5.933 1.00 83.50 325 ILE A N 1
ATOM 2654 C CA . ILE A 1 325 ? -15.788 -8.846 4.837 1.00 83.50 325 ILE A CA 1
ATOM 2655 C C . ILE A 1 325 ? -16.221 -7.434 5.203 1.00 83.50 325 ILE A C 1
ATOM 2657 O O . ILE A 1 325 ? -17.408 -7.195 5.426 1.00 83.50 325 ILE A O 1
ATOM 2661 N N . ILE A 1 326 ? -15.271 -6.508 5.245 1.00 87.94 326 ILE A N 1
ATOM 2662 C CA . ILE A 1 326 ? -15.524 -5.120 5.619 1.00 87.94 326 ILE A CA 1
ATOM 2663 C C . ILE A 1 326 ? -15.251 -4.221 4.417 1.00 87.94 326 ILE A C 1
ATOM 2665 O O . ILE A 1 326 ? -14.190 -4.298 3.796 1.00 87.94 326 ILE A O 1
ATOM 2669 N N . ASP A 1 327 ? -16.216 -3.361 4.088 1.00 88.00 327 ASP A N 1
ATOM 2670 C CA . ASP A 1 327 ? -16.029 -2.301 3.099 1.00 88.00 327 ASP A CA 1
ATOM 2671 C C . ASP A 1 327 ? -15.085 -1.240 3.686 1.00 88.00 327 ASP A C 1
ATOM 2673 O O . ASP A 1 327 ? -15.383 -0.626 4.712 1.00 88.00 327 ASP A O 1
ATOM 2677 N N . VAL A 1 328 ? -13.938 -1.021 3.040 1.00 87.31 328 VAL A N 1
ATOM 2678 C CA . VAL A 1 328 ? -12.951 -0.025 3.481 1.00 87.31 328 VAL A CA 1
ATOM 2679 C C . VAL A 1 328 ? -13.297 1.337 2.898 1.00 87.31 328 VAL A C 1
ATOM 2681 O O . VAL A 1 328 ? -13.422 2.321 3.625 1.00 87.31 328 VAL A O 1
ATOM 2684 N N . CYS A 1 329 ? -13.440 1.404 1.574 1.00 87.06 329 CYS A N 1
ATOM 2685 C CA . CYS A 1 329 ? -13.752 2.638 0.861 1.00 87.06 329 CYS A CA 1
ATOM 2686 C C . CYS A 1 329 ? -14.183 2.359 -0.586 1.00 87.06 329 CYS A C 1
ATOM 2688 O O . CYS A 1 329 ? -14.139 1.230 -1.083 1.00 87.06 329 CYS A O 1
ATOM 2690 N N . THR A 1 330 ? -14.592 3.421 -1.273 1.00 90.75 330 THR A N 1
ATOM 2691 C CA . THR A 1 330 ? -14.957 3.393 -2.688 1.00 90.75 330 THR A CA 1
ATOM 2692 C C . THR A 1 330 ? -14.175 4.449 -3.444 1.00 90.75 330 THR A C 1
ATOM 2694 O O . THR A 1 330 ? -14.164 5.608 -3.037 1.00 90.75 330 THR A O 1
ATOM 2697 N N . VAL A 1 331 ? -13.584 4.065 -4.570 1.00 90.62 331 VAL A N 1
ATOM 2698 C CA . VAL A 1 331 ? -12.842 4.965 -5.451 1.00 90.62 331 VAL A CA 1
ATOM 2699 C C . VAL A 1 331 ? -13.655 5.193 -6.710 1.00 90.62 331 VAL A C 1
ATOM 2701 O O . VAL A 1 331 ? -13.973 4.253 -7.436 1.00 90.62 331 VAL A O 1
ATOM 2704 N N . GLU A 1 332 ? -13.977 6.449 -6.993 1.00 90.62 332 GLU A N 1
ATOM 2705 C CA . GLU A 1 332 ? -14.595 6.823 -8.260 1.00 90.62 332 GLU A CA 1
ATOM 2706 C C . GLU A 1 332 ? -13.534 7.202 -9.291 1.00 90.62 332 GLU A C 1
ATOM 2708 O O . GLU A 1 332 ? -12.679 8.074 -9.079 1.00 90.62 332 GLU A O 1
ATOM 2713 N N . PHE A 1 333 ? -13.618 6.550 -10.445 1.00 84.56 333 PHE A N 1
ATOM 2714 C CA . PHE A 1 333 ? -12.790 6.826 -11.603 1.00 84.56 333 PHE A CA 1
ATOM 2715 C C . PHE A 1 333 ? -13.654 7.478 -12.684 1.00 84.56 333 PHE A C 1
ATOM 2717 O O . PHE A 1 333 ? -14.138 6.838 -13.614 1.00 84.56 333 PHE A O 1
ATOM 2724 N N . ASN A 1 334 ? -13.897 8.778 -12.528 1.00 75.31 334 ASN A N 1
ATOM 2725 C CA . ASN A 1 334 ? -14.675 9.590 -13.461 1.00 75.31 334 ASN A CA 1
ATOM 2726 C C . ASN A 1 334 ? -13.733 10.481 -14.267 1.00 75.31 334 ASN A C 1
ATOM 2728 O O . ASN A 1 334 ? -13.713 11.701 -14.117 1.00 75.31 334 ASN A O 1
ATOM 2732 N N . ASP A 1 335 ? -12.929 9.872 -15.134 1.00 56.97 335 ASP A N 1
ATOM 2733 C CA . ASP A 1 335 ? -12.039 10.628 -16.011 1.00 56.97 335 ASP A CA 1
ATOM 2734 C C . ASP A 1 335 ? -12.836 11.271 -17.160 1.00 56.97 335 ASP A C 1
ATOM 2736 O O . ASP A 1 335 ? -12.843 10.823 -18.309 1.00 56.97 335 ASP A O 1
ATOM 2740 N N . GLU A 1 336 ? -13.536 12.361 -16.848 1.00 45.59 336 GLU A N 1
ATOM 2741 C CA . GLU A 1 336 ? -13.828 13.443 -17.800 1.00 45.59 336 GLU A CA 1
ATOM 2742 C C . GLU A 1 336 ? -12.638 14.419 -17.925 1.00 45.59 336 GLU A C 1
ATOM 2744 O O . GLU A 1 336 ? -12.624 15.323 -18.761 1.00 45.59 336 GLU A O 1
ATOM 2749 N N . VAL A 1 337 ? -11.562 14.183 -17.168 1.00 43.94 337 VAL A N 1
ATOM 2750 C CA . VAL A 1 337 ? -10.329 14.990 -17.159 1.00 43.94 337 VAL A CA 1
ATOM 2751 C C . VAL A 1 337 ? -9.390 14.659 -18.336 1.00 43.94 337 VAL A C 1
ATOM 2753 O O . VAL A 1 337 ? -8.234 15.063 -18.358 1.00 43.94 337 VAL A O 1
ATOM 2756 N N . LYS A 1 338 ? -9.886 14.003 -19.395 1.00 40.19 338 LYS A N 1
ATOM 2757 C CA . LYS A 1 338 ? -9.175 13.953 -20.688 1.00 40.19 338 LYS A CA 1
ATOM 2758 C C . LYS A 1 338 ? -9.440 15.160 -21.596 1.00 40.19 338 LYS A C 1
ATOM 2760 O O . LYS A 1 338 ? -8.752 15.281 -22.598 1.00 40.19 338 LYS A O 1
ATOM 2765 N N . GLN A 1 339 ? -10.368 16.069 -21.257 1.00 35.78 339 GLN A N 1
ATOM 2766 C CA . GLN A 1 339 ? -10.711 17.213 -22.131 1.00 35.78 339 GLN A CA 1
ATOM 2767 C C . GLN A 1 339 ? -10.619 18.615 -21.498 1.00 35.78 339 GLN A C 1
ATOM 2769 O O . GLN A 1 339 ? -10.647 19.606 -22.223 1.00 35.78 339 GLN A O 1
ATOM 2774 N N . LYS A 1 340 ? -10.447 18.760 -20.175 1.00 31.03 340 LYS A N 1
ATOM 2775 C CA . LYS A 1 340 ? -10.223 20.092 -19.553 1.00 31.03 340 LYS A CA 1
ATOM 2776 C C . LYS A 1 340 ? -8.748 20.485 -19.435 1.00 31.03 340 LYS A C 1
ATOM 2778 O O . LYS A 1 340 ? -8.436 21.671 -19.330 1.00 31.03 340 LYS A O 1
ATOM 2783 N N . THR A 1 341 ? -7.840 19.519 -19.530 1.00 33.28 341 THR A N 1
ATOM 2784 C CA . THR A 1 341 ? -6.392 19.755 -19.478 1.00 33.28 341 THR A CA 1
ATOM 2785 C C . THR A 1 341 ? -5.875 20.369 -20.781 1.00 33.28 341 THR A C 1
ATOM 2787 O O . THR A 1 341 ? -4.960 21.177 -20.731 1.00 33.28 341 THR A O 1
ATOM 2790 N N . GLU A 1 342 ? -6.523 20.141 -21.930 1.00 32.75 342 GLU A N 1
ATOM 2791 C CA . GLU A 1 342 ? -6.132 20.775 -23.206 1.00 32.75 342 GLU A CA 1
ATOM 2792 C C . GLU A 1 342 ? -6.312 22.306 -23.210 1.00 32.75 342 GLU A C 1
ATOM 2794 O O . GLU A 1 342 ? -5.570 23.013 -23.891 1.00 32.75 342 GLU A O 1
ATOM 2799 N N . ASN A 1 343 ? -7.230 22.846 -22.398 1.00 30.03 343 ASN A N 1
ATOM 2800 C CA . ASN A 1 343 ? -7.458 24.293 -22.325 1.00 30.03 343 ASN A CA 1
ATOM 2801 C C . ASN A 1 343 ? -6.646 24.992 -21.221 1.00 30.03 343 ASN A C 1
ATOM 2803 O O . ASN A 1 343 ? -6.246 26.139 -21.416 1.00 30.03 343 ASN A O 1
ATOM 2807 N N . ASN A 1 344 ? -6.317 24.310 -20.116 1.00 29.75 344 ASN A N 1
ATOM 2808 C CA . ASN A 1 344 ? -5.453 24.867 -19.061 1.00 29.75 344 ASN A CA 1
ATOM 2809 C C . ASN A 1 344 ? -3.948 24.609 -19.281 1.00 29.75 344 ASN A C 1
ATOM 2811 O O . ASN A 1 344 ? -3.121 25.302 -18.688 1.00 29.75 344 ASN A O 1
ATOM 2815 N N . VAL A 1 345 ? -3.571 23.724 -20.215 1.00 38.72 345 VAL A N 1
ATOM 2816 C CA . VAL A 1 345 ? -2.188 23.595 -20.730 1.00 38.72 345 VAL A CA 1
ATOM 2817 C C . VAL A 1 345 ? -1.726 24.856 -21.480 1.00 38.72 345 VAL A C 1
ATOM 2819 O O . VAL A 1 345 ? -0.529 25.062 -21.664 1.00 38.72 345 VAL A O 1
ATOM 2822 N N . LYS A 1 346 ? -2.630 25.785 -21.826 1.00 31.77 346 LYS A N 1
ATOM 2823 C CA . LYS A 1 346 ? -2.233 27.098 -22.361 1.00 31.77 346 LYS A CA 1
ATOM 2824 C C . LYS A 1 346 ? -1.619 28.046 -21.323 1.00 31.77 346 LYS A C 1
ATOM 2826 O O . LYS A 1 346 ? -0.943 28.980 -21.738 1.00 31.77 346 LYS A O 1
ATOM 2831 N N . ILE A 1 347 ? -1.821 27.836 -20.016 1.00 37.28 347 ILE A N 1
ATOM 2832 C CA . ILE A 1 347 ? -1.381 28.803 -18.987 1.00 37.28 347 ILE A CA 1
ATOM 2833 C C . ILE A 1 347 ? -0.114 28.347 -18.243 1.00 37.28 347 ILE A C 1
ATOM 2835 O O . ILE A 1 347 ? 0.662 29.193 -17.810 1.00 37.28 347 ILE A O 1
ATOM 2839 N N . ILE A 1 348 ? 0.205 27.046 -18.210 1.00 31.48 348 ILE A N 1
ATOM 2840 C CA . ILE A 1 348 ? 1.513 26.549 -17.732 1.00 31.48 348 ILE A CA 1
ATOM 2841 C C . ILE A 1 348 ? 2.443 26.304 -18.930 1.00 31.48 348 ILE A C 1
ATOM 2843 O O . ILE A 1 348 ? 3.073 25.263 -19.086 1.00 31.48 348 ILE A O 1
ATOM 2847 N N . GLN A 1 349 ? 2.545 27.302 -19.807 1.00 35.19 349 GLN A N 1
ATOM 2848 C CA . GLN A 1 349 ? 3.751 27.483 -20.603 1.00 35.19 349 GLN A CA 1
ATOM 2849 C C . GLN A 1 349 ? 4.812 28.125 -19.709 1.00 35.19 349 GLN A C 1
ATOM 2851 O O . GLN A 1 349 ? 5.095 29.315 -19.802 1.00 35.19 349 GLN A O 1
ATOM 2856 N N . GLN A 1 350 ? 5.432 27.322 -18.851 1.00 33.06 350 GLN A N 1
ATOM 2857 C CA . GLN A 1 350 ? 6.805 27.592 -18.443 1.00 33.06 350 GLN A CA 1
ATOM 2858 C C . GLN A 1 350 ? 7.671 26.429 -18.918 1.00 33.06 350 GLN A C 1
ATOM 2860 O O . GLN A 1 350 ? 7.948 25.466 -18.219 1.00 33.06 350 GLN A O 1
ATOM 2865 N N . THR A 1 351 ? 8.014 26.559 -20.204 1.00 36.22 351 THR A N 1
ATOM 2866 C CA . THR A 1 351 ? 9.230 26.055 -20.844 1.00 36.22 351 THR A CA 1
ATOM 2867 C C . THR A 1 351 ? 9.499 24.560 -20.676 1.00 36.22 351 THR A C 1
ATOM 2869 O O . THR A 1 351 ? 10.396 24.160 -19.938 1.00 36.22 351 THR A O 1
ATOM 2872 N N . ASN A 1 352 ? 8.811 23.729 -21.467 1.00 45.09 352 ASN A N 1
ATOM 2873 C CA . ASN A 1 352 ? 9.363 22.426 -21.828 1.00 45.09 352 ASN A CA 1
ATOM 2874 C C . ASN A 1 352 ? 10.568 22.681 -22.759 1.00 45.09 352 ASN A C 1
ATOM 2876 O O . ASN A 1 352 ? 10.443 22.717 -23.982 1.00 45.09 352 ASN A O 1
ATOM 2880 N N . THR A 1 353 ? 11.731 22.973 -22.170 1.00 52.22 353 THR A N 1
ATOM 2881 C CA . THR A 1 353 ? 13.016 23.153 -22.868 1.00 52.22 353 THR A CA 1
ATOM 2882 C C . THR A 1 353 ? 13.642 21.817 -23.256 1.00 52.22 353 THR A C 1
ATOM 2884 O O . THR A 1 353 ? 14.831 21.766 -23.571 1.00 52.22 353 THR A O 1
ATOM 2887 N N . ASN A 1 354 ? 12.874 20.725 -23.236 1.00 67.50 354 ASN A N 1
ATOM 2888 C CA . ASN A 1 354 ? 13.400 19.430 -23.600 1.00 67.50 354 ASN A CA 1
ATOM 2889 C C . ASN A 1 354 ? 13.646 19.365 -25.118 1.00 67.50 354 ASN A C 1
ATOM 2891 O O . ASN A 1 354 ? 12.720 19.299 -25.932 1.00 67.50 354 ASN A O 1
ATOM 2895 N N . VAL A 1 355 ? 14.923 19.454 -25.486 1.00 78.31 355 VAL A N 1
ATOM 2896 C CA . VAL A 1 355 ? 15.410 19.470 -26.863 1.00 78.31 355 VAL A CA 1
ATOM 2897 C C . VAL A 1 355 ? 16.339 18.280 -27.053 1.00 78.31 355 VAL A C 1
ATOM 2899 O O . VAL A 1 355 ? 17.419 18.211 -26.472 1.00 78.31 355 VAL A O 1
ATOM 2902 N N . HIS A 1 356 ? 15.945 17.351 -27.917 1.00 78.00 356 HIS A N 1
ATOM 2903 C CA . HIS A 1 356 ? 16.761 16.202 -28.286 1.00 78.00 356 HIS A CA 1
ATOM 2904 C C . HIS A 1 356 ? 17.736 16.592 -29.402 1.00 78.00 356 HIS A C 1
ATOM 2906 O O . HIS A 1 356 ? 17.438 16.478 -30.594 1.00 78.00 356 HIS A O 1
ATOM 2912 N N . LEU A 1 357 ? 18.905 17.092 -28.996 1.00 75.25 357 LEU A N 1
ATOM 2913 C CA . LEU A 1 357 ? 19.993 17.478 -29.897 1.00 75.25 357 LEU A CA 1
ATOM 2914 C C . LEU A 1 357 ? 20.439 16.297 -30.772 1.00 75.25 357 LEU A C 1
ATOM 2916 O O . LEU A 1 357 ? 20.556 15.172 -30.294 1.00 75.25 357 LEU A O 1
ATOM 2920 N N . ASN A 1 358 ? 20.716 16.570 -32.051 1.00 76.38 358 ASN A N 1
ATOM 2921 C CA . ASN A 1 358 ? 21.155 15.585 -33.053 1.00 76.38 358 ASN A CA 1
ATOM 2922 C C . ASN A 1 358 ? 20.159 14.446 -33.335 1.00 76.38 358 ASN A C 1
ATOM 2924 O O . ASN A 1 358 ? 20.549 13.406 -33.862 1.00 76.38 358 ASN A O 1
ATOM 2928 N N . VAL A 1 359 ? 18.880 14.635 -33.005 1.00 81.94 359 VAL A N 1
ATOM 2929 C CA . VAL A 1 359 ? 17.809 13.693 -33.340 1.00 81.94 359 VAL A CA 1
ATOM 2930 C C . VAL A 1 359 ? 16.873 14.348 -34.338 1.00 81.94 359 VAL A C 1
ATOM 2932 O O . VAL A 1 359 ? 16.389 15.458 -34.111 1.00 81.94 359 VAL A O 1
ATOM 2935 N N . THR A 1 360 ? 16.611 13.642 -35.431 1.00 87.50 360 THR A N 1
ATOM 2936 C CA . THR A 1 360 ? 15.731 14.090 -36.508 1.00 87.50 360 THR A CA 1
ATOM 2937 C C . THR A 1 360 ? 14.483 13.222 -36.541 1.00 87.50 360 THR A C 1
ATOM 2939 O O . THR A 1 360 ? 14.572 11.999 -36.472 1.00 87.50 360 THR A O 1
ATOM 2942 N N . CYS A 1 361 ? 13.313 13.853 -36.617 1.00 88.44 361 CYS A N 1
ATOM 2943 C CA . CYS A 1 361 ? 12.059 13.138 -36.813 1.00 88.44 361 CYS A CA 1
ATOM 2944 C C . CYS A 1 361 ? 12.033 12.526 -38.218 1.00 88.44 361 CYS A C 1
ATOM 2946 O O . CYS A 1 361 ? 12.077 13.267 -39.192 1.00 88.44 361 CYS A O 1
ATOM 2948 N N . GLY A 1 362 ? 11.877 11.209 -38.327 1.00 83.81 362 GLY A N 1
ATOM 2949 C CA . GLY A 1 362 ? 11.873 10.492 -39.601 1.00 83.81 362 GLY A CA 1
ATOM 2950 C C . GLY A 1 362 ? 10.700 10.830 -40.519 1.00 83.81 362 GLY A C 1
ATOM 2951 O O . GLY A 1 362 ? 10.778 10.535 -41.695 1.00 83.81 362 GLY A O 1
ATOM 2952 N N . SER A 1 363 ? 9.633 11.459 -40.011 1.00 85.19 363 SER A N 1
ATOM 2953 C CA . SER A 1 363 ? 8.443 11.776 -40.818 1.00 85.19 363 SER A CA 1
ATOM 2954 C C . SER A 1 363 ? 8.327 13.248 -41.232 1.00 85.19 363 SER A C 1
ATOM 2956 O O . SER A 1 363 ? 7.690 13.558 -42.237 1.00 85.19 363 SER A O 1
ATOM 2958 N N . CYS A 1 364 ? 8.878 14.181 -40.449 1.00 87.81 364 CYS A N 1
ATOM 2959 C CA . CYS A 1 364 ? 8.782 15.620 -40.738 1.00 87.81 364 CYS A CA 1
ATOM 2960 C C . CYS A 1 364 ? 10.128 16.342 -40.781 1.00 87.81 364 CYS A C 1
ATOM 2962 O O . CYS A 1 364 ? 10.143 17.571 -40.826 1.00 87.81 364 CYS A O 1
ATOM 2964 N N . ASP A 1 365 ? 11.230 15.597 -40.685 1.00 86.56 365 ASP A N 1
ATOM 2965 C CA . ASP A 1 365 ? 12.611 16.086 -40.708 1.00 86.56 365 ASP A CA 1
ATOM 2966 C C . ASP A 1 365 ? 12.942 17.152 -39.650 1.00 86.56 365 ASP A C 1
ATOM 2968 O O . ASP A 1 365 ? 13.976 17.819 -39.702 1.00 86.56 365 ASP A O 1
ATOM 2972 N N . MET A 1 366 ? 12.088 17.307 -38.633 1.00 84.06 366 MET A N 1
ATOM 2973 C CA . MET A 1 366 ? 12.339 18.225 -37.528 1.00 84.06 366 MET A CA 1
ATOM 2974 C C . MET A 1 366 ? 13.603 17.801 -36.776 1.00 84.06 366 MET A C 1
ATOM 2976 O O . MET A 1 366 ? 13.648 16.710 -36.209 1.00 84.06 366 MET A O 1
ATOM 2980 N N . SER A 1 367 ? 14.589 18.697 -36.723 1.00 84.94 367 SER A N 1
ATOM 2981 C CA . SER A 1 367 ? 15.847 18.523 -36.000 1.00 84.94 367 SER A CA 1
ATOM 2982 C C . SER A 1 367 ? 16.304 19.861 -35.399 1.00 84.94 367 SER A C 1
ATOM 2984 O O . SER A 1 367 ? 16.326 20.864 -36.117 1.00 84.94 367 SER A O 1
ATOM 2986 N N . PRO A 1 368 ? 16.674 19.921 -34.109 1.00 86.31 368 PRO A N 1
ATOM 2987 C CA . PRO A 1 368 ? 16.471 18.886 -33.094 1.00 86.31 368 PRO A CA 1
ATOM 2988 C C . PRO A 1 368 ? 14.981 18.705 -32.761 1.00 86.31 368 PRO A C 1
ATOM 2990 O O . PRO A 1 368 ? 14.205 19.662 -32.845 1.00 86.31 368 PRO A O 1
ATOM 2993 N N . ILE A 1 369 ? 14.571 17.501 -32.353 1.00 85.25 369 ILE A N 1
ATOM 2994 C CA . ILE A 1 369 ? 13.202 17.274 -31.860 1.00 85.25 369 ILE A CA 1
ATOM 2995 C C . ILE A 1 369 ? 12.989 18.106 -30.587 1.00 85.25 369 ILE A C 1
ATOM 2997 O O . ILE A 1 369 ? 13.749 17.988 -29.625 1.00 85.25 369 ILE A O 1
ATOM 3001 N N . LYS A 1 370 ? 11.955 18.953 -30.596 1.00 82.81 370 LYS A N 1
ATOM 3002 C CA . LYS A 1 370 ? 11.520 19.757 -29.446 1.00 82.81 370 LYS A CA 1
ATOM 3003 C C . LYS A 1 370 ? 10.259 19.130 -28.853 1.00 82.81 370 LYS A C 1
ATOM 3005 O O . LYS A 1 370 ? 9.309 18.901 -29.601 1.00 82.81 370 LYS A O 1
ATOM 3010 N N . GLY A 1 371 ? 10.252 18.885 -27.544 1.00 79.38 371 GLY A N 1
ATOM 3011 C CA . GLY A 1 371 ? 9.192 18.127 -26.867 1.00 79.38 371 GLY A CA 1
ATOM 3012 C C . GLY A 1 371 ? 9.481 16.624 -26.833 1.00 79.38 371 GLY A C 1
ATOM 3013 O O . GLY A 1 371 ? 10.639 16.216 -26.927 1.00 79.38 371 GLY A O 1
ATOM 3014 N N . ASP A 1 372 ? 8.440 15.800 -26.702 1.00 83.75 372 ASP A N 1
ATOM 3015 C CA . ASP A 1 372 ? 8.595 14.349 -26.545 1.00 83.75 372 ASP A CA 1
ATOM 3016 C C . ASP A 1 372 ? 9.158 13.686 -27.820 1.00 83.75 372 ASP A C 1
ATOM 3018 O O . ASP A 1 372 ? 8.652 13.875 -28.936 1.00 83.75 372 ASP A O 1
ATOM 3022 N N . ARG A 1 373 ? 10.194 12.856 -27.647 1.00 86.81 373 ARG A N 1
ATOM 3023 C CA . ARG A 1 373 ? 10.797 12.016 -28.695 1.00 86.81 373 ARG A CA 1
ATOM 3024 C C . ARG A 1 373 ? 10.249 10.592 -28.608 1.00 86.81 373 ARG A C 1
ATOM 3026 O O . ARG A 1 373 ? 10.198 10.009 -27.534 1.00 86.81 373 ARG A O 1
ATOM 3033 N N . TYR A 1 374 ? 9.912 9.986 -29.740 1.00 84.38 374 TYR A N 1
ATOM 3034 C CA . TYR A 1 374 ? 9.402 8.617 -29.833 1.00 84.38 374 TYR A CA 1
ATOM 3035 C C . TYR A 1 374 ? 10.355 7.754 -30.663 1.00 84.38 374 TYR A C 1
ATOM 3037 O O . TYR A 1 374 ? 10.353 7.837 -31.889 1.00 84.38 374 TYR A O 1
ATOM 3045 N N . LYS A 1 375 ? 11.168 6.917 -30.010 1.00 81.19 375 LYS A N 1
ATOM 3046 C CA . LYS A 1 375 ? 12.135 6.027 -30.671 1.00 81.19 375 LYS A CA 1
ATOM 3047 C C . LYS A 1 375 ? 11.481 4.694 -31.016 1.00 81.19 375 LYS A C 1
ATOM 3049 O O . LYS A 1 375 ? 10.973 4.009 -30.132 1.00 81.19 375 LYS A O 1
ATOM 3054 N N . CYS A 1 376 ? 11.546 4.272 -32.275 1.00 80.06 376 CYS A N 1
ATOM 3055 C CA . CYS A 1 376 ? 11.150 2.914 -32.651 1.00 80.06 376 CYS A CA 1
ATOM 3056 C C . CYS A 1 376 ? 12.127 1.882 -32.075 1.00 80.06 376 CYS A C 1
ATOM 3058 O O . CYS A 1 376 ? 13.339 2.030 -32.255 1.00 80.06 376 CYS A O 1
ATOM 3060 N N . LEU A 1 377 ? 11.614 0.838 -31.419 1.00 70.19 377 LEU A N 1
ATOM 3061 C CA . LEU A 1 377 ? 12.443 -0.216 -30.823 1.00 70.19 377 LEU A CA 1
ATOM 3062 C C . LEU A 1 377 ? 12.990 -1.222 -31.846 1.00 70.19 377 LEU A C 1
ATOM 3064 O O . LEU A 1 377 ? 13.950 -1.919 -31.544 1.00 70.19 377 LEU A O 1
ATOM 3068 N N . PHE A 1 378 ? 12.403 -1.305 -33.045 1.00 68.94 378 PHE A N 1
ATOM 3069 C CA . PHE A 1 378 ? 12.792 -2.291 -34.066 1.00 68.94 378 PHE A CA 1
ATOM 3070 C C . PHE A 1 378 ? 13.463 -1.680 -35.295 1.00 68.94 378 PHE A C 1
ATOM 3072 O O . PHE A 1 378 ? 14.235 -2.359 -35.967 1.00 68.94 378 PHE A O 1
ATOM 3079 N N . CYS A 1 379 ? 13.181 -0.412 -35.606 1.00 72.69 379 CYS A N 1
ATOM 3080 C CA . CYS A 1 379 ? 13.831 0.286 -36.708 1.00 72.69 379 CYS A CA 1
ATOM 3081 C C . CYS A 1 379 ? 15.081 1.030 -36.213 1.00 72.69 379 CYS A C 1
ATOM 3083 O O . CYS A 1 379 ? 14.970 1.913 -35.346 1.00 72.69 379 CYS A O 1
ATOM 3085 N N . PRO A 1 380 ? 16.262 0.754 -36.794 1.00 65.12 380 PRO A N 1
ATOM 3086 C CA . PRO A 1 380 ? 17.470 1.525 -36.529 1.00 65.12 380 PRO A CA 1
ATOM 3087 C C . PRO A 1 380 ? 17.229 3.009 -36.826 1.00 65.12 380 PRO A C 1
ATOM 3089 O O . PRO A 1 380 ? 16.808 3.367 -37.920 1.00 65.12 380 PRO A O 1
ATOM 3092 N N . ASN A 1 381 ? 17.457 3.872 -35.831 1.00 69.00 381 ASN A N 1
ATOM 3093 C CA . ASN A 1 381 ? 17.408 5.339 -35.964 1.00 69.00 381 ASN A CA 1
ATOM 3094 C C . ASN A 1 381 ? 16.110 5.972 -36.482 1.00 69.00 381 ASN A C 1
ATOM 3096 O O . ASN A 1 381 ? 16.110 7.135 -36.869 1.00 69.00 381 ASN A O 1
ATOM 3100 N N . VAL A 1 382 ? 14.993 5.248 -36.446 1.00 82.12 382 VAL A N 1
ATOM 3101 C CA . VAL A 1 382 ? 13.690 5.880 -36.648 1.00 82.12 382 VAL A CA 1
ATOM 3102 C C . VAL A 1 382 ? 13.230 6.484 -35.327 1.00 82.12 382 VAL A C 1
ATOM 3104 O O . VAL A 1 382 ? 13.050 5.767 -34.333 1.00 82.12 382 VAL A O 1
ATOM 3107 N N . ASP A 1 383 ? 13.071 7.800 -35.350 1.00 86.25 383 ASP A N 1
ATOM 3108 C CA . ASP A 1 383 ? 12.578 8.643 -34.273 1.00 86.25 383 ASP A CA 1
ATOM 3109 C C . ASP A 1 383 ? 11.422 9.496 -34.783 1.00 86.25 383 ASP A C 1
ATOM 3111 O O . ASP A 1 383 ? 11.447 9.970 -35.914 1.00 86.25 383 ASP A O 1
ATOM 3115 N N . PHE A 1 384 ? 10.417 9.733 -33.952 1.00 88.56 384 PHE A N 1
ATOM 3116 C CA . PHE A 1 384 ? 9.295 10.601 -34.282 1.00 88.56 384 PHE A CA 1
ATOM 3117 C C . PHE A 1 384 ? 9.147 11.688 -33.225 1.00 88.56 384 PHE A C 1
ATOM 3119 O O . PHE A 1 384 ? 9.341 11.444 -32.036 1.00 88.56 384 PHE A O 1
ATOM 3126 N N . CYS A 1 385 ? 8.802 12.903 -33.644 1.00 88.31 385 CYS A N 1
ATOM 3127 C CA . CYS A 1 385 ? 8.372 13.930 -32.705 1.00 88.31 385 CYS A CA 1
ATOM 3128 C C . CYS A 1 385 ? 6.927 13.673 -32.259 1.00 88.31 385 CYS A C 1
ATOM 3130 O O . CYS A 1 385 ? 6.150 13.004 -32.949 1.00 88.31 385 CYS A O 1
ATOM 3132 N N . GLU A 1 386 ? 6.556 14.261 -31.127 1.00 84.81 386 GLU A N 1
ATOM 3133 C CA . GLU A 1 386 ? 5.212 14.198 -30.552 1.00 84.81 386 GLU A CA 1
ATOM 3134 C C . GLU A 1 386 ? 4.088 14.469 -31.563 1.00 84.81 386 GLU A C 1
ATOM 3136 O O . GLU A 1 386 ? 3.093 13.740 -31.612 1.00 84.81 386 GLU A O 1
ATOM 3141 N N . SER A 1 387 ? 4.259 15.469 -32.432 1.00 84.62 387 SER A N 1
ATOM 3142 C CA . SER A 1 387 ? 3.248 15.814 -33.435 1.00 84.62 387 SER A CA 1
ATOM 3143 C C . SER A 1 387 ? 3.099 14.739 -34.513 1.00 84.62 387 SER A C 1
ATOM 3145 O O . SER A 1 387 ? 1.984 14.438 -34.934 1.00 84.62 387 SER A O 1
ATOM 3147 N N . CYS A 1 388 ? 4.192 14.110 -34.952 1.00 84.44 388 CYS A N 1
ATOM 3148 C CA . CYS A 1 388 ? 4.134 13.048 -35.959 1.00 84.44 388 CYS A CA 1
ATOM 3149 C C . CYS A 1 388 ? 3.557 11.752 -35.400 1.00 84.44 388 CYS A C 1
ATOM 3151 O O . CYS A 1 388 ? 2.862 11.040 -36.130 1.00 84.44 388 CYS A O 1
ATOM 3153 N N . GLN A 1 389 ? 3.793 11.471 -34.117 1.00 83.62 389 GLN A N 1
ATOM 3154 C CA . GLN A 1 389 ? 3.199 10.304 -33.483 1.00 83.62 389 GLN A CA 1
ATOM 3155 C C . GLN A 1 389 ? 1.702 10.491 -33.212 1.00 83.62 389 GLN A C 1
ATOM 3157 O O . GLN A 1 389 ? 0.899 9.636 -33.576 1.00 83.62 389 GLN A O 1
ATOM 3162 N N . SER A 1 390 ? 1.300 11.626 -32.635 1.00 79.44 390 SER A N 1
ATOM 3163 C CA . SER A 1 390 ? -0.113 11.917 -32.335 1.00 79.44 390 SER A CA 1
ATOM 3164 C C . SER A 1 390 ? -0.993 12.005 -33.587 1.00 79.44 390 SER A C 1
ATOM 3166 O O . SER A 1 390 ? -2.150 11.594 -33.561 1.00 79.44 390 SER A O 1
ATOM 3168 N N . THR A 1 391 ? -0.441 12.478 -34.709 1.00 78.94 391 THR A N 1
ATOM 3169 C CA . THR A 1 391 ? -1.157 12.559 -35.996 1.00 78.94 391 THR A CA 1
ATOM 3170 C C . THR A 1 391 ? -1.095 11.272 -36.826 1.00 78.94 391 THR A C 1
ATOM 3172 O O . THR A 1 391 ? -1.626 11.232 -37.937 1.00 78.94 391 THR A O 1
ATOM 3175 N N . GLY A 1 392 ? -0.442 10.216 -36.322 1.00 74.00 392 GLY A N 1
ATOM 3176 C CA . GLY A 1 392 ? -0.313 8.929 -37.010 1.00 74.00 392 GLY A CA 1
ATOM 3177 C C . GLY A 1 392 ? 0.562 8.967 -38.268 1.00 74.00 392 GLY A C 1
ATOM 3178 O O . GLY A 1 392 ? 0.514 8.040 -39.077 1.00 74.00 392 GLY A O 1
ATOM 3179 N N . LYS A 1 393 ? 1.367 10.021 -38.460 1.00 75.94 393 LYS A N 1
ATOM 3180 C CA . LYS A 1 393 ? 2.315 10.119 -39.581 1.00 75.94 393 LYS A CA 1
ATOM 3181 C C . LYS A 1 393 ? 3.464 9.114 -39.456 1.00 75.94 393 LYS A C 1
ATOM 3183 O O . LYS A 1 393 ? 3.944 8.631 -40.474 1.00 75.94 393 LYS A O 1
ATOM 3188 N N . ALA A 1 394 ? 3.803 8.707 -38.230 1.00 67.38 394 ALA A N 1
ATOM 3189 C CA . ALA A 1 394 ? 4.745 7.618 -37.953 1.00 67.38 394 ALA A CA 1
ATOM 3190 C C . ALA A 1 394 ? 4.372 6.278 -38.628 1.00 67.38 394 ALA A C 1
ATOM 3192 O O . ALA A 1 394 ? 5.245 5.483 -38.970 1.00 67.38 394 ALA A O 1
ATOM 3193 N N . ASN A 1 395 ? 3.078 6.040 -38.875 1.00 65.00 395 ASN A N 1
ATOM 3194 C CA . ASN A 1 395 ? 2.573 4.812 -39.502 1.00 65.00 395 ASN A CA 1
ATOM 3195 C C . ASN A 1 395 ? 2.647 4.834 -41.036 1.00 65.00 395 ASN A C 1
ATOM 3197 O O . ASN A 1 395 ? 2.319 3.838 -41.675 1.00 65.00 395 ASN A O 1
ATOM 3201 N N . LYS A 1 396 ? 3.009 5.977 -41.630 1.00 65.56 396 LYS A N 1
ATOM 3202 C CA . LYS A 1 396 ? 3.082 6.181 -43.086 1.00 65.56 396 LYS A CA 1
ATOM 3203 C C . LYS A 1 396 ? 4.521 6.254 -43.601 1.00 65.56 396 LYS A C 1
ATOM 3205 O O . LYS A 1 396 ? 4.725 6.530 -44.779 1.00 65.56 396 LYS A O 1
ATOM 3210 N N . GLU A 1 397 ? 5.494 6.042 -42.723 1.00 73.56 397 GLU A N 1
ATOM 3211 C CA . GLU A 1 397 ? 6.910 6.199 -43.029 1.00 73.56 397 GLU A CA 1
ATOM 3212 C C . GLU A 1 397 ? 7.456 4.961 -43.774 1.00 73.56 397 GLU A C 1
ATOM 3214 O O . GLU A 1 397 ? 7.330 3.852 -43.257 1.00 73.56 397 GLU A O 1
ATOM 3219 N N . PRO A 1 398 ? 8.082 5.098 -44.962 1.00 66.19 398 PRO A N 1
ATOM 3220 C CA . PRO A 1 398 ? 8.482 3.957 -45.799 1.00 66.19 398 PRO A CA 1
ATOM 3221 C C . PRO A 1 398 ? 9.464 2.983 -45.135 1.00 66.19 398 PRO A C 1
ATOM 3223 O O . PRO A 1 398 ? 9.475 1.798 -45.455 1.00 66.19 398 PRO A O 1
ATOM 3226 N N . ASN A 1 399 ? 10.283 3.481 -44.205 1.00 64.62 399 ASN A N 1
ATOM 3227 C CA . ASN A 1 399 ? 11.311 2.712 -43.498 1.00 64.62 399 ASN A CA 1
ATOM 3228 C C . ASN A 1 399 ? 10.857 2.238 -42.100 1.00 64.62 399 ASN A C 1
ATOM 3230 O O . ASN A 1 399 ? 11.686 1.863 -41.264 1.00 64.62 399 ASN A O 1
ATOM 3234 N N . HIS A 1 400 ? 9.550 2.266 -41.818 1.00 75.44 400 HIS A N 1
ATOM 3235 C CA . HIS A 1 400 ? 8.977 1.918 -40.521 1.00 75.44 400 HIS A CA 1
ATOM 3236 C C . HIS A 1 400 ? 7.632 1.196 -40.670 1.00 75.44 400 HIS A C 1
ATOM 3238 O O . HIS A 1 400 ? 6.723 1.681 -41.337 1.00 75.44 400 HIS A O 1
ATOM 3244 N N . PHE A 1 401 ? 7.475 0.047 -40.012 1.00 73.69 401 PHE A N 1
ATOM 3245 C CA . PHE A 1 401 ? 6.191 -0.652 -39.988 1.00 73.69 401 PHE A CA 1
ATOM 3246 C C . PHE A 1 401 ? 5.308 -0.112 -38.857 1.00 73.69 401 PHE A C 1
ATOM 3248 O O . PHE A 1 401 ? 5.781 0.167 -37.758 1.00 73.69 401 PHE A O 1
ATOM 3255 N N . TYR A 1 402 ? 4.010 0.037 -39.126 1.00 71.81 402 TYR A N 1
ATOM 3256 C CA . TYR A 1 402 ? 3.042 0.639 -38.199 1.00 71.81 402 TYR A CA 1
ATOM 3257 C C . TYR A 1 402 ? 2.823 -0.166 -36.904 1.00 71.81 402 TYR A C 1
ATOM 3259 O O . TYR A 1 402 ? 2.280 0.362 -35.937 1.00 71.81 402 TYR A O 1
ATOM 3267 N N . ASP A 1 403 ? 3.197 -1.446 -36.890 1.00 66.75 403 ASP A N 1
ATOM 3268 C CA . ASP A 1 403 ? 3.074 -2.360 -35.752 1.00 66.75 403 ASP A CA 1
ATOM 3269 C C . ASP A 1 403 ? 4.295 -2.318 -34.818 1.00 66.75 403 ASP A C 1
ATOM 3271 O O . ASP A 1 403 ? 4.308 -2.969 -33.770 1.00 66.75 403 ASP A O 1
ATOM 3275 N N . HIS A 1 404 ? 5.323 -1.541 -35.164 1.00 71.00 404 HIS A N 1
ATOM 3276 C CA . HIS A 1 404 ? 6.513 -1.418 -34.343 1.00 71.00 404 HIS A CA 1
ATOM 3277 C C . HIS A 1 404 ? 6.236 -0.604 -33.060 1.00 71.00 404 HIS A C 1
ATOM 3279 O O . HIS A 1 404 ? 5.732 0.521 -33.122 1.00 71.00 404 HIS A O 1
ATOM 3285 N N . PRO A 1 405 ? 6.611 -1.120 -31.875 1.00 68.38 405 PRO A N 1
ATOM 3286 C CA . PRO A 1 405 ? 6.450 -0.415 -30.618 1.00 68.38 405 PRO A CA 1
ATOM 3287 C C . PRO A 1 405 ? 7.411 0.778 -30.538 1.00 68.38 405 PRO A C 1
ATOM 3289 O O . PRO A 1 405 ? 8.609 0.675 -30.831 1.00 68.38 405 PRO A O 1
ATOM 3292 N N . LEU A 1 406 ? 6.873 1.916 -30.097 1.00 79.44 406 LEU A N 1
ATOM 3293 C CA . LEU A 1 406 ? 7.613 3.158 -29.895 1.00 79.44 406 LEU A CA 1
ATOM 3294 C C . LEU A 1 406 ? 7.868 3.400 -28.404 1.00 79.44 406 LEU A C 1
ATOM 3296 O O . LEU A 1 406 ? 6.951 3.358 -27.583 1.00 79.44 406 LEU A O 1
ATOM 3300 N N . LEU A 1 407 ? 9.115 3.705 -28.065 1.00 76.38 407 LEU A N 1
ATOM 3301 C CA . LEU A 1 407 ? 9.535 4.170 -26.750 1.00 76.38 407 LEU A CA 1
ATOM 3302 C C . LEU A 1 407 ? 9.413 5.697 -26.685 1.00 76.38 407 LEU A C 1
ATOM 3304 O O . LEU A 1 407 ? 10.091 6.401 -27.430 1.00 76.38 407 LEU A O 1
ATOM 3308 N N . CYS A 1 408 ? 8.572 6.210 -25.786 1.00 79.38 408 CYS A N 1
ATOM 3309 C CA . CYS A 1 408 ? 8.456 7.644 -25.516 1.00 79.38 408 CYS A CA 1
ATOM 3310 C C . CYS A 1 408 ? 9.569 8.101 -24.559 1.00 79.38 408 CYS A C 1
ATOM 3312 O O . CYS A 1 408 ? 9.756 7.523 -23.489 1.00 79.38 408 CYS A O 1
ATOM 3314 N N . ILE A 1 409 ? 10.291 9.144 -24.953 1.00 75.31 409 ILE A N 1
ATOM 3315 C CA . ILE A 1 409 ? 11.420 9.747 -24.254 1.00 75.31 409 ILE A CA 1
ATOM 3316 C C . ILE A 1 409 ? 11.034 11.202 -23.997 1.00 75.31 409 ILE A C 1
ATOM 3318 O O . ILE A 1 409 ? 11.053 12.035 -24.903 1.00 75.31 409 ILE A O 1
ATOM 3322 N N . ARG A 1 410 ? 10.636 11.478 -22.755 1.00 71.62 410 ARG A N 1
ATOM 3323 C CA . ARG A 1 410 ? 10.121 12.787 -22.317 1.00 71.62 410 ARG A CA 1
ATOM 3324 C C . ARG A 1 410 ? 11.193 13.734 -21.799 1.00 71.62 410 ARG A C 1
ATOM 3326 O O . ARG A 1 410 ? 10.912 14.907 -21.590 1.00 71.62 410 ARG A O 1
ATOM 3333 N N . ASP A 1 411 ? 12.401 13.222 -21.580 1.00 65.19 411 ASP A N 1
ATOM 3334 C CA . ASP A 1 411 ? 13.558 13.983 -21.117 1.00 65.19 411 ASP A CA 1
ATOM 3335 C C . ASP A 1 411 ? 14.806 13.523 -21.888 1.00 65.19 411 ASP A C 1
ATOM 3337 O O . ASP A 1 411 ? 15.143 12.340 -21.911 1.00 65.19 411 ASP A O 1
ATOM 3341 N N . SER A 1 412 ? 15.479 14.459 -22.558 1.00 64.06 412 SER A N 1
ATOM 3342 C CA . SER A 1 412 ? 16.727 14.246 -23.305 1.00 64.06 412 SER A CA 1
ATOM 3343 C C . SER A 1 412 ? 17.896 13.809 -22.423 1.00 64.06 412 SER A C 1
ATOM 3345 O O . SER A 1 412 ? 18.819 13.167 -22.927 1.00 64.06 412 SER A O 1
ATOM 3347 N N . CYS A 1 413 ? 17.840 14.098 -21.121 1.00 58.78 413 CYS A N 1
ATOM 3348 C CA . CYS A 1 413 ? 18.830 13.698 -20.126 1.00 58.78 413 CYS A CA 1
ATOM 3349 C C . CYS A 1 413 ? 18.528 12.328 -19.504 1.00 58.78 413 CYS A C 1
ATOM 3351 O O . CYS A 1 413 ? 19.393 11.755 -18.836 1.00 58.78 413 CYS A O 1
ATOM 3353 N N . MET A 1 414 ? 17.326 11.783 -19.713 1.00 49.44 414 MET A N 1
ATOM 3354 C CA . MET A 1 414 ? 17.021 10.411 -19.335 1.00 49.44 414 MET A CA 1
ATOM 3355 C C . MET A 1 414 ? 17.648 9.480 -20.373 1.00 49.44 414 MET A C 1
ATOM 3357 O O . MET A 1 414 ? 17.269 9.472 -21.541 1.00 49.44 414 MET A O 1
ATOM 3361 N N . TYR A 1 415 ? 18.612 8.673 -19.927 1.00 53.97 415 TYR A N 1
ATOM 3362 C CA . TYR A 1 415 ? 19.247 7.600 -20.701 1.00 53.97 415 TYR A CA 1
ATOM 3363 C C . TYR A 1 415 ? 20.294 7.973 -21.783 1.00 53.97 415 TYR A C 1
ATOM 3365 O O . TYR A 1 415 ? 20.402 7.237 -22.768 1.00 53.97 415 TYR A O 1
ATOM 3373 N N . PRO A 1 416 ? 21.165 8.991 -21.620 1.00 52.94 416 PRO A N 1
ATOM 3374 C CA . PRO A 1 416 ? 22.159 9.366 -22.639 1.00 52.94 416 PRO A CA 1
ATOM 3375 C C . PRO A 1 416 ? 23.137 8.232 -22.998 1.00 52.94 416 PRO A C 1
ATOM 3377 O O . PRO A 1 416 ? 23.746 8.247 -24.064 1.00 52.94 416 PRO A O 1
ATOM 3380 N N . GLN A 1 417 ? 23.282 7.228 -22.126 1.00 51.19 417 GLN A N 1
ATOM 3381 C CA . GLN A 1 417 ? 24.139 6.061 -22.349 1.00 51.19 417 GLN A CA 1
ATOM 3382 C C . GLN A 1 417 ? 23.386 4.776 -22.734 1.00 51.19 417 GLN A C 1
ATOM 3384 O O . GLN A 1 417 ? 24.051 3.775 -23.032 1.00 51.19 417 GLN A O 1
ATOM 3389 N N . SER A 1 418 ? 22.043 4.781 -22.744 1.00 56.19 418 SER A N 1
ATOM 3390 C CA . SER A 1 418 ? 21.233 3.584 -23.008 1.00 56.19 418 SER A CA 1
ATOM 3391 C C . SER A 1 418 ? 21.502 3.027 -24.392 1.00 56.19 418 SER A C 1
ATOM 3393 O O . SER A 1 418 ? 21.500 3.750 -25.386 1.00 56.19 418 SER A O 1
ATOM 3395 N N . PHE A 1 419 ? 21.704 1.712 -24.447 1.00 56.56 419 PHE A N 1
ATOM 3396 C CA . PHE A 1 419 ? 21.967 0.998 -25.686 1.00 56.56 419 PHE A CA 1
ATOM 3397 C C . PHE A 1 419 ? 20.843 1.203 -26.716 1.00 56.56 419 PHE A C 1
ATOM 3399 O O . PHE A 1 419 ? 21.130 1.454 -27.881 1.00 56.56 419 PHE A O 1
ATOM 3406 N N . TYR A 1 420 ? 19.581 1.179 -26.277 1.00 55.47 420 TYR A N 1
ATOM 3407 C CA . TYR A 1 420 ? 18.399 1.341 -27.136 1.00 55.47 420 TYR A CA 1
ATOM 3408 C C . TYR A 1 420 ? 18.293 2.730 -27.787 1.00 55.47 420 TYR A C 1
ATOM 3410 O O . TYR A 1 420 ? 17.528 2.918 -28.731 1.00 55.47 420 TYR A O 1
ATOM 3418 N N . LEU A 1 421 ? 19.051 3.708 -27.278 1.00 58.47 421 LEU A N 1
ATOM 3419 C CA . LEU A 1 421 ? 19.086 5.080 -27.785 1.00 58.47 421 LEU A CA 1
ATOM 3420 C C . LEU A 1 421 ? 20.346 5.387 -28.605 1.00 58.47 421 LEU A C 1
ATOM 3422 O O . LEU A 1 421 ? 20.466 6.495 -29.133 1.00 58.47 421 LEU A O 1
ATOM 3426 N N . ARG A 1 422 ? 21.286 4.436 -28.718 1.00 61.50 422 ARG A N 1
ATOM 3427 C CA . ARG A 1 422 ? 22.507 4.607 -29.513 1.00 61.50 422 ARG A CA 1
ATOM 3428 C C . ARG A 1 422 ? 22.213 4.440 -30.995 1.00 61.50 422 ARG A C 1
ATOM 3430 O O . ARG A 1 422 ? 21.432 3.587 -31.404 1.00 61.50 422 ARG A O 1
ATOM 3437 N N . ASN A 1 423 ? 22.919 5.227 -31.799 1.00 57.72 423 ASN A N 1
ATOM 3438 C CA . ASN A 1 423 ? 22.891 5.082 -33.241 1.00 57.72 423 ASN A CA 1
ATOM 3439 C C . ASN A 1 423 ? 23.600 3.778 -33.643 1.00 57.72 423 ASN A C 1
ATOM 3441 O O . ASN A 1 423 ? 24.819 3.664 -33.519 1.00 57.72 423 ASN A O 1
ATOM 3445 N N . SER A 1 424 ? 22.825 2.795 -34.099 1.00 62.16 424 SER A N 1
ATOM 3446 C CA . SER A 1 424 ? 23.303 1.467 -34.498 1.00 62.16 424 SER A CA 1
ATOM 3447 C C . SER A 1 424 ? 23.426 1.286 -36.016 1.00 62.16 424 SER A C 1
ATOM 3449 O O . SER A 1 424 ? 23.703 0.174 -36.459 1.00 62.16 424 SER A O 1
ATOM 3451 N N . ASN A 1 425 ? 23.293 2.354 -36.823 1.00 57.06 425 ASN A N 1
ATOM 3452 C CA . ASN A 1 425 ? 23.323 2.260 -38.297 1.00 57.06 425 ASN A CA 1
ATOM 3453 C C . ASN A 1 425 ? 24.632 1.678 -38.845 1.00 57.06 425 ASN A C 1
ATOM 3455 O O . ASN A 1 425 ? 24.626 1.095 -39.922 1.00 57.06 425 ASN A O 1
ATOM 3459 N N . ASN A 1 426 ? 25.738 1.830 -38.114 1.00 62.91 426 ASN A N 1
ATOM 3460 C CA . ASN A 1 426 ? 27.059 1.384 -38.557 1.00 62.91 426 ASN A CA 1
ATOM 3461 C C . ASN A 1 426 ? 27.426 -0.020 -38.046 1.00 62.91 426 ASN A C 1
ATOM 3463 O O . ASN A 1 426 ? 28.527 -0.495 -38.313 1.00 62.91 426 ASN A O 1
ATOM 3467 N N . ILE A 1 427 ? 26.550 -0.667 -37.270 1.00 71.81 427 ILE A N 1
ATOM 3468 C CA . ILE A 1 427 ? 26.795 -2.007 -36.727 1.00 71.81 427 ILE A CA 1
ATOM 3469 C C . ILE A 1 427 ? 26.196 -3.015 -37.703 1.00 71.81 427 ILE A C 1
ATOM 3471 O O . ILE A 1 427 ? 24.995 -3.287 -37.685 1.00 71.81 427 ILE A O 1
ATOM 3475 N N . GLU A 1 428 ? 27.052 -3.557 -38.562 1.00 82.06 428 GLU A N 1
ATOM 3476 C CA . GLU A 1 428 ? 26.700 -4.634 -39.481 1.00 82.06 428 GLU A CA 1
ATOM 3477 C C . GLU A 1 428 ? 27.540 -5.870 -39.164 1.00 82.06 428 GLU A C 1
ATOM 3479 O O . GLU A 1 428 ? 28.767 -5.852 -39.262 1.00 82.06 428 GLU A O 1
ATOM 3484 N N . HIS A 1 429 ? 26.875 -6.967 -38.806 1.00 85.94 429 HIS A N 1
ATOM 3485 C CA . HIS A 1 429 ? 27.521 -8.266 -38.664 1.00 85.94 429 HIS A CA 1
ATOM 3486 C C . HIS A 1 429 ? 27.619 -8.917 -40.044 1.00 85.94 429 HIS A C 1
ATOM 3488 O O . HIS A 1 429 ? 26.717 -9.639 -40.485 1.00 85.94 429 HIS A O 1
ATOM 3494 N N . GLN A 1 430 ? 28.699 -8.598 -40.761 1.00 82.81 430 GLN A N 1
ATOM 3495 C CA . GLN A 1 430 ? 28.931 -9.100 -42.112 1.00 82.81 430 GLN A CA 1
ATOM 3496 C C . GLN A 1 430 ? 28.912 -10.632 -42.142 1.00 82.81 430 GLN A C 1
ATOM 3498 O O . GLN A 1 430 ? 29.412 -11.296 -41.242 1.00 82.81 430 GLN A O 1
ATOM 3503 N N . ASN A 1 431 ? 28.315 -11.193 -43.194 1.00 84.56 431 ASN A N 1
ATOM 3504 C CA . ASN A 1 431 ? 28.153 -12.636 -43.413 1.00 84.56 431 ASN A CA 1
ATOM 3505 C C . ASN A 1 431 ? 27.263 -13.393 -42.411 1.00 84.56 431 ASN A C 1
ATOM 3507 O O . ASN A 1 431 ? 26.994 -14.570 -42.649 1.00 84.56 431 ASN A O 1
ATOM 3511 N N . VAL A 1 432 ? 26.710 -12.732 -41.392 1.00 87.06 432 VAL A N 1
ATOM 3512 C CA . VAL A 1 432 ? 25.788 -13.339 -40.425 1.00 87.06 432 VAL A CA 1
ATOM 3513 C C . VAL A 1 432 ? 24.342 -13.105 -40.852 1.00 87.06 432 VAL A C 1
ATOM 3515 O O . VAL A 1 432 ? 23.948 -11.980 -41.166 1.00 87.06 432 VAL A O 1
ATOM 3518 N N . GLN A 1 433 ? 23.543 -14.169 -40.862 1.00 92.19 433 GLN A N 1
ATOM 3519 C CA . GLN A 1 433 ? 22.124 -14.134 -41.201 1.00 92.19 433 GLN A CA 1
ATOM 3520 C C . GLN A 1 433 ? 21.287 -14.450 -39.968 1.00 92.19 433 GLN A C 1
ATOM 3522 O O . GLN A 1 433 ? 21.591 -15.391 -39.247 1.00 92.19 433 GLN A O 1
ATOM 3527 N N . CYS A 1 434 ? 20.198 -13.712 -39.755 1.00 90.12 434 CYS A N 1
ATOM 3528 C CA . CYS A 1 434 ? 19.240 -14.080 -38.726 1.00 90.12 434 CYS A CA 1
ATOM 3529 C C . CYS A 1 434 ? 18.532 -15.387 -39.107 1.00 90.12 434 CYS A C 1
ATOM 3531 O O . CYS A 1 434 ? 17.863 -15.451 -40.138 1.00 90.12 434 CYS A O 1
ATOM 3533 N N . ASN A 1 435 ? 18.610 -16.404 -38.251 1.00 92.25 435 ASN A N 1
ATOM 3534 C CA . ASN A 1 435 ? 17.987 -17.708 -38.483 1.00 92.25 435 ASN A CA 1
ATOM 3535 C C . ASN A 1 435 ? 16.449 -17.672 -38.464 1.00 92.25 435 ASN A C 1
ATOM 3537 O O . ASN A 1 435 ? 15.822 -18.597 -38.965 1.00 92.25 435 ASN A O 1
ATOM 3541 N N . SER A 1 436 ? 15.838 -16.616 -37.913 1.00 84.25 436 SER A N 1
ATOM 3542 C CA . SER A 1 436 ? 14.379 -16.481 -37.818 1.00 84.25 436 SER A CA 1
ATOM 3543 C C . SER A 1 436 ? 13.784 -15.654 -38.966 1.00 84.25 436 SER A C 1
ATOM 3545 O O . SER A 1 436 ? 12.919 -16.145 -39.684 1.00 84.25 436 SER A O 1
ATOM 3547 N N . CYS A 1 437 ? 14.257 -14.423 -39.197 1.00 83.31 437 CYS A N 1
ATOM 3548 C CA . CYS A 1 437 ? 13.718 -13.555 -40.258 1.00 83.31 437 CYS A CA 1
ATOM 3549 C C . CYS A 1 437 ? 14.531 -13.557 -41.561 1.00 83.31 437 CYS A C 1
ATOM 3551 O O . CYS A 1 437 ? 14.197 -12.818 -42.484 1.00 83.31 437 CYS A O 1
ATOM 3553 N N . LEU A 1 438 ? 15.609 -14.346 -41.636 1.00 86.44 438 LEU A N 1
ATOM 3554 C CA . LEU A 1 438 ? 16.502 -14.471 -42.797 1.00 86.44 438 LEU A CA 1
ATOM 3555 C C . LEU A 1 438 ? 17.220 -13.175 -43.217 1.00 86.44 438 LEU A C 1
ATOM 3557 O O . LEU A 1 438 ? 17.874 -13.139 -44.256 1.00 86.44 438 LEU A O 1
ATOM 3561 N N . MET A 1 439 ? 17.157 -12.123 -42.398 1.00 81.38 439 MET A N 1
ATOM 3562 C CA . MET A 1 439 ? 17.890 -10.876 -42.621 1.00 81.38 439 MET A CA 1
ATOM 3563 C C . MET A 1 439 ? 19.401 -11.133 -42.676 1.00 81.38 439 MET A C 1
ATOM 3565 O O . MET A 1 439 ? 19.960 -11.688 -41.731 1.00 81.38 439 MET A O 1
ATOM 3569 N N . LYS A 1 440 ? 20.064 -10.680 -43.748 1.00 85.56 440 LYS A N 1
ATOM 3570 C CA . LYS A 1 440 ? 21.519 -10.756 -43.938 1.00 85.56 440 LYS A CA 1
ATOM 3571 C C . LYS A 1 440 ? 22.041 -9.484 -44.635 1.00 85.56 440 LYS A C 1
ATOM 3573 O O . LYS A 1 440 ? 21.492 -9.132 -45.678 1.00 85.56 440 LYS A O 1
ATOM 3578 N N . PRO A 1 441 ? 23.107 -8.832 -44.133 1.00 86.56 441 PRO A N 1
ATOM 3579 C CA . PRO A 1 441 ? 23.715 -9.043 -42.817 1.00 86.56 441 PRO A CA 1
ATOM 3580 C C . PRO A 1 441 ? 22.760 -8.626 -41.686 1.00 86.56 441 PRO A C 1
ATOM 3582 O O . PRO A 1 441 ? 21.875 -7.794 -41.895 1.00 86.56 441 PRO A O 1
ATOM 3585 N N . ILE A 1 442 ? 22.930 -9.182 -40.482 1.00 84.69 442 ILE A N 1
ATOM 3586 C CA . ILE A 1 442 ? 22.231 -8.661 -39.296 1.00 84.69 442 ILE A CA 1
ATOM 3587 C C . ILE A 1 442 ? 22.706 -7.221 -39.051 1.00 84.69 442 ILE A C 1
ATOM 3589 O O . ILE A 1 442 ? 23.895 -6.978 -38.835 1.00 84.69 442 ILE A O 1
ATOM 3593 N N . ARG A 1 443 ? 21.761 -6.275 -39.093 1.00 79.62 443 ARG A N 1
ATOM 3594 C CA . ARG A 1 443 ? 21.976 -4.854 -38.786 1.00 79.62 443 ARG A CA 1
ATOM 3595 C C . ARG A 1 443 ? 21.523 -4.559 -37.359 1.00 79.62 443 ARG A C 1
ATOM 3597 O O . ARG A 1 443 ? 20.407 -4.923 -36.990 1.00 79.62 443 ARG A O 1
ATOM 3604 N N . GLY A 1 444 ? 22.363 -3.887 -36.577 1.00 76.25 444 GLY A N 1
ATOM 3605 C CA . GLY A 1 444 ? 22.141 -3.678 -35.144 1.00 76.25 444 GLY A CA 1
ATOM 3606 C C . GLY A 1 444 ? 22.716 -4.813 -34.293 1.00 76.25 444 GLY A C 1
ATOM 3607 O O . GLY A 1 444 ? 23.728 -5.405 -34.654 1.00 76.25 444 GLY A O 1
ATOM 3608 N N . ILE A 1 445 ? 22.108 -5.099 -33.139 1.00 79.38 445 ILE A N 1
ATOM 3609 C CA . ILE A 1 445 ? 22.622 -6.126 -32.220 1.00 79.38 445 ILE A CA 1
ATOM 3610 C C . ILE A 1 445 ? 22.397 -7.527 -32.792 1.00 79.38 445 ILE A C 1
ATOM 3612 O O . ILE A 1 445 ? 21.264 -7.896 -33.119 1.00 79.38 445 ILE A O 1
ATOM 3616 N N . ARG A 1 446 ? 23.457 -8.338 -32.802 1.00 87.56 446 ARG A N 1
ATOM 3617 C CA . ARG A 1 446 ? 23.377 -9.792 -32.975 1.00 87.56 446 ARG A CA 1
ATOM 3618 C C . ARG A 1 446 ? 23.223 -10.471 -31.615 1.00 87.56 446 ARG A C 1
ATOM 3620 O O . ARG A 1 446 ? 23.942 -10.157 -30.668 1.00 87.56 446 ARG A O 1
ATOM 3627 N N . TYR A 1 447 ? 22.310 -11.427 -31.524 1.00 86.00 447 TYR A N 1
ATOM 3628 C CA . TYR A 1 447 ? 22.176 -12.322 -30.379 1.00 86.00 447 TYR A CA 1
ATOM 3629 C C . TYR A 1 447 ? 22.563 -13.727 -30.811 1.00 86.00 447 TYR A C 1
ATOM 3631 O O . TYR A 1 447 ? 21.857 -14.341 -31.609 1.00 86.00 447 TYR A O 1
ATOM 3639 N N . HIS A 1 448 ? 23.681 -14.216 -30.284 1.00 88.25 448 HIS A N 1
ATOM 3640 C CA . HIS A 1 448 ? 24.170 -15.558 -30.559 1.00 88.25 448 HIS A CA 1
ATOM 3641 C C . HIS A 1 448 ? 23.706 -16.504 -29.452 1.00 88.25 448 HIS A C 1
ATOM 3643 O O . HIS A 1 448 ? 23.974 -16.278 -28.271 1.00 88.25 448 HIS A O 1
ATOM 3649 N N . CYS A 1 449 ? 22.952 -17.532 -29.812 1.00 84.81 449 CYS A N 1
ATOM 3650 C CA . CYS A 1 449 ? 22.405 -18.495 -28.866 1.00 84.81 449 CYS A CA 1
ATOM 3651 C C . CYS A 1 449 ? 23.355 -19.682 -28.683 1.00 84.81 449 CYS A C 1
ATOM 3653 O O . CYS A 1 449 ? 24.001 -20.101 -29.635 1.00 84.81 449 CYS A O 1
ATOM 3655 N N . SER A 1 450 ? 23.349 -20.303 -27.501 1.00 85.50 450 SER A N 1
ATOM 3656 C CA . SER A 1 450 ? 24.125 -21.519 -27.199 1.00 85.50 450 SER A CA 1
ATOM 3657 C C . SER A 1 450 ? 23.843 -22.724 -28.113 1.00 85.50 450 SER A C 1
ATOM 3659 O O . SER A 1 450 ? 24.541 -23.726 -28.027 1.00 85.50 450 SER A O 1
ATOM 3661 N N . CYS A 1 451 ? 22.807 -22.661 -28.954 1.00 86.88 451 CYS A N 1
ATOM 3662 C CA . CYS A 1 451 ? 22.493 -23.666 -29.973 1.00 86.88 451 CYS A CA 1
ATOM 3663 C C . CYS A 1 451 ? 22.981 -23.288 -31.386 1.00 86.88 451 CYS A C 1
ATOM 3665 O O . CYS A 1 451 ? 22.444 -23.798 -32.365 1.00 86.88 451 CYS A O 1
ATOM 3667 N N . GLU A 1 452 ? 23.976 -22.399 -31.486 1.00 88.50 452 GLU A N 1
ATOM 3668 C CA . GLU A 1 452 ? 24.644 -22.009 -32.740 1.00 88.50 452 GLU A CA 1
ATOM 3669 C C . GLU A 1 452 ? 23.721 -21.313 -33.757 1.00 88.50 452 GLU A C 1
ATOM 3671 O O . GLU A 1 452 ? 23.884 -21.443 -34.971 1.00 88.50 452 GLU A O 1
ATOM 3676 N N . ILE A 1 453 ? 22.733 -20.555 -33.267 1.00 89.94 453 ILE A N 1
ATOM 3677 C CA . ILE A 1 453 ? 21.888 -19.700 -34.111 1.00 89.94 453 ILE A CA 1
ATOM 3678 C C . ILE A 1 453 ? 22.084 -18.227 -33.778 1.00 89.94 453 ILE A C 1
ATOM 3680 O O . ILE A 1 453 ? 22.314 -17.851 -32.626 1.00 89.94 453 ILE A O 1
ATOM 3684 N N . ASP A 1 454 ? 21.893 -17.396 -34.793 1.00 90.88 454 ASP A N 1
ATOM 3685 C CA . ASP A 1 454 ? 21.967 -15.952 -34.712 1.00 90.88 454 ASP A CA 1
ATOM 3686 C C . ASP A 1 454 ? 20.590 -15.321 -34.893 1.00 90.88 454 ASP A C 1
ATOM 3688 O O . ASP A 1 454 ? 19.843 -15.585 -35.839 1.00 90.88 454 ASP A O 1
ATOM 3692 N N . LEU A 1 455 ? 20.242 -14.438 -33.968 1.00 87.50 455 LEU A N 1
ATOM 3693 C CA . LEU A 1 455 ? 18.994 -13.693 -33.983 1.00 87.50 455 LEU A CA 1
ATOM 3694 C C . LEU A 1 455 ? 19.298 -12.203 -34.104 1.00 87.50 455 LEU A C 1
ATOM 3696 O O . LEU A 1 455 ? 20.206 -11.682 -33.454 1.00 87.50 455 LEU A O 1
ATOM 3700 N N . CYS A 1 456 ? 18.532 -11.505 -34.944 1.00 84.69 456 CYS A N 1
ATOM 3701 C CA . CYS A 1 456 ? 18.506 -10.050 -34.900 1.00 84.69 456 CYS A CA 1
ATOM 3702 C C . CYS A 1 456 ? 17.696 -9.585 -33.683 1.00 84.69 456 CYS A C 1
ATOM 3704 O O . CYS A 1 456 ? 16.866 -10.328 -33.152 1.00 84.69 456 CYS A O 1
ATOM 3706 N N . GLU A 1 457 ? 17.896 -8.333 -33.283 1.00 76.25 457 GLU A N 1
ATOM 3707 C CA . GLU A 1 457 ? 17.212 -7.704 -32.146 1.00 76.25 457 GLU A CA 1
ATOM 3708 C C . GLU A 1 457 ? 15.682 -7.859 -32.185 1.00 76.25 457 GLU A C 1
ATOM 3710 O O . GLU A 1 457 ? 15.064 -8.151 -31.166 1.00 76.25 457 GLU A O 1
ATOM 3715 N N . ARG A 1 458 ? 15.066 -7.774 -33.372 1.00 74.19 458 ARG A N 1
ATOM 3716 C CA . ARG A 1 458 ? 13.620 -7.994 -33.540 1.00 74.19 458 ARG A CA 1
ATOM 3717 C C . ARG A 1 458 ? 13.201 -9.427 -33.194 1.00 74.19 458 ARG A C 1
ATOM 3719 O O . ARG A 1 458 ? 12.219 -9.623 -32.486 1.00 74.19 458 ARG A O 1
ATOM 3726 N N . CYS A 1 459 ? 13.900 -10.426 -33.728 1.00 74.69 459 CYS A N 1
ATOM 3727 C CA . CYS A 1 459 ? 13.543 -11.834 -33.529 1.00 74.69 459 CYS A CA 1
ATOM 3728 C C . CYS A 1 459 ? 13.825 -12.306 -32.102 1.00 74.69 459 CYS A C 1
ATOM 3730 O O . CYS A 1 459 ? 13.094 -13.154 -31.591 1.00 74.69 459 CYS A O 1
ATOM 3732 N N . GLU A 1 460 ? 14.852 -11.739 -31.465 1.00 79.56 460 GLU A N 1
ATOM 3733 C CA . GLU A 1 460 ? 15.119 -11.952 -30.046 1.00 79.56 460 GLU A CA 1
ATOM 3734 C C . GLU A 1 460 ? 14.006 -11.349 -29.181 1.00 79.56 460 GLU A C 1
ATOM 3736 O O . GLU A 1 460 ? 13.416 -12.076 -28.384 1.00 79.56 460 GLU A O 1
ATOM 3741 N N . PHE A 1 461 ? 13.628 -10.089 -29.422 1.00 67.75 461 PHE A N 1
ATOM 3742 C CA . PHE A 1 461 ? 12.593 -9.400 -28.647 1.00 67.75 461 PHE A CA 1
ATOM 3743 C C . PHE A 1 461 ? 11.216 -10.067 -28.745 1.00 67.75 461 PHE A C 1
ATOM 3745 O O . PHE A 1 461 ? 10.500 -10.176 -27.752 1.00 67.75 461 PHE A O 1
ATOM 3752 N N . ILE A 1 462 ? 10.824 -10.512 -29.944 1.00 67.44 462 ILE A N 1
ATOM 3753 C CA . ILE A 1 462 ? 9.540 -11.202 -30.155 1.00 67.44 462 ILE A CA 1
ATOM 3754 C C . ILE A 1 462 ? 9.565 -12.611 -29.529 1.00 67.44 462 ILE A C 1
ATOM 3756 O O . ILE A 1 462 ? 8.514 -13.201 -29.292 1.00 67.44 462 ILE A O 1
ATOM 3760 N N . GLY A 1 463 ? 10.749 -13.153 -29.227 1.00 72.12 463 GLY A N 1
ATOM 3761 C CA . GLY A 1 463 ? 10.888 -14.486 -28.653 1.00 72.12 463 GLY A CA 1
ATOM 3762 C C . GLY A 1 463 ? 10.583 -15.597 -29.656 1.00 72.12 463 GLY A C 1
ATOM 3763 O O . GLY A 1 463 ? 10.027 -16.621 -29.277 1.00 72.12 463 GLY A O 1
ATOM 3764 N N . LEU A 1 464 ? 10.954 -15.416 -30.930 1.00 71.25 464 LEU A N 1
ATOM 3765 C CA . LEU A 1 464 ? 10.726 -16.395 -32.012 1.00 71.25 464 LEU A CA 1
ATOM 3766 C C . LEU A 1 464 ? 11.642 -17.635 -31.933 1.00 71.25 464 LEU A C 1
ATOM 3768 O O . LEU A 1 464 ? 11.708 -18.423 -32.873 1.00 71.25 464 LEU A O 1
ATOM 3772 N N . HIS A 1 465 ? 12.360 -17.788 -30.822 1.00 73.25 465 HIS A N 1
ATOM 3773 C CA . HIS A 1 465 ? 13.216 -18.917 -30.480 1.00 73.25 465 HIS A CA 1
ATOM 3774 C C . HIS A 1 465 ? 13.071 -19.231 -28.990 1.00 73.25 465 HIS A C 1
ATOM 3776 O O . HIS A 1 465 ? 12.748 -18.338 -28.200 1.00 73.25 465 HIS A O 1
ATOM 3782 N N . ASP A 1 466 ? 13.362 -20.474 -28.605 1.00 72.38 466 ASP A N 1
ATOM 3783 C CA . ASP A 1 466 ? 13.242 -20.967 -27.232 1.00 72.38 466 ASP A CA 1
ATOM 3784 C C . ASP A 1 466 ? 13.951 -20.042 -26.231 1.00 72.38 466 ASP A C 1
ATOM 3786 O O . ASP A 1 466 ? 15.169 -19.836 -26.288 1.00 72.38 466 ASP A O 1
ATOM 3790 N N . GLN A 1 467 ? 13.156 -19.443 -25.340 1.00 72.31 467 GLN A N 1
ATOM 3791 C CA . GLN A 1 467 ? 13.584 -18.456 -24.347 1.00 72.31 467 GLN A CA 1
ATOM 3792 C C . GLN A 1 467 ? 14.382 -19.069 -23.192 1.00 72.31 467 GLN A C 1
ATOM 3794 O O . GLN A 1 467 ? 15.019 -18.326 -22.450 1.00 72.31 467 GLN A O 1
ATOM 3799 N N . SER A 1 468 ? 14.393 -20.398 -23.057 1.00 67.38 468 SER A N 1
ATOM 3800 C CA . SER A 1 468 ? 15.189 -21.100 -22.047 1.00 67.38 468 SER A CA 1
ATOM 3801 C C . SER A 1 468 ? 16.685 -21.150 -22.383 1.00 67.38 468 SER A C 1
ATOM 3803 O O . SER A 1 468 ? 17.513 -21.339 -21.492 1.00 67.38 468 SER A O 1
ATOM 3805 N N . HIS A 1 469 ? 17.061 -20.956 -23.652 1.00 68.81 469 HIS A N 1
ATOM 3806 C CA . HIS A 1 469 ? 18.462 -20.987 -24.059 1.00 68.81 469 HIS A CA 1
ATOM 3807 C C . HIS A 1 469 ? 19.194 -19.693 -23.682 1.00 68.81 469 HIS A C 1
ATOM 3809 O O . HIS A 1 469 ? 18.709 -18.587 -23.930 1.00 68.81 469 HIS A O 1
ATOM 3815 N N . CYS A 1 470 ? 20.420 -19.831 -23.172 1.00 70.81 470 CYS A N 1
ATOM 3816 C CA . CYS A 1 470 ? 21.297 -18.691 -22.922 1.00 70.81 470 CYS A CA 1
ATOM 3817 C C . CYS A 1 470 ? 21.727 -18.044 -24.249 1.00 70.81 470 CYS A C 1
ATOM 3819 O O . CYS A 1 470 ? 22.026 -18.731 -25.235 1.00 70.81 470 CYS A O 1
ATOM 3821 N N . ARG A 1 471 ? 21.743 -16.708 -24.285 1.00 81.75 471 ARG A N 1
ATOM 3822 C CA . ARG A 1 471 ? 22.104 -15.928 -25.473 1.00 81.75 471 ARG A CA 1
ATOM 3823 C C . ARG A 1 471 ? 23.137 -14.877 -25.120 1.00 81.75 471 ARG A C 1
ATOM 3825 O O . ARG A 1 471 ? 22.956 -14.084 -24.198 1.00 81.75 471 ARG A O 1
ATOM 3832 N N . THR A 1 472 ? 24.192 -14.843 -25.914 1.00 82.81 472 THR A N 1
ATOM 3833 C CA . THR A 1 472 ? 25.244 -13.845 -25.836 1.00 82.81 472 THR A CA 1
ATOM 3834 C C . THR A 1 472 ? 24.856 -12.655 -26.698 1.00 82.81 472 THR A C 1
ATOM 3836 O O . THR A 1 472 ? 24.639 -12.770 -27.906 1.00 82.81 472 THR A O 1
ATOM 3839 N N . LYS A 1 473 ? 24.771 -11.486 -26.067 1.00 81.19 473 LYS A N 1
ATOM 3840 C CA . LYS A 1 473 ? 24.526 -10.217 -26.747 1.00 81.19 473 LYS A CA 1
ATOM 3841 C C . LYS A 1 473 ? 25.821 -9.717 -27.385 1.00 81.19 473 LYS A C 1
ATOM 3843 O O . LYS A 1 473 ? 26.788 -9.457 -26.673 1.00 81.19 473 LYS A O 1
ATOM 3848 N N . MET A 1 474 ? 25.822 -9.524 -28.700 1.00 82.38 474 MET A N 1
ATOM 3849 C CA . MET A 1 474 ? 26.969 -9.050 -29.479 1.00 82.38 474 MET A CA 1
ATOM 3850 C C . MET A 1 474 ? 26.667 -7.653 -30.048 1.00 82.38 474 MET A C 1
ATOM 3852 O O . MET A 1 474 ? 26.053 -7.523 -31.103 1.00 82.38 474 MET A O 1
ATOM 3856 N N . PRO A 1 475 ? 27.047 -6.577 -29.333 1.00 70.88 475 PRO A N 1
ATOM 3857 C CA . PRO A 1 475 ? 26.748 -5.197 -29.721 1.00 70.88 475 PRO A CA 1
ATOM 3858 C C . PRO A 1 475 ? 27.744 -4.589 -30.724 1.00 70.88 475 PRO A C 1
ATOM 3860 O O . PRO A 1 475 ? 27.630 -3.406 -31.039 1.00 70.88 475 PRO A O 1
ATOM 3863 N N . LYS A 1 476 ? 28.764 -5.336 -31.155 1.00 76.56 476 LYS A N 1
ATOM 3864 C CA . LYS A 1 476 ? 29.795 -4.899 -32.105 1.00 76.56 476 LYS A CA 1
ATOM 3865 C C . LYS A 1 476 ? 30.080 -6.030 -33.099 1.00 76.56 476 LYS A C 1
ATOM 3867 O O . LYS A 1 476 ? 29.999 -7.184 -32.673 1.00 76.56 476 LYS A O 1
ATOM 3872 N N . PRO A 1 477 ? 30.433 -5.722 -34.361 1.00 77.19 477 PRO A N 1
ATOM 3873 C CA . PRO A 1 477 ? 30.927 -6.726 -35.300 1.00 77.19 477 PRO A CA 1
ATOM 3874 C C . PRO A 1 477 ? 32.212 -7.368 -34.761 1.00 77.19 477 PRO A C 1
ATOM 3876 O O . PRO A 1 477 ? 32.934 -6.726 -33.992 1.00 77.19 477 PRO A O 1
ATOM 3879 N N . GLU A 1 478 ? 32.459 -8.618 -35.149 1.00 65.31 478 GLU A N 1
ATOM 3880 C CA . GLU A 1 478 ? 33.718 -9.330 -34.875 1.00 65.31 478 GLU A CA 1
ATOM 3881 C C . GLU A 1 478 ? 34.859 -8.840 -35.768 1.00 65.31 478 GLU A C 1
ATOM 3883 O O . GLU A 1 478 ? 34.576 -8.457 -36.930 1.00 65.31 478 GLU A O 1
#

pLDDT: mean 76.05, std 18.13, range [21.61, 97.0]

Sequence (478 aa):
MDKIKSSTNLQVAYQIYLNERQSYAKSPSFYFDISSYFFSLARSPTSKSSAIDTFNQHHSMSIFGAQTVSNKTSSSDLDANQYEYFGLRILTNVLELELESPQLLRTVAYKLVELGLINLAENIFRHILILRSNEPQSFRDLALLLQESTNIQYNHITEISELFKKVILGEWDNRFAEIEVTALHELNWFIFKFHQQQQIAASLDNRLIRHLPVDLRIVLVWDTDDTDVDLHVIEPNGEECYYSHKNTAIGGMISRDFTRGYGPEEYLLRKAIKGTYKIRVKYFANHQQSLTGATTIMVHIYKHYGQSNQQKEIATLRLSSNKEIIDVCTVEFNDEVKQKTENNVKIIQQTNTNVHLNVTCGSCDMSPIKGDRYKCLFCPNVDFCESCQSTGKANKEPNHFYDHPLLCIRDSCMYPQSFYLRNSNNIEHQNVQCNSCLMKPIRGIRYHCSCEIDLCERCEFIGLHDQSHCRTKMPKPE

Secondary structure (DSSP, 8-state):
-HHHHT-SSHHHHHHHHHHHHHHHTT-HHHHHHHHHHHHHHHTSGGG---TTTGGGTGGG--SS------S---HHHHHHHHHHHHHHHHHHTTGGG----HHHHHHHHHHHHHTT-HHHHHHHHHHHHHHTTTSHHHHHHHHHHHHT-SS--HHHHHHHHHHHHHHHHS---GGGTTHHHHHHHHHHHHHHHTTTSTTTTTTS-GGG-----EEEEEEEEESSTTEEEEEEEE-TTS-EEBTTB-B-TT-EEE-----SS---EEEEESSPPSEEEEEEEEEEEESS--TTSSEEEEEEEEEEETSTT-EEEEEEEEE-STT-EEEEEEEEE---TTSSHHHHTTT--S----EETT---TTT--SSEES-EEEESSSTT-EEEHHHHHTTGGGG-TTS-TTS-EEEE--TTS-TT-GGGS--TT-EETT---TTT--SSEES-EEEETTTEEEEHHHHHHT-S-TTS-EEEE-S--